Protein AF-A0A916M6E7-F1 (afdb_monomer_lite)

Secondary structure (DSSP, 8-state):
----------PPPPPPPPPHHHHHHHHHHHHHHHHHHHHHHHHHHHHHHH-TTHHHHHHHIIIIIIHHHHHHHHHGGGGS-HHHHHHHHHHHHHHHHHHHHHHHHHHHHHHHHHHHHHHHHHHHHEES--TTS-TT----EESSPPBPPPTTT-HHHHHHHHHHHHHSTHHHHHS-S-HHHHHHHHHHS-TTT-TTS-GGGSHHHHHHTTSEEEES---TTS--TT-EEEEPP---TT-------EEEHHHHHHHHHHHHHTT-B---HHHHHHHHHHHHHHHHHHHHHHHHHHHHHHHHHHHHHHHHHHHHHHHT-TTS-HHHHHHHHHHHHHHHHHHHHHHHHHHHHTTS-HHHHHHHHHHHHHH-HHHHHHHHHHHHHHHHHHHHHHHHHHHHHHHH--

Radius of gyration: 32.83 Å; chains: 1; bounding box: 89×36×99 Å

Structure (mmCIF, N/CA/C/O backbone):
data_AF-A0A916M6E7-F1
#
_entry.id   AF-A0A916M6E7-F1
#
loop_
_atom_site.group_PDB
_atom_site.id
_atom_site.type_symbol
_atom_site.label_atom_id
_atom_site.label_alt_id
_atom_site.label_comp_id
_atom_site.label_asym_id
_atom_site.label_entity_id
_atom_site.label_seq_id
_atom_site.pdbx_PDB_ins_code
_atom_site.Cartn_x
_atom_site.Cartn_y
_atom_site.Cartn_z
_atom_site.occupancy
_atom_site.B_iso_or_equiv
_atom_site.auth_seq_id
_atom_site.auth_comp_id
_atom_site.auth_asym_id
_atom_site.auth_atom_id
_atom_site.pdbx_PDB_model_num
ATOM 1 N N . MET A 1 1 ? 49.178 -5.259 47.048 1.00 45.25 1 MET A N 1
ATOM 2 C CA . MET A 1 1 ? 47.824 -5.542 47.563 1.00 45.25 1 MET A CA 1
ATOM 3 C C . MET A 1 1 ? 47.167 -4.207 47.860 1.00 45.25 1 MET A C 1
ATOM 5 O O . MET A 1 1 ? 47.317 -3.679 48.950 1.00 45.25 1 MET A O 1
ATOM 9 N N . THR A 1 2 ? 46.558 -3.608 46.844 1.00 41.81 2 THR A N 1
ATOM 10 C CA . THR A 1 2 ? 45.799 -2.359 46.936 1.00 41.81 2 THR A CA 1
ATOM 11 C C . THR A 1 2 ? 44.327 -2.738 46.894 1.00 41.81 2 THR A C 1
ATOM 13 O O . THR A 1 2 ? 43.872 -3.362 45.937 1.00 41.81 2 THR A O 1
ATOM 16 N N . HIS A 1 3 ? 43.618 -2.453 47.984 1.00 48.50 3 HIS A N 1
ATOM 17 C CA . HIS A 1 3 ? 42.174 -2.622 48.079 1.00 48.50 3 HIS A CA 1
ATOM 18 C C . HIS A 1 3 ? 41.515 -1.707 47.035 1.00 48.50 3 HIS A C 1
ATOM 20 O O . HIS A 1 3 ? 41.802 -0.511 47.047 1.00 48.50 3 HIS A O 1
ATOM 26 N N . PRO A 1 4 ? 40.684 -2.223 46.114 1.00 55.88 4 PRO A N 1
ATOM 27 C CA . PRO A 1 4 ? 39.883 -1.366 45.261 1.00 55.88 4 PRO A CA 1
ATOM 28 C C . PRO A 1 4 ? 38.766 -0.779 46.122 1.00 55.88 4 PRO A C 1
ATOM 30 O O . PRO A 1 4 ? 37.907 -1.507 46.628 1.00 55.88 4 PRO A O 1
ATOM 33 N N . ASP A 1 5 ? 38.836 0.534 46.310 1.00 51.75 5 ASP A N 1
ATOM 34 C CA . ASP A 1 5 ? 37.799 1.353 46.914 1.00 51.75 5 ASP A CA 1
ATOM 35 C C . ASP A 1 5 ? 36.444 1.046 46.273 1.00 51.75 5 ASP A C 1
ATOM 37 O O . ASP A 1 5 ? 36.233 1.183 45.064 1.00 51.75 5 ASP A O 1
ATOM 41 N N . GLN A 1 6 ? 35.519 0.603 47.118 1.00 54.44 6 GLN A N 1
ATOM 42 C CA . GLN A 1 6 ? 34.107 0.513 46.804 1.00 54.44 6 GLN A CA 1
ATOM 43 C C . GLN A 1 6 ? 33.594 1.943 46.617 1.00 54.44 6 GLN A C 1
ATOM 45 O O . GLN A 1 6 ? 33.374 2.665 47.587 1.00 54.44 6 GLN A O 1
ATOM 50 N N . LEU A 1 7 ? 33.410 2.359 45.363 1.00 60.34 7 LEU A N 1
ATOM 51 C CA . LEU A 1 7 ? 32.540 3.487 45.041 1.00 60.34 7 LEU A CA 1
ATOM 52 C C . LEU A 1 7 ? 31.183 3.230 45.717 1.00 60.34 7 LEU A C 1
ATOM 54 O O . LEU A 1 7 ? 30.589 2.177 45.457 1.00 60.34 7 LEU A O 1
ATOM 58 N N . PRO A 1 8 ? 30.681 4.138 46.573 1.00 58.94 8 PRO A N 1
ATOM 59 C CA . PRO A 1 8 ? 29.340 4.011 47.111 1.00 58.94 8 PRO A CA 1
ATOM 60 C C . PRO A 1 8 ? 28.378 3.993 45.925 1.00 58.94 8 PRO A C 1
ATOM 62 O O . PRO A 1 8 ? 28.299 4.960 45.165 1.00 58.94 8 PRO A O 1
ATOM 65 N N . LEU A 1 9 ? 27.679 2.872 45.732 1.00 63.66 9 LEU A N 1
ATOM 66 C CA . LEU A 1 9 ? 26.492 2.837 44.889 1.00 63.66 9 LEU A CA 1
ATOM 67 C C . LEU A 1 9 ? 25.447 3.688 45.616 1.00 63.66 9 LEU A C 1
ATOM 69 O O . LEU A 1 9 ? 24.663 3.186 46.417 1.00 63.66 9 LEU A O 1
ATOM 73 N N . ASP A 1 10 ? 25.496 4.994 45.378 1.00 65.62 10 ASP A N 1
ATOM 74 C CA . ASP A 1 10 ? 24.504 5.956 45.834 1.00 65.62 10 ASP A CA 1
ATOM 75 C C . ASP A 1 10 ? 23.246 5.715 44.987 1.00 65.62 10 ASP A C 1
ATOM 77 O O . ASP A 1 10 ? 22.966 6.392 43.996 1.00 65.62 10 ASP A O 1
ATOM 81 N N . THR A 1 11 ? 22.548 4.612 45.275 1.00 68.88 11 THR A N 1
ATOM 82 C CA . THR A 1 11 ? 21.282 4.304 44.623 1.00 68.88 11 THR A CA 1
ATOM 83 C C . THR A 1 11 ? 20.319 5.413 45.016 1.00 68.88 11 THR A C 1
ATOM 85 O O . THR A 1 11 ? 20.064 5.566 46.215 1.00 68.88 11 THR A O 1
ATOM 88 N N . PRO A 1 12 ? 19.789 6.192 44.057 1.00 70.81 12 PRO A N 1
ATOM 89 C CA . PRO A 1 12 ? 18.838 7.237 44.385 1.00 70.81 12 PRO A CA 1
ATOM 90 C C . PRO A 1 12 ? 17.681 6.619 45.180 1.00 70.81 12 PRO A C 1
ATOM 92 O O . PRO A 1 12 ? 17.283 5.482 44.886 1.00 70.81 12 PRO A O 1
ATOM 95 N N . PRO A 1 13 ? 17.154 7.327 46.195 1.00 69.69 13 PRO A N 1
ATOM 96 C CA . PRO A 1 13 ? 16.057 6.815 46.998 1.00 69.69 13 PRO A CA 1
ATOM 97 C C . PRO A 1 13 ? 14.915 6.373 46.074 1.00 69.69 13 PRO A C 1
ATOM 99 O O . PRO A 1 13 ? 14.652 7.043 45.066 1.00 69.69 13 PRO A O 1
ATOM 102 N N . PRO A 1 14 ? 14.254 5.240 46.372 1.00 69.50 14 PRO A N 1
ATOM 103 C CA . PRO A 1 14 ? 13.189 4.723 45.529 1.00 69.50 14 PRO A CA 1
ATOM 104 C C . PRO A 1 14 ? 12.144 5.818 45.338 1.00 69.50 14 PRO A C 1
ATOM 106 O O . PRO A 1 14 ? 11.671 6.412 46.309 1.00 69.50 14 PRO A O 1
ATOM 109 N N . ALA A 1 15 ? 11.825 6.110 44.075 1.00 75.88 15 ALA A N 1
ATOM 110 C CA . ALA A 1 15 ? 10.845 7.131 43.744 1.00 75.88 15 ALA A CA 1
ATOM 111 C C . ALA A 1 15 ? 9.547 6.878 44.537 1.00 75.88 15 ALA A C 1
ATOM 113 O O . ALA A 1 15 ? 9.141 5.717 44.678 1.00 75.88 15 ALA A O 1
ATOM 114 N N . PRO A 1 16 ? 8.896 7.930 45.067 1.00 75.81 16 PRO A N 1
ATOM 115 C CA . PRO A 1 16 ? 7.660 7.769 45.821 1.00 75.81 16 PRO A CA 1
ATOM 116 C C . PRO A 1 16 ? 6.641 6.993 44.979 1.00 75.81 16 PRO A C 1
ATOM 118 O O . PRO A 1 16 ? 6.465 7.278 43.790 1.00 75.81 16 PRO A O 1
ATOM 121 N N . ARG A 1 17 ? 5.996 5.986 45.586 1.00 77.81 17 ARG A N 1
ATOM 122 C CA . ARG A 1 17 ? 4.964 5.187 44.912 1.00 77.81 17 ARG A CA 1
ATOM 123 C C . ARG A 1 17 ? 3.861 6.127 44.437 1.00 77.81 17 ARG A C 1
ATOM 125 O O . ARG A 1 17 ? 3.298 6.872 45.237 1.00 77.81 17 ARG A O 1
ATOM 132 N N . ARG A 1 18 ? 3.591 6.108 43.134 1.00 82.31 18 ARG A N 1
ATOM 133 C CA . ARG A 1 18 ? 2.502 6.886 42.544 1.00 82.31 18 ARG A CA 1
ATOM 134 C C . ARG A 1 18 ? 1.170 6.360 43.063 1.00 82.31 18 ARG A C 1
ATOM 136 O O . ARG A 1 18 ? 1.044 5.177 43.373 1.00 82.31 18 ARG A O 1
ATOM 143 N N . THR A 1 19 ? 0.184 7.243 43.170 1.00 87.94 19 THR A N 1
ATOM 144 C CA . THR A 1 19 ? -1.188 6.807 43.444 1.00 87.94 19 THR A CA 1
ATOM 145 C C . THR A 1 19 ? -1.765 6.118 42.207 1.00 87.94 19 THR A C 1
ATOM 147 O O . THR A 1 19 ? -1.367 6.409 41.079 1.00 87.94 19 THR A O 1
ATOM 150 N N . GLU A 1 20 ? -2.740 5.233 42.398 1.00 87.00 20 GLU A N 1
ATOM 151 C CA . GLU A 1 20 ? -3.403 4.534 41.289 1.00 87.00 20 GLU A CA 1
ATOM 152 C C . GLU A 1 20 ? -4.023 5.516 40.276 1.00 87.00 20 GLU A C 1
ATOM 154 O O . GLU A 1 20 ? -3.936 5.329 39.063 1.00 87.00 20 GLU A O 1
ATOM 159 N N . GLU A 1 21 ? -4.575 6.632 40.756 1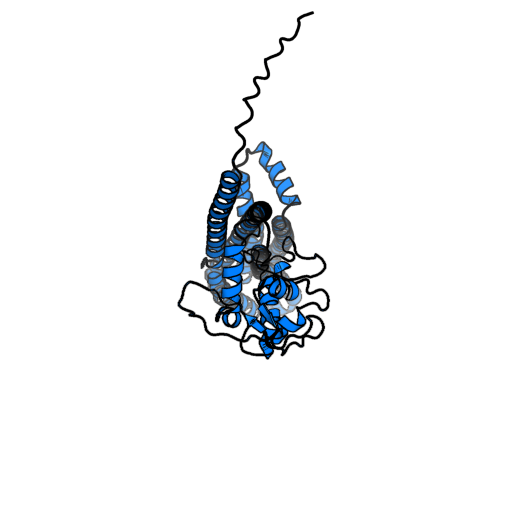.00 89.56 21 GLU A N 1
ATOM 160 C CA . GLU A 1 21 ? -5.103 7.697 39.902 1.00 89.56 21 GLU A CA 1
ATOM 161 C C . GLU A 1 21 ? -4.009 8.358 39.048 1.00 89.56 21 GLU A C 1
ATOM 163 O O . GLU A 1 21 ? -4.210 8.608 37.857 1.00 89.56 21 GLU A O 1
ATOM 168 N N . GLN A 1 22 ? -2.826 8.601 39.622 1.00 92.44 22 GLN A N 1
ATOM 169 C CA . GLN A 1 22 ? -1.682 9.133 38.879 1.00 92.44 22 GLN A CA 1
ATOM 170 C C . GLN A 1 22 ? -1.213 8.156 37.794 1.00 92.44 22 GLN A C 1
ATOM 172 O O . GLN A 1 22 ? -0.872 8.589 36.691 1.00 92.44 22 GLN A O 1
ATOM 177 N N . GLU A 1 23 ? -1.221 6.851 38.072 1.00 92.25 23 GLU A N 1
ATOM 178 C CA . GLU A 1 23 ? -0.880 5.817 37.089 1.00 92.25 23 GLU A CA 1
ATOM 179 C C . GLU A 1 23 ? -1.907 5.754 35.949 1.00 92.25 23 GLU A C 1
ATOM 181 O O . GLU A 1 23 ? -1.522 5.790 34.775 1.00 92.25 23 GLU A O 1
ATOM 186 N N . ARG A 1 24 ? -3.211 5.772 36.264 1.00 92.12 24 ARG A N 1
ATOM 187 C CA . ARG A 1 24 ? -4.287 5.828 35.256 1.00 92.12 24 ARG A CA 1
ATOM 188 C C . ARG A 1 24 ? -4.190 7.084 34.388 1.00 92.12 24 ARG A C 1
ATOM 190 O O . ARG A 1 24 ? -4.272 6.998 33.161 1.00 92.12 24 ARG A O 1
ATOM 197 N N . ASN A 1 25 ? -3.941 8.246 34.991 1.00 94.19 25 ASN A N 1
ATOM 198 C CA . ASN A 1 25 ? -3.771 9.503 34.258 1.00 94.19 25 ASN A CA 1
ATOM 199 C C . ASN A 1 25 ? -2.524 9.494 33.361 1.00 94.19 25 ASN A C 1
ATOM 201 O O . ASN A 1 25 ? -2.577 9.992 32.234 1.00 94.19 25 ASN A O 1
ATOM 205 N N . ALA A 1 26 ? -1.425 8.876 33.803 1.00 94.56 26 ALA A N 1
ATOM 206 C CA . ALA A 1 26 ? -0.235 8.704 32.972 1.00 94.56 26 ALA A CA 1
ATOM 207 C C . ALA A 1 26 ? -0.517 7.835 31.731 1.00 94.56 26 ALA A C 1
ATOM 209 O O . ALA A 1 26 ? -0.080 8.185 30.629 1.00 94.56 26 ALA A O 1
ATOM 210 N N . MET A 1 27 ? -1.285 6.750 31.890 1.00 95.62 27 MET A N 1
ATOM 211 C CA . MET A 1 27 ? -1.702 5.882 30.782 1.00 95.62 27 MET A CA 1
ATOM 212 C C . MET A 1 27 ? -2.601 6.621 29.782 1.00 95.62 27 MET A C 1
ATOM 214 O O . MET A 1 27 ? -2.321 6.604 28.583 1.00 95.62 27 MET A O 1
ATOM 218 N N . ARG A 1 28 ? -3.616 7.355 30.256 1.00 94.62 28 ARG A N 1
ATOM 219 C CA . ARG A 1 28 ? -4.484 8.191 29.401 1.00 94.62 28 ARG A CA 1
ATOM 220 C C . ARG A 1 28 ? -3.685 9.221 28.607 1.00 94.62 28 ARG A C 1
ATOM 222 O O . ARG A 1 28 ? -3.845 9.329 27.392 1.00 94.62 28 ARG A O 1
ATOM 229 N N . ALA A 1 29 ? -2.774 9.930 29.272 1.00 96.56 29 ALA A N 1
ATOM 230 C CA . ALA A 1 29 ? -1.921 10.920 28.622 1.00 96.56 29 ALA A CA 1
ATOM 231 C C . ALA A 1 29 ? -1.011 10.287 27.553 1.00 96.56 29 ALA A C 1
ATOM 233 O O . ALA A 1 29 ? -0.744 10.896 26.515 1.00 96.56 29 ALA A O 1
ATOM 234 N N . PHE A 1 30 ? -0.527 9.061 27.778 1.00 96.12 30 PHE A N 1
ATOM 235 C CA . PHE A 1 30 ? 0.222 8.319 26.764 1.00 96.12 30 PHE A CA 1
ATOM 236 C C . PHE A 1 30 ? -0.647 7.948 25.555 1.00 96.12 30 PHE A C 1
ATOM 238 O O . PHE A 1 30 ? -0.212 8.159 24.419 1.00 96.12 30 PHE A O 1
ATOM 245 N N . LEU A 1 31 ? -1.861 7.437 25.780 1.00 95.12 31 LEU A N 1
ATOM 246 C CA . LEU A 1 31 ? -2.797 7.078 24.710 1.00 95.12 31 LEU A CA 1
ATOM 247 C C . LEU A 1 31 ? -3.149 8.295 23.843 1.00 95.12 31 LEU A C 1
ATOM 249 O O . LEU A 1 31 ? -3.027 8.221 22.623 1.00 95.12 31 LEU A O 1
ATOM 253 N N . GLN A 1 32 ? -3.440 9.445 24.456 1.00 95.75 32 GLN A N 1
ATOM 254 C CA . GLN A 1 32 ? -3.712 10.699 23.738 1.00 95.75 32 GLN A CA 1
ATOM 255 C C . GLN A 1 32 ? -2.532 11.142 22.858 1.00 95.75 32 GLN A C 1
ATOM 257 O O . GLN A 1 32 ? -2.699 11.462 21.681 1.00 95.75 32 GLN A O 1
ATOM 262 N N . ARG A 1 33 ? -1.299 11.124 23.388 1.00 96.62 33 ARG A N 1
ATOM 263 C CA . ARG A 1 33 ? -0.102 11.449 22.584 1.00 96.62 33 ARG A CA 1
ATOM 264 C C . ARG A 1 33 ? 0.100 10.465 21.435 1.00 96.62 33 ARG A C 1
ATOM 266 O O . ARG A 1 33 ? 0.561 10.853 20.359 1.00 96.62 33 ARG A O 1
ATOM 273 N N . SER A 1 34 ? -0.211 9.197 21.673 1.00 95.19 34 SER A N 1
ATOM 274 C CA . SER A 1 34 ? -0.094 8.142 20.672 1.00 95.19 34 SER A CA 1
ATOM 275 C C . SER A 1 34 ? -1.097 8.329 19.538 1.00 95.19 34 SER A C 1
ATOM 277 O O . SER A 1 34 ? -0.712 8.217 18.376 1.00 95.19 34 SER A O 1
ATOM 279 N N . GLU A 1 35 ? -2.335 8.710 19.849 1.00 93.62 35 GLU A N 1
ATOM 280 C CA . GLU A 1 35 ? -3.369 9.030 18.863 1.00 93.62 35 GLU A CA 1
ATOM 281 C C . GLU A 1 35 ? -2.950 10.189 17.947 1.00 93.62 35 GLU A C 1
ATOM 283 O O . GLU A 1 35 ? -3.030 10.074 16.724 1.00 93.62 35 GLU A O 1
ATOM 288 N N . VAL A 1 36 ? -2.396 11.271 18.508 1.00 95.69 36 VAL A N 1
ATOM 289 C CA . VAL A 1 36 ? -1.893 12.411 17.715 1.00 95.69 36 VAL A CA 1
ATOM 290 C C . VAL A 1 36 ? -0.775 11.978 16.759 1.00 95.69 36 VAL A C 1
ATOM 292 O O . VAL A 1 36 ? -0.765 12.358 15.581 1.00 95.69 36 VAL A O 1
ATOM 295 N N . ARG A 1 37 ? 0.164 11.148 17.232 1.00 94.88 37 ARG A N 1
ATOM 296 C CA . ARG A 1 37 ? 1.250 10.611 16.393 1.00 94.88 37 ARG A CA 1
ATOM 297 C C . ARG A 1 37 ? 0.712 9.719 15.281 1.00 94.88 37 ARG A C 1
ATOM 299 O O . ARG A 1 37 ? 1.150 9.841 14.140 1.00 94.88 37 ARG A O 1
ATOM 306 N N . LEU A 1 38 ? -0.250 8.864 15.598 1.00 93.19 38 LEU A N 1
ATOM 307 C CA . LEU A 1 38 ? -0.871 7.945 14.653 1.00 93.19 38 LEU A CA 1
ATOM 308 C C . LEU A 1 38 ? -1.690 8.691 13.592 1.00 93.19 38 LEU A C 1
ATOM 310 O O . LEU A 1 38 ? -1.559 8.403 12.404 1.00 93.19 38 LEU A O 1
ATOM 314 N N . SER A 1 39 ? -2.433 9.725 13.997 1.00 91.81 39 SER A N 1
ATOM 315 C CA . SER A 1 39 ? -3.115 10.656 13.092 1.00 91.81 39 SER A CA 1
ATOM 316 C C . SER A 1 39 ? -2.120 11.340 12.153 1.00 91.81 39 SER A C 1
ATOM 318 O O . SER A 1 39 ? -2.342 11.407 10.945 1.00 91.81 39 SER A O 1
ATOM 320 N N . THR A 1 40 ? -0.972 11.777 12.676 1.00 94.38 40 THR A N 1
ATOM 321 C CA . THR A 1 40 ? 0.094 12.373 11.857 1.00 94.38 40 THR A CA 1
ATOM 322 C C . THR A 1 40 ? 0.652 11.369 10.846 1.00 94.38 40 THR A C 1
ATOM 324 O O . THR A 1 40 ? 0.748 11.689 9.664 1.00 94.38 40 THR A O 1
ATOM 327 N N . MET A 1 41 ? 0.957 10.135 11.265 1.00 94.12 41 MET A N 1
ATOM 328 C CA . MET A 1 41 ? 1.415 9.068 10.361 1.00 94.12 41 MET A CA 1
ATOM 329 C C . MET A 1 41 ? 0.388 8.765 9.267 1.00 94.12 41 MET A C 1
ATOM 331 O O . MET A 1 41 ? 0.758 8.592 8.106 1.00 94.12 41 MET A O 1
ATOM 335 N N . HIS A 1 42 ? -0.898 8.741 9.621 1.00 91.50 42 HIS A N 1
ATOM 336 C CA . HIS A 1 42 ? -1.982 8.553 8.668 1.00 91.50 42 HIS A CA 1
ATOM 337 C C . HIS A 1 42 ? -2.048 9.697 7.653 1.00 91.50 42 HIS A C 1
ATOM 339 O O . HIS A 1 42 ? -2.095 9.433 6.458 1.00 91.50 42 HIS A O 1
ATOM 345 N N . ARG A 1 43 ? -1.976 10.958 8.096 1.00 92.12 43 ARG A N 1
ATOM 346 C CA . ARG A 1 43 ? -1.947 12.121 7.190 1.00 92.12 43 ARG A CA 1
ATOM 347 C C . ARG A 1 43 ? -0.753 12.083 6.243 1.00 92.12 43 ARG A C 1
ATOM 349 O O . ARG A 1 43 ? -0.909 12.413 5.076 1.00 92.12 43 ARG A O 1
ATOM 356 N N . VAL A 1 44 ? 0.416 11.652 6.719 1.00 91.38 44 VAL A N 1
ATOM 357 C CA . VAL A 1 44 ? 1.598 11.461 5.865 1.00 91.38 44 VAL A CA 1
ATOM 358 C C . VAL A 1 44 ? 1.328 10.381 4.815 1.00 91.38 44 VAL A C 1
ATOM 360 O O . VAL A 1 44 ? 1.555 10.622 3.633 1.00 91.38 44 VAL A O 1
ATOM 363 N N . ALA A 1 45 ? 0.797 9.221 5.217 1.00 90.00 45 ALA A N 1
ATOM 364 C CA . ALA A 1 45 ? 0.437 8.152 4.284 1.00 90.00 45 ALA A CA 1
ATOM 365 C C . ALA A 1 45 ? -0.593 8.622 3.243 1.00 90.00 45 ALA A C 1
ATOM 367 O O . ALA A 1 45 ? -0.394 8.405 2.048 1.00 90.00 45 ALA A O 1
ATOM 368 N N . VAL A 1 46 ? -1.642 9.325 3.682 1.00 89.00 46 VAL A N 1
ATOM 369 C CA . VAL A 1 46 ? -2.647 9.931 2.802 1.00 89.00 46 VAL A CA 1
ATOM 370 C C . VAL A 1 46 ? -1.998 10.938 1.863 1.00 89.00 46 VAL A C 1
ATOM 372 O O . VAL A 1 46 ? -2.250 10.848 0.677 1.00 89.00 46 VAL A O 1
ATOM 375 N N . GLY A 1 47 ? -1.109 11.816 2.330 1.00 88.50 47 GLY A N 1
ATOM 376 C CA . GLY A 1 47 ? -0.419 12.786 1.474 1.00 88.50 47 GLY A CA 1
ATOM 377 C C . GLY A 1 47 ? 0.382 12.143 0.336 1.00 88.50 47 GLY A C 1
ATOM 378 O O . GLY A 1 47 ? 0.418 12.681 -0.767 1.00 88.50 47 GLY A O 1
ATOM 379 N N . PHE A 1 48 ? 0.971 10.965 0.564 1.00 85.19 48 PHE A N 1
ATOM 380 C CA . PHE A 1 48 ? 1.635 10.193 -0.495 1.00 85.19 48 PHE A CA 1
ATOM 381 C C . PHE A 1 48 ? 0.650 9.486 -1.436 1.00 85.19 48 PHE A C 1
ATOM 383 O O . PHE A 1 48 ? 0.936 9.339 -2.619 1.00 85.19 48 PHE A O 1
ATOM 390 N N . LEU A 1 49 ? -0.508 9.063 -0.930 1.00 79.50 49 LEU A N 1
ATOM 391 C CA . LEU A 1 49 ? -1.564 8.408 -1.711 1.00 79.50 49 LEU A CA 1
ATOM 392 C C . LEU A 1 49 ? -2.355 9.383 -2.581 1.00 79.50 49 LEU A C 1
ATOM 394 O O . LEU A 1 49 ? -2.591 9.126 -3.758 1.00 79.50 49 LEU A O 1
ATOM 398 N N . SER A 1 50 ? -2.771 10.494 -1.979 1.00 77.06 50 SER A N 1
ATOM 399 C CA . SER A 1 50 ? -3.472 11.600 -2.619 1.00 77.06 50 SER A CA 1
ATOM 400 C C . SER A 1 50 ? -2.530 12.449 -3.460 1.00 77.06 50 SER A C 1
ATOM 402 O O . SER A 1 50 ? -2.993 13.246 -4.271 1.00 77.06 50 SER A O 1
ATOM 404 N N . GLY A 1 51 ? -1.218 12.315 -3.232 1.00 64.62 51 GLY A N 1
ATOM 405 C CA . GLY A 1 51 ? -0.165 13.013 -3.943 1.00 64.62 51 GLY A CA 1
ATOM 406 C C . GLY A 1 51 ? -0.340 12.823 -5.440 1.00 64.62 51 GLY A C 1
ATOM 407 O O . GLY A 1 51 ? -0.032 11.767 -5.990 1.00 64.62 51 GLY A O 1
ATOM 408 N N . ALA A 1 52 ? -0.816 13.885 -6.084 1.00 60.19 52 ALA A N 1
ATOM 409 C CA . ALA A 1 52 ? -1.172 14.006 -7.490 1.00 60.19 52 ALA A CA 1
ATOM 410 C C . ALA A 1 52 ? -0.029 13.712 -8.481 1.00 60.19 52 ALA A C 1
ATOM 412 O O . ALA A 1 52 ? -0.151 14.033 -9.649 1.00 60.19 52 ALA A O 1
ATOM 413 N N . GLY A 1 53 ? 1.089 13.125 -8.054 1.00 70.56 53 GLY A N 1
ATOM 414 C CA . GLY A 1 53 ? 2.145 12.665 -8.943 1.00 70.56 53 GLY A CA 1
ATOM 415 C C . GLY A 1 53 ? 1.738 11.368 -9.627 1.00 70.56 53 GLY A C 1
ATOM 416 O O . GLY A 1 53 ? 1.400 11.354 -10.802 1.00 70.56 53 GLY A O 1
ATOM 417 N N . LEU A 1 54 ? 1.744 10.248 -8.906 1.00 82.38 54 LEU A N 1
ATOM 418 C CA . LEU A 1 54 ? 1.744 8.942 -9.568 1.00 82.38 54 LEU A CA 1
ATOM 419 C C . LEU A 1 54 ? 0.422 8.595 -10.278 1.00 82.38 54 LEU A C 1
ATOM 421 O O . LEU A 1 54 ? 0.452 8.076 -11.392 1.00 82.38 54 LEU A O 1
ATOM 425 N N . LEU A 1 55 ? -0.730 8.926 -9.681 1.00 81.50 55 LEU A N 1
ATOM 426 C CA . LEU A 1 55 ? -2.038 8.697 -10.313 1.00 81.50 55 LEU A CA 1
ATOM 427 C C . LEU A 1 55 ? -2.302 9.633 -11.501 1.00 81.50 55 LEU A C 1
ATOM 429 O O . LEU A 1 55 ? -2.995 9.236 -12.430 1.00 81.50 55 LEU A O 1
ATOM 433 N N . PHE A 1 56 ? -1.732 10.840 -11.502 1.00 83.75 56 PHE A N 1
ATOM 434 C CA . PHE A 1 56 ? -1.840 11.782 -12.622 1.00 83.75 56 PHE A CA 1
ATOM 435 C C . PHE A 1 56 ? -0.895 11.426 -13.772 1.00 83.75 56 PHE A C 1
ATOM 437 O O . PHE A 1 56 ? -1.250 11.541 -14.942 1.00 83.75 56 PHE A O 1
ATOM 444 N N . LEU A 1 57 ? 0.313 10.965 -13.440 1.00 84.81 57 LEU A N 1
ATOM 445 C CA . LEU A 1 57 ? 1.304 10.546 -14.426 1.00 84.81 57 LEU A CA 1
ATOM 446 C C . LEU A 1 57 ? 0.846 9.310 -15.201 1.00 84.81 57 LEU A C 1
ATOM 448 O O . LEU A 1 57 ? 1.265 9.128 -16.339 1.00 84.81 57 LEU A O 1
ATOM 452 N N . LEU A 1 58 ? -0.014 8.474 -14.613 1.00 85.12 58 LEU A N 1
ATOM 453 C CA . LEU A 1 58 ? -0.472 7.239 -15.237 1.00 85.12 58 LEU A CA 1
ATOM 454 C C . LEU A 1 58 ? -1.257 7.513 -16.540 1.00 85.12 58 LEU A C 1
ATOM 456 O O . LEU A 1 58 ? -0.807 7.033 -17.579 1.00 85.12 58 LEU A O 1
ATOM 460 N N . PRO A 1 59 ? -2.339 8.318 -16.569 1.00 84.19 59 PRO A N 1
ATOM 461 C CA . PRO A 1 59 ? -3.005 8.677 -17.821 1.00 84.19 59 PRO A CA 1
ATOM 462 C C . PRO A 1 59 ? -2.073 9.294 -18.864 1.00 84.19 59 PRO A C 1
ATOM 464 O O . PRO A 1 59 ? -2.091 8.850 -20.006 1.00 84.19 59 PRO A O 1
ATOM 467 N N . VAL A 1 60 ? -1.236 10.264 -18.478 1.00 85.69 60 VAL A N 1
ATOM 468 C CA . VAL A 1 60 ? -0.310 10.945 -19.405 1.00 85.69 60 VAL A CA 1
ATOM 469 C C . VAL A 1 60 ? 0.671 9.947 -20.025 1.00 85.69 60 VAL A C 1
ATOM 471 O O . VAL A 1 60 ? 0.896 9.935 -21.232 1.00 85.69 60 VAL A O 1
ATOM 474 N N . PHE A 1 61 ? 1.227 9.054 -19.208 1.00 84.38 61 PHE A N 1
ATOM 475 C CA . PHE A 1 61 ? 2.171 8.045 -19.670 1.00 84.38 61 PHE A CA 1
ATOM 476 C C . PHE A 1 61 ? 1.518 7.014 -20.598 1.00 84.38 61 PHE A C 1
ATOM 478 O O . PHE A 1 61 ? 2.024 6.758 -21.690 1.00 84.38 61 PHE A O 1
ATOM 485 N N . PHE A 1 62 ? 0.394 6.428 -20.181 1.00 82.81 62 PHE A N 1
ATOM 486 C CA . PHE A 1 62 ? -0.252 5.358 -20.942 1.00 82.81 62 PHE A CA 1
ATOM 487 C C . PHE A 1 62 ? -0.945 5.858 -22.208 1.00 82.81 62 PHE A C 1
ATOM 489 O O . PHE A 1 62 ? -0.898 5.174 -23.229 1.00 82.81 62 PHE A O 1
ATOM 496 N N . LYS A 1 63 ? -1.586 7.028 -22.153 1.00 86.88 63 LYS A N 1
ATOM 497 C CA . LYS A 1 63 ? -2.351 7.562 -23.280 1.00 86.88 63 LYS A CA 1
ATOM 498 C C . LYS A 1 63 ? -1.451 8.185 -24.338 1.00 86.88 63 LYS A C 1
ATOM 500 O O . LYS A 1 63 ? -1.641 7.895 -25.513 1.00 86.88 63 LYS A O 1
ATOM 505 N N . ASP A 1 64 ? -0.500 9.023 -23.935 1.00 86.06 64 ASP A N 1
ATOM 506 C CA . ASP A 1 64 ? 0.221 9.859 -24.894 1.00 86.06 64 ASP A CA 1
ATOM 507 C C . ASP A 1 64 ? 1.538 9.199 -25.310 1.00 86.06 64 ASP A C 1
ATOM 509 O O . ASP A 1 64 ? 1.777 8.978 -26.493 1.00 86.06 64 ASP A O 1
ATOM 513 N N . ALA A 1 65 ? 2.379 8.797 -24.354 1.00 87.62 65 ALA A N 1
ATOM 514 C CA . ALA A 1 65 ? 3.704 8.271 -24.679 1.00 87.62 65 ALA A CA 1
ATOM 515 C C . ALA A 1 65 ? 3.658 6.854 -25.278 1.00 87.62 65 ALA A C 1
ATOM 517 O O . ALA A 1 65 ? 4.235 6.610 -26.338 1.00 87.62 65 ALA A O 1
ATOM 518 N N . ILE A 1 66 ? 2.964 5.914 -24.622 1.00 89.44 66 ILE A N 1
ATOM 519 C CA . ILE A 1 66 ? 2.936 4.513 -25.074 1.00 89.44 66 ILE A CA 1
ATOM 520 C C . ILE A 1 66 ? 2.204 4.375 -26.409 1.00 89.44 66 ILE A C 1
ATOM 522 O O . ILE A 1 66 ? 2.683 3.651 -27.276 1.00 89.44 66 ILE A O 1
ATOM 526 N N . LEU A 1 67 ? 1.072 5.060 -26.601 1.00 90.75 67 LEU A N 1
ATOM 527 C CA . LEU A 1 67 ? 0.292 4.944 -27.836 1.00 90.75 67 LEU A CA 1
ATOM 528 C C . LEU A 1 67 ? 1.094 5.426 -29.046 1.00 90.75 67 LEU A C 1
ATOM 530 O O . LEU A 1 67 ? 1.109 4.740 -30.066 1.00 90.75 67 LEU A O 1
ATOM 534 N N . ILE A 1 68 ? 1.802 6.554 -28.919 1.00 89.06 68 ILE A N 1
ATOM 535 C CA . ILE A 1 68 ? 2.658 7.062 -29.996 1.00 89.06 68 ILE A CA 1
ATOM 536 C C . ILE A 1 68 ? 3.797 6.075 -30.277 1.00 89.06 68 ILE A C 1
ATOM 538 O O . ILE A 1 68 ? 3.992 5.695 -31.424 1.00 89.06 68 ILE A O 1
ATOM 542 N N . ILE A 1 69 ? 4.488 5.580 -29.245 1.00 90.06 69 ILE A N 1
ATOM 543 C CA . ILE A 1 69 ? 5.567 4.589 -29.408 1.00 90.06 69 ILE A CA 1
ATOM 544 C C . ILE A 1 69 ? 5.070 3.315 -30.104 1.00 90.06 69 ILE A C 1
ATOM 546 O O . ILE A 1 69 ? 5.725 2.815 -31.015 1.00 90.06 69 ILE A O 1
ATOM 550 N N . VAL A 1 70 ? 3.916 2.785 -29.689 1.00 91.44 70 VAL A N 1
ATOM 551 C CA . VAL A 1 70 ? 3.322 1.577 -30.281 1.00 91.44 70 VAL A CA 1
ATOM 552 C C . VAL A 1 70 ? 2.954 1.816 -31.738 1.00 91.44 70 VAL A C 1
ATOM 554 O O . VAL A 1 70 ? 3.238 0.965 -32.576 1.00 91.44 70 VAL A O 1
ATOM 557 N N . ARG A 1 71 ? 2.356 2.970 -32.049 1.00 90.94 71 ARG A N 1
ATOM 558 C CA . ARG A 1 71 ? 2.018 3.348 -33.421 1.00 90.94 71 ARG A CA 1
ATOM 559 C C . ARG A 1 71 ? 3.265 3.405 -34.302 1.00 90.94 71 ARG A C 1
ATOM 561 O O . ARG A 1 71 ? 3.301 2.730 -35.321 1.00 90.94 71 ARG A O 1
ATOM 568 N N . GLU A 1 72 ? 4.301 4.115 -33.866 1.00 89.25 72 GLU A N 1
ATOM 569 C CA . GLU A 1 72 ? 5.564 4.228 -34.606 1.00 89.25 72 GLU A CA 1
ATOM 570 C C . GLU A 1 72 ? 6.259 2.869 -34.800 1.00 89.25 72 GLU A C 1
ATOM 572 O O . GLU A 1 72 ? 6.864 2.611 -35.840 1.00 89.25 72 GLU A O 1
ATOM 577 N N . LEU A 1 73 ? 6.149 1.959 -33.824 1.00 86.88 73 LEU A N 1
ATOM 578 C CA . LEU A 1 73 ? 6.693 0.604 -33.935 1.00 86.88 73 LEU A CA 1
ATOM 579 C C . LEU A 1 73 ? 5.928 -0.251 -34.965 1.00 86.88 73 LEU A C 1
ATOM 581 O O . LEU A 1 73 ? 6.547 -1.050 -35.676 1.00 86.88 73 LEU A O 1
ATOM 585 N N . ILE A 1 74 ? 4.601 -0.087 -35.042 1.00 87.81 74 ILE A N 1
ATOM 586 C CA . ILE A 1 74 ? 3.713 -0.796 -35.978 1.00 87.81 74 ILE A CA 1
ATOM 587 C C . ILE A 1 74 ? 3.821 -0.239 -37.399 1.00 87.81 74 ILE A C 1
ATOM 589 O O . ILE A 1 74 ? 3.760 -1.024 -38.341 1.00 87.81 74 ILE A O 1
ATOM 593 N N . ASP A 1 75 ? 3.992 1.074 -37.563 1.00 85.62 75 ASP A N 1
ATOM 594 C CA . ASP A 1 75 ? 4.047 1.730 -38.876 1.00 85.62 75 ASP A CA 1
ATOM 595 C C . ASP A 1 75 ? 5.411 1.513 -39.572 1.00 85.62 75 ASP A C 1
ATOM 597 O O . ASP A 1 75 ? 5.510 1.551 -40.800 1.00 85.62 75 ASP A O 1
ATOM 601 N N . TYR A 1 76 ? 6.466 1.186 -38.816 1.00 79.50 76 TYR A N 1
ATOM 602 C CA . TYR A 1 76 ? 7.822 1.012 -39.350 1.00 79.50 76 TYR A CA 1
ATOM 603 C C . TYR A 1 76 ? 8.005 -0.063 -40.453 1.00 79.50 76 TYR A C 1
ATOM 605 O O . TYR A 1 76 ? 8.682 0.249 -41.439 1.00 79.50 76 TYR A O 1
ATOM 613 N N . PRO A 1 77 ? 7.419 -1.283 -40.404 1.00 77.56 77 PRO A N 1
ATOM 614 C CA . PRO A 1 77 ? 7.577 -2.281 -41.467 1.00 77.56 77 PRO A CA 1
ATOM 615 C C . PRO A 1 77 ? 7.100 -1.772 -42.831 1.00 77.56 77 PRO A C 1
ATOM 617 O O . PRO A 1 77 ? 7.666 -2.154 -43.851 1.00 77.56 77 PRO A O 1
ATOM 620 N N . ALA A 1 78 ? 6.090 -0.892 -42.859 1.00 73.44 78 ALA A N 1
ATOM 621 C CA . ALA A 1 78 ? 5.559 -0.313 -44.094 1.00 73.44 78 ALA A CA 1
ATOM 622 C C . ALA A 1 78 ? 6.537 0.668 -44.767 1.00 73.44 78 ALA A C 1
ATOM 624 O O . ALA A 1 78 ? 6.384 0.978 -45.946 1.00 73.44 78 ALA A O 1
ATOM 625 N N . THR A 1 79 ? 7.547 1.140 -44.032 1.00 70.62 79 THR A N 1
ATOM 626 C CA . THR A 1 79 ? 8.564 2.083 -44.524 1.00 70.62 79 THR A CA 1
ATOM 627 C C . THR A 1 79 ? 9.862 1.404 -44.972 1.00 70.62 79 THR A C 1
ATOM 629 O O . THR A 1 79 ? 10.742 2.067 -45.523 1.00 70.62 79 THR A O 1
ATOM 632 N N . MET A 1 80 ? 10.002 0.088 -44.767 1.00 71.00 80 MET A N 1
ATOM 633 C CA . MET A 1 80 ? 11.194 -0.650 -45.188 1.00 71.00 80 MET A CA 1
ATOM 634 C C . MET A 1 80 ? 11.237 -0.864 -46.712 1.00 71.00 80 MET A C 1
ATOM 636 O O . MET A 1 80 ? 10.221 -1.230 -47.307 1.00 71.00 80 MET A O 1
ATOM 640 N N . PRO A 1 81 ? 12.416 -0.742 -47.355 1.00 73.50 81 PRO A N 1
ATOM 641 C CA . PRO A 1 81 ? 12.585 -1.124 -48.752 1.00 73.50 81 PRO A CA 1
ATOM 642 C C . PRO A 1 81 ? 12.285 -2.621 -48.967 1.00 73.50 81 PRO A C 1
ATOM 644 O O . PRO A 1 81 ? 12.795 -3.454 -48.209 1.00 73.50 81 PRO A O 1
ATOM 647 N N . PRO A 1 82 ? 11.542 -2.999 -50.024 1.00 70.94 82 PRO A N 1
ATOM 648 C CA . PRO A 1 82 ? 11.127 -4.387 -50.271 1.00 70.94 82 PRO A CA 1
ATOM 649 C C . PRO A 1 82 ? 12.300 -5.367 -50.475 1.00 70.94 82 PRO A C 1
ATOM 651 O O . PRO A 1 82 ? 12.165 -6.571 -50.247 1.00 70.94 82 PRO A O 1
ATOM 654 N N . GLU A 1 83 ? 13.479 -4.867 -50.852 1.00 70.06 83 GLU A N 1
ATOM 655 C CA . GLU A 1 83 ? 14.697 -5.669 -51.031 1.00 70.06 83 GLU A CA 1
ATOM 656 C C . GLU A 1 83 ? 15.239 -6.229 -49.703 1.00 70.06 83 GLU A C 1
ATOM 658 O O . GLU A 1 83 ? 15.679 -7.381 -49.649 1.00 70.06 83 GLU A O 1
ATOM 663 N N . VAL A 1 84 ? 15.118 -5.468 -48.608 1.00 68.75 84 VAL A N 1
ATOM 664 C CA . VAL A 1 84 ? 15.559 -5.870 -47.259 1.00 68.75 84 VAL A CA 1
ATOM 665 C C . VAL A 1 84 ? 14.624 -6.934 -46.679 1.00 68.75 84 VAL A C 1
ATOM 667 O O . VAL A 1 84 ? 15.065 -7.858 -45.994 1.00 68.75 84 VAL A O 1
ATOM 670 N N . THR A 1 85 ? 13.334 -6.865 -47.013 1.00 67.62 85 THR A N 1
ATOM 671 C CA . THR A 1 85 ? 12.307 -7.786 -46.511 1.00 67.62 85 THR A CA 1
ATOM 672 C C . THR A 1 85 ? 12.520 -9.221 -46.999 1.00 67.62 85 THR A C 1
ATOM 674 O O . THR A 1 85 ? 12.267 -10.160 -46.250 1.00 67.62 85 THR A O 1
ATOM 677 N N . SER A 1 86 ? 13.027 -9.426 -48.220 1.00 69.25 86 SER A N 1
ATOM 678 C CA . SER A 1 86 ? 13.128 -10.774 -48.811 1.00 69.25 86 SER A CA 1
ATOM 679 C C . SER A 1 86 ? 14.362 -11.573 -48.367 1.00 69.25 86 SER A C 1
ATOM 681 O O . SER A 1 86 ? 14.263 -12.780 -48.157 1.00 69.25 86 SER A O 1
ATOM 683 N N . ARG A 1 87 ? 15.518 -10.918 -48.181 1.00 65.94 87 ARG A N 1
ATOM 684 C CA . ARG A 1 87 ? 16.767 -11.564 -47.720 1.00 65.94 87 ARG A CA 1
ATOM 685 C C . ARG A 1 87 ? 17.010 -11.425 -46.215 1.00 65.94 87 ARG A C 1
ATOM 687 O O . ARG A 1 87 ? 17.770 -12.205 -45.651 1.00 65.94 87 ARG A O 1
ATOM 694 N N . GLY A 1 88 ? 16.352 -10.465 -45.564 1.00 74.75 88 GLY A N 1
ATOM 695 C CA . GLY A 1 88 ? 16.561 -10.104 -44.162 1.00 74.75 88 GLY A CA 1
ATOM 696 C C . GLY A 1 88 ? 15.377 -10.366 -43.230 1.00 74.75 88 GLY A C 1
ATOM 697 O O . GLY A 1 88 ? 15.463 -9.983 -42.069 1.00 74.75 88 GLY A O 1
ATOM 698 N N . ALA A 1 89 ? 14.295 -11.022 -43.672 1.00 80.00 89 ALA A N 1
ATOM 699 C CA . ALA A 1 89 ? 13.093 -11.251 -42.852 1.00 80.00 89 ALA A CA 1
ATOM 700 C C . ALA A 1 89 ? 13.394 -11.808 -41.448 1.00 80.00 89 ALA A C 1
ATOM 702 O O . ALA A 1 89 ? 12.867 -11.302 -40.460 1.00 80.00 89 ALA A O 1
ATOM 703 N N . PHE A 1 90 ? 14.284 -12.800 -41.336 1.00 83.06 90 PHE A N 1
ATOM 704 C CA . PHE A 1 90 ? 14.682 -13.350 -40.035 1.00 83.06 90 PHE A CA 1
ATOM 705 C C . PHE A 1 90 ? 15.383 -12.309 -39.146 1.00 83.06 90 PHE A C 1
ATOM 707 O O . PHE A 1 90 ? 15.070 -12.206 -37.962 1.00 83.06 90 PHE A O 1
ATOM 714 N N . MET A 1 91 ? 16.288 -11.504 -39.716 1.00 82.44 91 MET A N 1
ATOM 715 C CA . MET A 1 91 ? 16.983 -10.431 -38.993 1.00 82.44 91 MET A CA 1
ATOM 716 C C . MET A 1 91 ? 16.012 -9.343 -38.534 1.00 82.44 91 MET A C 1
ATOM 718 O O . MET A 1 91 ? 16.109 -8.883 -37.401 1.00 82.44 91 MET A O 1
ATOM 722 N N . VAL A 1 92 ? 15.045 -8.974 -39.378 1.00 81.81 92 VAL A N 1
ATOM 723 C CA . VAL A 1 92 ? 13.997 -8.005 -39.036 1.00 81.81 92 VAL A CA 1
ATOM 724 C C . VAL A 1 92 ? 13.143 -8.530 -37.881 1.00 81.81 92 VAL A C 1
ATOM 726 O O . VAL A 1 92 ? 12.982 -7.839 -36.879 1.00 81.81 92 VAL A O 1
ATOM 729 N N . VAL A 1 93 ? 12.659 -9.775 -37.954 1.00 85.69 93 VAL A N 1
ATOM 730 C CA . VAL A 1 93 ? 11.887 -10.402 -36.863 1.00 85.69 93 VAL A CA 1
ATOM 731 C C . VAL A 1 93 ? 12.697 -10.459 -35.565 1.00 85.69 93 VAL A C 1
ATOM 733 O O . VAL A 1 93 ? 12.168 -10.171 -34.485 1.00 85.69 93 VAL A O 1
ATOM 736 N N . PHE A 1 94 ? 13.984 -10.796 -35.656 1.00 88.56 94 PHE A N 1
ATOM 737 C CA . PHE A 1 94 ? 14.876 -10.815 -34.503 1.00 88.56 94 PHE A CA 1
ATOM 738 C C . PHE A 1 94 ? 15.053 -9.417 -33.895 1.00 88.56 94 PHE A C 1
ATOM 740 O O . PHE A 1 94 ? 14.928 -9.267 -32.681 1.00 88.56 94 PHE A O 1
ATOM 747 N N . LEU A 1 95 ? 15.272 -8.390 -34.719 1.00 87.69 95 LEU A N 1
ATOM 748 C CA . LEU A 1 95 ? 15.417 -6.997 -34.293 1.00 87.69 95 LEU A CA 1
ATOM 749 C C . LEU A 1 95 ? 14.158 -6.485 -33.582 1.00 87.69 95 LEU A C 1
ATOM 751 O O . LEU A 1 95 ? 14.242 -5.916 -32.493 1.00 87.69 95 LEU A O 1
ATOM 755 N N . TYR A 1 96 ? 12.982 -6.778 -34.140 1.00 88.19 96 TYR A N 1
ATOM 756 C CA . TYR A 1 96 ? 11.699 -6.489 -33.499 1.00 88.19 96 TYR A CA 1
ATOM 757 C C . TYR A 1 96 ? 11.550 -7.191 -32.154 1.00 88.19 96 TYR A C 1
ATOM 759 O O . TYR A 1 96 ? 11.149 -6.569 -31.173 1.00 88.19 96 TYR A O 1
ATOM 767 N N . SER A 1 97 ? 11.913 -8.470 -32.077 1.00 88.75 97 SER A N 1
ATOM 768 C CA . SER A 1 97 ? 11.867 -9.231 -30.824 1.00 88.75 97 SER A CA 1
ATOM 769 C C . SER A 1 97 ? 12.835 -8.660 -29.780 1.00 88.75 97 SER A C 1
ATOM 771 O O . SER A 1 97 ? 12.492 -8.554 -28.599 1.00 88.75 97 SER A O 1
ATOM 773 N N . ALA A 1 98 ? 14.024 -8.236 -30.218 1.00 91.62 98 ALA A N 1
ATOM 774 C CA . ALA A 1 98 ? 15.041 -7.620 -29.375 1.00 91.62 98 ALA A CA 1
ATOM 775 C C . ALA A 1 98 ? 14.613 -6.246 -28.836 1.00 91.62 98 ALA A C 1
ATOM 777 O O . ALA A 1 98 ? 15.020 -5.897 -27.731 1.00 91.62 98 ALA A O 1
ATOM 778 N N . LEU A 1 99 ? 13.775 -5.497 -29.564 1.00 91.44 99 LEU A N 1
ATOM 779 C CA . LEU A 1 99 ? 13.192 -4.222 -29.120 1.00 91.44 99 LEU A CA 1
ATOM 780 C C . LEU A 1 99 ? 11.909 -4.391 -28.299 1.00 91.44 99 LEU A C 1
ATOM 782 O O . LEU A 1 99 ? 11.658 -3.624 -27.366 1.00 91.44 99 LEU A O 1
ATOM 786 N N . LEU A 1 100 ? 11.120 -5.424 -28.596 1.00 93.25 100 LEU A N 1
ATOM 787 C CA . LEU A 1 100 ? 9.900 -5.739 -27.861 1.00 93.25 100 LEU A CA 1
ATOM 788 C C . LEU A 1 100 ? 10.199 -6.011 -26.384 1.00 93.25 100 LEU A C 1
ATOM 790 O O . LEU A 1 100 ? 9.458 -5.561 -25.513 1.00 93.25 100 LEU A O 1
ATOM 794 N N . TYR A 1 101 ? 11.298 -6.704 -26.085 1.00 94.81 101 TYR A N 1
ATOM 795 C CA . TYR A 1 101 ? 11.705 -6.989 -24.709 1.00 94.81 101 TYR A CA 1
ATOM 796 C C . TYR A 1 101 ? 11.932 -5.720 -23.850 1.00 94.81 101 TYR A C 1
ATOM 798 O O . TYR A 1 101 ? 11.234 -5.571 -22.841 1.00 94.81 101 TYR A O 1
ATOM 806 N N . PRO A 1 102 ? 12.834 -4.778 -24.211 1.00 95.50 102 PRO A N 1
ATOM 807 C CA . PRO A 1 102 ? 12.989 -3.513 -23.497 1.00 95.50 102 PRO A CA 1
ATOM 808 C C . PRO A 1 102 ? 11.699 -2.704 -23.432 1.00 95.50 102 PRO A C 1
ATOM 810 O O . PRO A 1 102 ? 11.416 -2.115 -22.392 1.00 95.50 102 PRO A O 1
ATOM 813 N N . PHE A 1 103 ? 10.910 -2.679 -24.511 1.00 95.19 103 PHE A N 1
ATOM 814 C CA . PHE A 1 103 ? 9.632 -1.973 -24.519 1.00 95.19 103 PHE A CA 1
ATOM 815 C C . PHE A 1 103 ? 8.685 -2.533 -23.450 1.00 95.19 103 PHE A C 1
ATOM 817 O O . PHE A 1 103 ? 8.210 -1.783 -22.593 1.00 95.19 103 PHE A O 1
ATOM 824 N N . VAL A 1 104 ? 8.481 -3.853 -23.422 1.00 96.19 104 VAL A N 1
ATOM 825 C CA . VAL A 1 104 ? 7.650 -4.523 -22.411 1.00 96.19 104 VAL A CA 1
ATOM 826 C C . VAL A 1 104 ? 8.183 -4.273 -21.002 1.00 96.19 104 VAL A C 1
ATOM 828 O O . VAL A 1 104 ? 7.392 -4.025 -20.092 1.00 96.19 104 VAL A O 1
ATOM 831 N N . LEU A 1 105 ? 9.503 -4.275 -20.796 1.00 96.75 105 LEU A N 1
ATOM 832 C CA . LEU A 1 105 ? 10.094 -3.922 -19.501 1.00 96.75 105 LEU A CA 1
ATOM 833 C C . LEU A 1 105 ? 9.862 -2.455 -19.127 1.00 96.75 105 LEU A C 1
ATOM 835 O O . LEU A 1 105 ? 9.567 -2.176 -17.964 1.00 96.75 105 LEU A O 1
ATOM 839 N N . SER A 1 106 ? 9.955 -1.538 -20.092 1.00 95.56 106 SER A N 1
ATOM 840 C CA . SER A 1 106 ? 9.750 -0.105 -19.874 1.00 95.56 106 SER A CA 1
ATOM 841 C C . SER A 1 106 ? 8.352 0.211 -19.362 1.00 95.56 106 SER A C 1
ATOM 843 O O . SER A 1 106 ? 8.199 1.073 -18.507 1.00 95.56 106 SER A O 1
ATOM 845 N N . VAL A 1 107 ? 7.349 -0.560 -19.781 1.00 95.12 107 VAL A N 1
ATOM 846 C CA . VAL A 1 107 ? 5.977 -0.459 -19.266 1.00 95.12 107 VAL A CA 1
ATOM 847 C C . VAL A 1 107 ? 5.791 -1.302 -17.999 1.00 95.12 107 VAL A C 1
ATOM 849 O O . VAL A 1 107 ? 5.225 -0.847 -17.002 1.00 95.12 107 VAL A O 1
ATOM 852 N N . GLY A 1 108 ? 6.293 -2.537 -18.007 1.00 96.00 108 GLY A N 1
ATOM 853 C CA . GLY A 1 108 ? 6.078 -3.516 -16.947 1.00 96.00 108 GLY A CA 1
ATOM 854 C C . GLY A 1 108 ? 6.733 -3.140 -15.620 1.00 96.00 108 GLY A C 1
ATOM 855 O O . GLY A 1 108 ? 6.125 -3.329 -14.567 1.00 96.00 108 GLY A O 1
ATOM 856 N N . VAL A 1 109 ? 7.947 -2.579 -15.631 1.00 96.44 109 VAL A N 1
ATOM 857 C CA . VAL A 1 109 ? 8.671 -2.205 -14.403 1.00 96.44 109 VAL A CA 1
ATOM 858 C C . VAL A 1 109 ? 7.930 -1.115 -13.605 1.00 96.44 109 VAL A C 1
ATOM 860 O O . VAL A 1 109 ? 7.696 -1.351 -12.413 1.00 96.44 109 VAL A O 1
ATOM 863 N N . PRO A 1 110 ? 7.493 0.021 -14.196 1.00 94.88 110 PRO A N 1
ATOM 864 C CA . PRO A 1 110 ? 6.626 0.986 -13.516 1.00 94.88 110 PRO A CA 1
ATOM 865 C C . PRO A 1 110 ? 5.331 0.368 -12.963 1.00 94.88 110 PRO A C 1
ATOM 867 O O . PRO A 1 110 ? 4.994 0.591 -11.798 1.00 94.88 110 PRO A O 1
ATOM 870 N N . VAL A 1 111 ? 4.629 -0.463 -13.746 1.00 94.50 111 VAL A N 1
ATOM 871 C CA . VAL A 1 111 ? 3.377 -1.110 -13.300 1.00 94.50 111 VAL A CA 1
ATOM 872 C C . VAL A 1 111 ? 3.618 -2.038 -12.114 1.00 94.50 111 VAL A C 1
ATOM 874 O O . VAL A 1 111 ? 2.899 -1.979 -11.117 1.00 94.50 111 VAL A O 1
ATOM 877 N N . ILE A 1 112 ? 4.657 -2.872 -12.169 1.00 95.81 112 ILE A N 1
ATOM 878 C CA . ILE A 1 112 ? 5.013 -3.771 -11.067 1.00 95.81 112 ILE A CA 1
ATOM 879 C C . ILE A 1 112 ? 5.397 -2.967 -9.817 1.00 95.81 112 ILE A C 1
ATOM 881 O O . ILE A 1 112 ? 5.049 -3.375 -8.703 1.00 95.81 112 ILE A O 1
ATOM 885 N N . ALA A 1 113 ? 6.090 -1.834 -9.971 1.00 94.12 113 ALA A N 1
ATOM 886 C CA . ALA A 1 113 ? 6.401 -0.938 -8.859 1.00 94.12 113 ALA A CA 1
ATOM 887 C C . ALA A 1 113 ? 5.120 -0.370 -8.221 1.00 94.12 113 ALA A C 1
ATOM 889 O O . ALA A 1 113 ? 4.990 -0.382 -6.995 1.00 94.12 113 ALA A O 1
ATOM 890 N N . LEU A 1 114 ? 4.142 0.034 -9.037 1.00 93.12 114 LEU A N 1
ATOM 891 C CA . LEU A 1 114 ? 2.834 0.502 -8.574 1.00 93.12 114 LEU A CA 1
ATOM 892 C C . LEU A 1 114 ? 2.042 -0.591 -7.846 1.00 93.12 114 LEU A C 1
ATOM 894 O O . LEU A 1 114 ? 1.556 -0.369 -6.739 1.00 93.12 114 LEU A O 1
ATOM 898 N N . VAL A 1 115 ? 1.960 -1.800 -8.401 1.00 93.94 115 VAL A N 1
ATOM 899 C CA . VAL A 1 115 ? 1.283 -2.934 -7.744 1.00 93.94 115 VAL A CA 1
ATOM 900 C C . VAL A 1 115 ? 1.930 -3.250 -6.392 1.00 93.94 115 VAL A C 1
ATOM 902 O O . VAL A 1 115 ? 1.249 -3.542 -5.408 1.00 93.94 115 VAL A O 1
ATOM 905 N N . GLN A 1 116 ? 3.257 -3.163 -6.306 1.00 93.88 116 GLN A N 1
ATOM 906 C CA . GLN A 1 116 ? 3.977 -3.348 -5.048 1.00 93.88 116 GLN A CA 1
ATOM 907 C C . GLN A 1 116 ? 3.719 -2.243 -4.022 1.00 93.88 116 GLN A C 1
ATOM 909 O O . GLN A 1 116 ? 3.694 -2.544 -2.825 1.00 93.88 116 GLN A O 1
ATOM 914 N N . LEU A 1 117 ? 3.538 -1.002 -4.473 1.00 93.38 117 LEU A N 1
ATOM 915 C CA . LEU A 1 117 ? 3.109 0.111 -3.634 1.00 93.38 117 LEU A CA 1
ATOM 916 C C . LEU A 1 117 ? 1.692 -0.143 -3.099 1.00 93.38 117 LEU A C 1
ATOM 918 O O . LEU A 1 117 ? 1.505 -0.130 -1.884 1.00 93.38 117 LEU A O 1
ATOM 922 N N . LEU A 1 118 ? 0.731 -0.489 -3.966 1.00 92.81 118 LEU A N 1
ATOM 923 C CA . LEU A 1 118 ? -0.649 -0.836 -3.583 1.00 92.81 118 LEU A CA 1
ATOM 924 C C . LEU A 1 118 ? -0.693 -1.967 -2.553 1.00 92.81 118 LEU A C 1
ATOM 926 O O . LEU A 1 118 ? -1.374 -1.864 -1.534 1.00 92.81 118 LEU A O 1
ATOM 930 N N . ARG A 1 119 ? 0.105 -3.020 -2.753 1.00 93.50 119 ARG A N 1
ATOM 931 C CA . ARG A 1 119 ? 0.214 -4.126 -1.793 1.00 93.50 119 ARG A CA 1
ATOM 932 C C . ARG A 1 119 ? 0.671 -3.664 -0.409 1.00 93.50 119 ARG A C 1
ATOM 934 O O . ARG A 1 119 ? 0.224 -4.210 0.599 1.00 93.50 119 ARG A O 1
ATOM 941 N N . ASP A 1 120 ? 1.585 -2.704 -0.346 1.00 92.50 120 ASP A N 1
ATOM 942 C CA . ASP A 1 120 ? 2.096 -2.210 0.929 1.00 92.50 120 ASP A CA 1
ATOM 943 C C . ASP A 1 120 ? 1.172 -1.177 1.576 1.00 92.50 120 ASP A C 1
ATOM 945 O O . ASP A 1 120 ? 1.099 -1.140 2.800 1.00 92.50 120 ASP A O 1
ATOM 949 N N . ILE A 1 121 ? 0.382 -0.443 0.790 1.00 92.81 121 ILE A N 1
ATOM 950 C CA . ILE A 1 121 ? -0.735 0.374 1.287 1.00 92.81 121 ILE A CA 1
ATOM 951 C C . ILE A 1 121 ? -1.770 -0.519 1.974 1.00 92.81 121 ILE A C 1
ATOM 953 O O . ILE A 1 121 ? -2.148 -0.257 3.115 1.00 92.81 121 ILE A O 1
ATOM 957 N N . VAL A 1 122 ? -2.162 -1.628 1.338 1.00 92.12 122 VAL A N 1
ATOM 958 C CA . VAL A 1 122 ? -3.080 -2.599 1.954 1.00 92.12 122 VAL A CA 1
ATOM 959 C C . VAL A 1 122 ? -2.501 -3.131 3.267 1.00 92.12 122 VAL A C 1
ATOM 961 O O . VAL A 1 122 ? -3.204 -3.181 4.263 1.00 92.12 122 VAL A O 1
ATOM 964 N N . ARG A 1 123 ? -1.205 -3.459 3.334 1.00 90.44 123 ARG A N 1
ATOM 965 C CA . ARG A 1 123 ? -0.558 -3.924 4.583 1.00 90.44 123 ARG A CA 1
ATOM 966 C C . ARG A 1 123 ? -0.382 -2.845 5.651 1.00 90.44 123 ARG A C 1
ATOM 968 O O . ARG A 1 123 ? -0.221 -3.176 6.830 1.00 90.44 123 ARG A O 1
ATOM 975 N N . PHE A 1 124 ? -0.326 -1.584 5.236 1.00 91.69 124 PHE A N 1
ATOM 976 C CA . PHE A 1 124 ? -0.268 -0.445 6.139 1.00 91.69 124 PHE A CA 1
ATOM 977 C C . PHE A 1 124 ? -1.617 -0.262 6.835 1.00 91.69 124 PHE A C 1
ATOM 979 O O . PHE A 1 124 ? -1.650 -0.157 8.057 1.00 91.69 124 PHE A O 1
ATOM 986 N N . TYR A 1 125 ? -2.713 -0.310 6.072 1.00 90.94 125 TYR A N 1
ATOM 987 C CA . TYR A 1 125 ? -4.062 -0.117 6.601 1.00 90.94 125 TYR A CA 1
ATOM 988 C C . TYR A 1 125 ? -4.679 -1.361 7.213 1.00 90.94 125 TYR A C 1
ATOM 990 O O . TYR A 1 125 ? -5.430 -1.226 8.170 1.00 90.94 125 TYR A O 1
ATOM 998 N N . PHE A 1 126 ? -4.371 -2.547 6.696 1.00 90.94 126 PHE A N 1
ATOM 999 C CA . PHE A 1 126 ? -5.027 -3.784 7.088 1.00 90.94 126 PHE A CA 1
ATOM 1000 C C . PHE A 1 126 ? -4.095 -4.737 7.825 1.00 90.94 126 PHE A C 1
ATOM 1002 O O . PHE A 1 126 ? -2.879 -4.812 7.612 1.00 90.94 126 PHE A O 1
ATOM 1009 N N . THR A 1 127 ? -4.695 -5.509 8.719 1.00 85.12 127 THR A N 1
ATOM 1010 C CA . THR A 1 127 ? -4.029 -6.536 9.512 1.00 85.12 127 THR A CA 1
ATOM 1011 C C . THR A 1 127 ? -4.821 -7.828 9.405 1.00 85.12 127 THR A C 1
ATOM 1013 O O . THR A 1 127 ? -6.047 -7.783 9.408 1.00 85.12 127 THR A O 1
ATOM 1016 N N . GLY A 1 128 ? -4.124 -8.962 9.285 1.00 76.31 128 GLY A N 1
ATOM 1017 C CA . GLY A 1 128 ? -4.783 -10.271 9.261 1.00 76.31 128 GLY A CA 1
ATOM 1018 C C . GLY A 1 128 ? -5.269 -10.723 10.639 1.00 76.31 128 GLY A C 1
ATOM 1019 O O . GLY A 1 128 ? -6.268 -11.420 10.719 1.00 76.31 128 GLY A O 1
ATOM 1020 N N . HIS A 1 129 ? -4.585 -10.295 11.709 1.00 75.12 129 HIS A N 1
ATOM 1021 C CA . HIS A 1 129 ? -4.918 -10.634 13.092 1.00 75.12 129 HIS A CA 1
ATOM 1022 C C . HIS A 1 129 ? -4.703 -9.417 13.995 1.00 75.12 129 HIS A C 1
ATOM 1024 O O . HIS A 1 129 ? -3.626 -8.808 13.990 1.00 75.12 129 HIS A O 1
ATOM 1030 N N . ALA A 1 130 ? -5.730 -9.068 14.770 1.00 72.44 130 ALA A N 1
ATOM 1031 C CA . ALA A 1 130 ? -5.653 -8.035 15.794 1.00 72.44 130 ALA A CA 1
ATOM 1032 C C . ALA A 1 130 ? -5.311 -8.668 17.158 1.00 72.44 130 ALA A C 1
ATOM 1034 O O . ALA A 1 130 ? -5.832 -9.739 17.471 1.00 72.44 130 ALA A O 1
ATOM 1035 N N . PRO A 1 131 ? -4.490 -8.016 18.005 1.00 72.19 131 PRO A N 1
ATOM 1036 C CA . PRO A 1 131 ? -4.172 -8.534 19.335 1.00 72.19 131 PRO A CA 1
ATOM 1037 C C . PRO A 1 131 ? -5.438 -8.778 20.167 1.00 72.19 131 PRO A C 1
ATOM 1039 O O . PRO A 1 131 ? -6.259 -7.871 20.318 1.00 72.19 131 PRO A O 1
ATOM 1042 N N . GLY A 1 132 ? -5.589 -9.977 20.732 1.00 68.00 132 GLY A N 1
ATOM 1043 C CA . GLY A 1 132 ? -6.740 -10.348 21.566 1.00 68.00 132 GLY A CA 1
ATOM 1044 C C . GLY A 1 132 ? -7.904 -11.023 20.830 1.00 68.00 132 GLY A C 1
ATOM 1045 O O . GLY A 1 132 ? -8.920 -11.277 21.469 1.00 68.00 132 GLY A O 1
ATOM 1046 N N . PHE A 1 133 ? -7.765 -11.333 19.535 1.00 70.81 133 PHE A N 1
ATOM 1047 C CA . PHE A 1 133 ? -8.675 -12.237 18.817 1.00 70.81 133 PHE A CA 1
ATOM 1048 C C . PHE A 1 133 ? -8.063 -13.636 18.656 1.00 70.81 133 PHE A C 1
ATOM 1050 O O . PHE A 1 133 ? -6.835 -13.747 18.630 1.00 70.81 133 PHE A O 1
ATOM 1057 N N . PRO A 1 134 ? -8.888 -14.695 18.539 1.00 71.12 134 PRO A N 1
ATOM 1058 C CA . PRO A 1 134 ? -8.391 -16.040 18.269 1.00 71.12 134 PRO A CA 1
ATOM 1059 C C . PRO A 1 134 ? -7.658 -16.099 16.923 1.00 71.12 134 PRO A C 1
ATOM 1061 O O . PRO A 1 134 ? -8.155 -15.588 15.922 1.00 71.12 134 PRO A O 1
ATOM 1064 N N . GLU A 1 135 ? -6.501 -16.763 16.885 1.00 73.12 135 GLU A N 1
ATOM 1065 C CA . GLU A 1 135 ? -5.698 -16.936 15.660 1.00 73.12 135 GLU A CA 1
ATOM 1066 C C . GLU A 1 135 ? -6.368 -17.847 14.618 1.00 73.12 135 GLU A C 1
ATOM 1068 O O . GLU A 1 135 ? -5.944 -17.901 13.469 1.00 73.12 135 GLU A O 1
ATOM 1073 N N . THR A 1 136 ? -7.427 -18.557 15.009 1.00 71.75 136 THR A N 1
ATOM 1074 C CA . THR A 1 136 ? -8.181 -19.472 14.145 1.00 71.75 136 THR A CA 1
ATOM 1075 C C . THR A 1 136 ? -9.097 -18.752 13.154 1.00 71.75 136 THR A C 1
ATOM 1077 O O . THR A 1 136 ? -9.524 -19.371 12.184 1.00 71.75 136 THR A O 1
ATOM 1080 N N . TYR A 1 137 ? -9.388 -17.462 13.366 1.00 70.38 137 TYR A N 1
ATOM 1081 C CA . TYR A 1 137 ? -10.295 -16.685 12.520 1.00 70.38 137 TYR A CA 1
ATOM 1082 C C . TYR A 1 137 ? -9.542 -15.596 11.755 1.00 70.38 137 TYR A C 1
ATOM 1084 O O . TYR A 1 137 ? -9.125 -14.580 12.318 1.00 70.38 137 TYR A O 1
ATOM 1092 N N . PHE A 1 138 ? -9.406 -15.787 10.440 1.00 73.19 138 PHE A N 1
ATOM 1093 C CA . PHE A 1 138 ? -8.883 -14.752 9.555 1.00 73.19 138 PHE A CA 1
ATOM 1094 C C . PHE A 1 138 ? -9.944 -13.674 9.339 1.00 73.19 138 PHE A C 1
ATOM 1096 O O . PHE A 1 138 ? -10.976 -13.917 8.718 1.00 73.19 138 PHE A O 1
ATOM 1103 N N . ASN A 1 139 ? -9.675 -12.467 9.827 1.00 76.38 139 ASN A N 1
ATOM 1104 C CA . ASN A 1 139 ? -10.584 -11.341 9.680 1.00 76.38 139 ASN A CA 1
ATOM 1105 C C . ASN A 1 139 ? -9.781 -10.083 9.322 1.00 76.38 139 ASN A C 1
ATOM 1107 O O . ASN A 1 139 ? -9.163 -9.483 10.210 1.00 76.38 139 ASN A O 1
ATOM 1111 N N . PRO A 1 140 ? -9.717 -9.707 8.029 1.00 80.56 140 PRO A N 1
ATOM 1112 C CA . PRO A 1 140 ? -8.942 -8.558 7.596 1.00 80.56 140 PRO A CA 1
ATOM 1113 C C . PRO A 1 140 ? -9.589 -7.280 8.127 1.00 80.56 140 PRO A C 1
ATOM 1115 O O . PRO A 1 140 ? -10.699 -6.916 7.749 1.00 80.56 140 PRO A O 1
ATOM 1118 N N . ARG A 1 141 ? -8.874 -6.575 9.002 1.00 83.69 141 ARG A N 1
ATOM 1119 C CA . ARG A 1 141 ? -9.388 -5.372 9.669 1.00 83.69 141 ARG A CA 1
ATOM 1120 C C . ARG A 1 141 ? -8.449 -4.208 9.522 1.00 83.69 141 ARG A C 1
ATOM 1122 O O . ARG A 1 141 ? -7.236 -4.398 9.389 1.00 83.69 141 ARG A O 1
ATOM 1129 N N . PHE A 1 142 ? -9.008 -3.009 9.630 1.00 86.06 142 PHE A N 1
ATOM 1130 C CA . PHE A 1 142 ? -8.201 -1.814 9.781 1.00 86.06 142 PHE A CA 1
ATOM 1131 C C . PHE A 1 142 ? -7.280 -1.937 11.002 1.00 86.06 142 PHE A C 1
ATOM 1133 O O . PHE A 1 142 ? -7.667 -2.429 12.061 1.00 86.06 142 PHE A O 1
ATOM 1140 N N . ALA A 1 143 ? -6.036 -1.492 10.842 1.00 83.69 143 ALA A N 1
ATOM 1141 C CA . ALA A 1 143 ? -5.023 -1.490 11.892 1.00 83.69 143 ALA A CA 1
ATOM 1142 C C . ALA A 1 143 ? -5.411 -0.583 13.065 1.00 83.69 143 ALA A C 1
ATOM 1144 O O . ALA A 1 143 ? -4.991 -0.814 14.200 1.00 83.69 143 ALA A O 1
ATOM 1145 N N . LEU A 1 144 ? -6.246 0.418 12.781 1.00 83.69 144 LEU A N 1
ATOM 1146 C CA . LEU A 1 144 ? -6.949 1.225 13.763 1.00 83.69 144 LEU A CA 1
ATOM 1147 C C . LEU A 1 144 ? -8.276 0.538 14.076 1.00 83.69 144 LEU A C 1
ATOM 1149 O O . LEU A 1 144 ? -9.245 0.679 13.336 1.00 83.69 144 LEU A O 1
ATOM 1153 N N . THR A 1 145 ? -8.289 -0.257 15.141 1.00 86.62 145 THR A N 1
ATOM 1154 C CA . THR A 1 145 ? -9.508 -0.919 15.615 1.00 86.62 145 THR A CA 1
ATOM 1155 C C . THR A 1 145 ? -10.363 0.044 16.430 1.00 86.62 145 THR A C 1
ATOM 1157 O O . THR A 1 145 ? -9.848 1.024 16.973 1.00 86.62 145 THR A O 1
ATOM 1160 N N . GLY A 1 146 ? -11.639 -0.295 16.619 1.00 86.31 146 GLY A N 1
ATOM 1161 C CA . GLY A 1 146 ? -12.481 0.375 17.610 1.00 86.31 146 GLY A CA 1
ATOM 1162 C C . GLY A 1 146 ? -11.836 0.375 19.003 1.00 86.31 146 GLY A C 1
ATOM 1163 O O . GLY A 1 146 ? -11.164 -0.590 19.389 1.00 86.31 146 GLY A O 1
ATOM 1164 N N . ILE A 1 147 ? -12.033 1.469 19.738 1.00 88.69 147 ILE A N 1
ATOM 1165 C CA . ILE A 1 147 ? -11.600 1.627 21.130 1.00 88.69 147 ILE A CA 1
ATOM 1166 C C . ILE A 1 147 ? -12.824 1.438 22.016 1.00 88.69 147 ILE A C 1
ATOM 1168 O O . ILE A 1 147 ? -13.850 2.089 21.815 1.00 88.69 147 ILE A O 1
ATOM 1172 N N . ALA A 1 148 ? -12.711 0.538 22.985 1.00 89.62 148 ALA A N 1
ATOM 1173 C CA . ALA A 1 148 ? -13.750 0.314 23.970 1.00 89.62 148 ALA A CA 1
ATOM 1174 C C . ALA A 1 148 ? -13.481 1.106 25.249 1.00 89.62 148 ALA A C 1
ATOM 1176 O O . ALA A 1 148 ? -12.330 1.374 25.592 1.00 89.62 148 ALA A O 1
ATOM 1177 N N . PHE A 1 149 ? -14.549 1.440 25.974 1.00 90.56 149 PHE A N 1
ATOM 1178 C CA . PHE A 1 149 ? -14.420 2.012 27.309 1.00 90.56 149 PHE A CA 1
ATOM 1179 C C . PHE A 1 149 ? -13.764 0.985 28.236 1.00 90.56 149 PHE A C 1
ATOM 1181 O O . PHE A 1 149 ? -14.228 -0.158 28.346 1.00 90.56 149 PHE A O 1
ATOM 1188 N N . SER A 1 150 ? -12.660 1.381 28.862 1.00 89.50 150 SER A N 1
ATOM 1189 C CA . SER A 1 150 ? -11.791 0.454 29.574 1.00 89.50 150 SER A CA 1
ATOM 1190 C C . SER A 1 150 ? -12.462 -0.054 30.863 1.00 89.50 150 SER A C 1
ATOM 1192 O O . SER A 1 150 ? -13.107 0.727 31.569 1.00 89.50 150 SER A O 1
ATOM 1194 N N . PRO A 1 151 ? -12.357 -1.356 31.199 1.00 85.38 151 PRO A N 1
ATOM 1195 C CA . PRO A 1 151 ? -13.015 -1.928 32.376 1.00 85.38 151 PRO A CA 1
ATOM 1196 C C . PRO A 1 151 ? -12.486 -1.376 33.708 1.00 85.38 151 PRO A C 1
ATOM 1198 O O . PRO A 1 151 ? -13.201 -1.407 34.699 1.00 85.38 151 PRO A O 1
ATOM 1201 N N . ASP A 1 152 ? -11.261 -0.856 33.733 1.00 86.94 152 ASP A N 1
ATOM 1202 C CA . ASP A 1 152 ? -10.606 -0.273 34.906 1.00 86.94 152 ASP A CA 1
ATOM 1203 C C . ASP A 1 152 ? -10.883 1.232 35.083 1.00 86.94 152 ASP A C 1
ATOM 1205 O O . ASP A 1 152 ? -10.312 1.847 35.977 1.00 86.94 152 ASP A O 1
ATOM 1209 N N . GLU A 1 153 ? -11.748 1.860 34.277 1.00 86.88 153 GLU A N 1
ATOM 1210 C CA . GLU A 1 153 ? -12.098 3.276 34.456 1.00 86.88 153 GLU A CA 1
ATOM 1211 C C . GLU A 1 153 ? -13.254 3.495 35.437 1.00 86.88 153 GLU A C 1
ATOM 1213 O O . GLU A 1 153 ? -13.02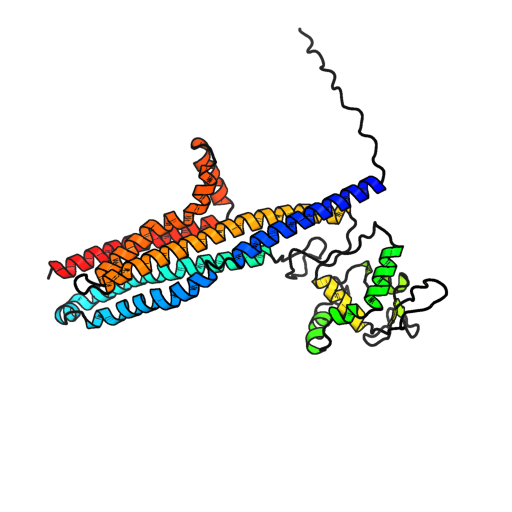7 3.839 36.596 1.00 86.88 153 GLU A O 1
ATOM 1218 N N . SER A 1 154 ? -14.495 3.346 34.975 1.00 89.44 154 SER A N 1
ATOM 1219 C CA . SER A 1 154 ? -15.701 3.497 35.790 1.00 89.44 154 SER A CA 1
ATOM 1220 C C . SER A 1 154 ? -16.791 2.571 35.273 1.00 89.44 154 SER A C 1
ATOM 1222 O O . SER A 1 154 ? -17.327 2.779 34.183 1.00 89.44 154 SER A O 1
ATOM 1224 N N . GLU A 1 155 ? -17.145 1.562 36.067 1.00 87.19 155 GLU A N 1
ATOM 1225 C CA . GLU A 1 155 ? -18.210 0.620 35.712 1.00 87.19 155 GLU A CA 1
ATOM 1226 C C . GLU A 1 155 ? -19.563 1.321 35.555 1.00 87.19 155 GLU A C 1
ATOM 1228 O O . GLU A 1 155 ? -20.300 1.027 34.622 1.00 87.19 155 GLU A O 1
ATOM 1233 N N . ASN A 1 156 ? -19.857 2.320 36.394 1.00 88.44 156 ASN A N 1
ATOM 1234 C CA . ASN A 1 156 ? -21.105 3.082 36.315 1.00 88.44 156 ASN A CA 1
ATOM 1235 C C . ASN A 1 156 ? -21.231 3.828 34.974 1.00 88.44 156 ASN A C 1
ATOM 1237 O O . ASN A 1 156 ? -22.235 3.703 34.275 1.00 88.44 156 ASN A O 1
ATOM 1241 N N . ILE A 1 157 ? -20.186 4.558 34.568 1.00 90.25 157 ILE A N 1
ATOM 1242 C CA . ILE A 1 157 ? -20.190 5.257 33.275 1.00 90.25 157 ILE A CA 1
ATOM 1243 C C . ILE A 1 157 ? -20.243 4.257 32.120 1.00 90.25 157 ILE A C 1
ATOM 1245 O O . ILE A 1 157 ? -20.989 4.473 31.169 1.00 90.25 157 ILE A O 1
ATOM 1249 N N . LYS A 1 158 ? -19.521 3.137 32.216 1.00 90.38 158 LYS A N 1
ATOM 1250 C CA . LYS A 1 158 ? -19.564 2.075 31.208 1.00 90.38 158 LYS A CA 1
ATOM 1251 C C . LYS A 1 158 ? -20.980 1.530 31.014 1.00 90.38 158 LYS A C 1
ATOM 1253 O O . LYS A 1 158 ? -21.428 1.437 29.872 1.00 90.38 158 LYS A O 1
ATOM 1258 N N . SER A 1 159 ? -21.693 1.224 32.097 1.00 89.56 159 SER A N 1
ATOM 1259 C CA . SER A 1 159 ? -23.079 0.751 32.036 1.00 89.56 159 SER A CA 1
ATOM 1260 C C . SER A 1 159 ? -24.003 1.792 31.410 1.00 89.56 159 SER A C 1
ATOM 1262 O O . SER A 1 159 ? -24.779 1.449 30.525 1.00 89.56 159 SER A O 1
ATOM 1264 N N . LYS A 1 160 ? -23.864 3.075 31.773 1.00 90.56 160 LYS A N 1
ATOM 1265 C CA . LYS A 1 160 ? -24.631 4.172 31.152 1.00 90.56 160 LYS A CA 1
ATOM 1266 C C . LYS A 1 160 ? -24.359 4.310 29.655 1.00 90.56 160 LYS A C 1
ATOM 1268 O O . LYS A 1 160 ? -25.292 4.450 28.870 1.00 90.56 160 LYS A O 1
ATOM 1273 N N . VAL A 1 161 ? -23.093 4.220 29.243 1.00 90.88 161 VAL A N 1
ATOM 1274 C CA . VAL A 1 161 ? -22.706 4.232 27.824 1.00 90.88 161 VAL A CA 1
ATOM 1275 C C . VAL A 1 161 ? -23.327 3.046 27.090 1.00 90.88 161 VAL A C 1
ATOM 1277 O O . VAL A 1 161 ? -23.846 3.224 25.993 1.00 90.88 161 VAL A O 1
ATOM 1280 N N . MET A 1 162 ? -23.307 1.849 27.679 1.00 91.69 162 MET A N 1
ATOM 1281 C CA . MET A 1 162 ? -23.923 0.667 27.073 1.00 91.69 162 MET A CA 1
ATOM 1282 C C . MET A 1 162 ? -25.442 0.812 26.962 1.00 91.69 162 MET A C 1
ATOM 1284 O O . MET A 1 162 ? -25.973 0.619 25.873 1.00 91.69 162 MET A O 1
ATOM 1288 N N . ILE A 1 163 ? -26.126 1.220 28.034 1.00 91.62 163 ILE A N 1
ATOM 1289 C CA . ILE A 1 163 ? -27.567 1.512 28.024 1.00 91.62 163 ILE A CA 1
ATOM 1290 C C . ILE A 1 163 ? -27.896 2.494 26.895 1.00 91.62 163 ILE A C 1
ATOM 1292 O O . ILE A 1 163 ? -28.773 2.223 26.081 1.00 91.62 163 ILE A O 1
ATOM 1296 N N . HIS A 1 164 ? -27.135 3.583 26.766 1.00 91.12 164 HIS A N 1
ATOM 1297 C CA . HIS A 1 164 ? -27.349 4.547 25.691 1.00 91.12 164 HIS A CA 1
ATOM 1298 C C . HIS A 1 164 ? -27.080 3.959 24.296 1.00 91.12 164 HIS A C 1
ATOM 1300 O O . HIS A 1 164 ? -27.828 4.231 23.360 1.00 91.12 164 HIS A O 1
ATOM 1306 N N . GLN A 1 165 ? -26.046 3.130 24.132 1.00 92.12 165 GLN A N 1
ATOM 1307 C CA . GLN A 1 165 ? -25.739 2.477 22.854 1.00 92.12 165 GLN A CA 1
ATOM 1308 C C . GLN A 1 165 ? -26.859 1.547 22.383 1.00 92.12 165 GLN A C 1
ATOM 1310 O O . GLN A 1 165 ? -27.209 1.596 21.206 1.00 92.12 165 GLN A O 1
ATOM 1315 N N . TYR A 1 166 ? -27.432 0.738 23.279 1.00 92.19 166 TYR A N 1
ATOM 1316 C CA . TYR A 1 166 ? -28.521 -0.176 22.917 1.00 92.19 166 TYR A CA 1
ATOM 1317 C C . TYR A 1 166 ? -29.889 0.527 22.849 1.00 92.19 166 TYR A C 1
ATOM 1319 O O . TYR A 1 166 ? -30.738 0.158 22.035 1.00 92.19 166 TYR A O 1
ATOM 1327 N N . GLY A 1 167 ? -30.100 1.555 23.677 1.00 87.94 167 GLY A N 1
ATOM 1328 C CA . GLY A 1 167 ? -31.364 2.289 23.804 1.00 87.94 167 GLY A CA 1
ATOM 1329 C C . GLY A 1 167 ? -31.574 3.412 22.786 1.00 87.94 167 GLY A C 1
ATOM 1330 O O . GLY A 1 167 ? -32.672 3.950 22.699 1.00 87.94 167 GLY A O 1
ATOM 1331 N N . SER A 1 168 ? -30.559 3.773 21.998 1.00 86.94 168 SER A N 1
ATOM 1332 C CA . SER A 1 168 ? -30.630 4.842 20.986 1.00 86.94 168 SER A CA 1
ATOM 1333 C C . SER A 1 168 ? -30.615 4.299 19.552 1.00 86.94 168 SER A C 1
ATOM 1335 O O . SER A 1 168 ? -30.585 3.089 19.325 1.00 86.94 168 SER A O 1
ATOM 1337 N N . ASP A 1 169 ? -30.630 5.191 18.556 1.00 86.94 169 ASP A N 1
ATOM 1338 C CA . ASP A 1 169 ? -30.510 4.853 17.128 1.00 86.94 169 ASP A CA 1
ATOM 1339 C C . ASP A 1 169 ? -29.103 4.400 16.709 1.00 86.94 169 ASP A C 1
ATOM 1341 O O . ASP A 1 169 ? -28.883 4.078 15.544 1.00 86.94 169 ASP A O 1
ATOM 1345 N N . LEU A 1 170 ? -28.144 4.324 17.639 1.00 88.94 170 LEU A N 1
ATOM 1346 C CA . LEU A 1 170 ? -26.762 3.944 17.336 1.00 88.94 170 LEU A CA 1
ATOM 1347 C C . LEU A 1 170 ? -26.628 2.517 16.782 1.00 88.94 170 LEU A C 1
ATOM 1349 O O . LEU A 1 170 ? -25.734 2.271 15.976 1.00 88.94 170 LEU A O 1
ATOM 1353 N N . ILE A 1 171 ? -27.523 1.591 17.150 1.00 87.88 171 ILE A N 1
ATOM 1354 C CA . ILE A 1 171 ? -27.571 0.254 16.529 1.00 87.88 171 ILE A CA 1
ATOM 1355 C C . ILE A 1 171 ? -27.856 0.375 15.030 1.00 87.88 171 ILE A C 1
ATOM 1357 O O . ILE A 1 171 ? -27.125 -0.185 14.217 1.00 87.88 171 ILE A O 1
ATOM 1361 N N . ASN A 1 172 ? -28.867 1.168 14.678 1.00 85.44 172 ASN A N 1
ATOM 1362 C CA . ASN A 1 172 ? -29.319 1.372 13.302 1.00 85.44 172 ASN A CA 1
ATOM 1363 C C . ASN A 1 172 ? -28.290 2.157 12.463 1.00 85.44 172 ASN A C 1
ATOM 1365 O O . ASN A 1 172 ? -28.360 2.171 11.239 1.00 85.44 172 ASN A O 1
ATOM 1369 N N . PHE A 1 173 ? -27.337 2.833 13.114 1.00 88.06 173 PHE A N 1
ATOM 1370 C CA . PHE A 1 173 ? -26.216 3.490 12.442 1.00 88.06 173 PHE A CA 1
ATOM 1371 C C . PHE A 1 173 ? -25.140 2.495 11.979 1.00 88.06 173 PHE A C 1
ATOM 1373 O O . PHE A 1 173 ? -24.449 2.759 10.997 1.00 88.06 173 PHE A O 1
ATOM 1380 N N . ILE A 1 174 ? -24.973 1.373 12.689 1.00 86.00 174 ILE A N 1
ATOM 1381 C CA . ILE A 1 174 ? -23.946 0.365 12.385 1.00 86.00 174 ILE A CA 1
ATOM 1382 C C . ILE A 1 174 ? -24.527 -0.803 11.585 1.00 86.00 174 ILE A C 1
ATOM 1384 O O . ILE A 1 174 ? -23.888 -1.274 10.647 1.00 86.00 174 ILE A O 1
ATOM 1388 N N . VAL A 1 175 ? -25.709 -1.286 11.969 1.00 85.75 175 VAL A N 1
ATOM 1389 C CA . VAL A 1 175 ? -26.369 -2.415 11.312 1.00 85.75 175 VAL A CA 1
ATOM 1390 C C . VAL A 1 175 ? -27.220 -1.876 10.158 1.00 85.75 175 VAL A C 1
ATOM 1392 O O . VAL A 1 175 ? -28.072 -1.017 10.396 1.00 85.75 175 VAL A O 1
ATOM 1395 N N . PRO A 1 176 ? -27.004 -2.336 8.913 1.00 80.31 176 PRO A N 1
ATOM 1396 C CA . PRO A 1 176 ? -27.796 -1.895 7.773 1.00 80.31 176 PRO A CA 1
ATOM 1397 C C . PRO A 1 176 ? -29.263 -2.309 7.940 1.00 80.31 176 PRO A C 1
ATOM 1399 O O . PRO A 1 176 ? -29.559 -3.402 8.415 1.00 80.31 176 PRO A O 1
ATOM 1402 N N . PHE A 1 177 ? -30.182 -1.443 7.503 1.00 76.88 177 PHE A N 1
ATOM 1403 C CA . PHE A 1 177 ? -31.623 -1.729 7.509 1.00 76.88 177 PHE A CA 1
ATOM 1404 C C . PHE A 1 177 ? -32.020 -2.835 6.520 1.00 76.88 177 PHE A C 1
ATOM 1406 O O . PHE A 1 177 ? -33.068 -3.452 6.673 1.00 76.88 177 PHE A O 1
ATOM 1413 N N . ASP A 1 178 ? -31.203 -3.051 5.487 1.00 82.88 178 ASP A N 1
ATOM 1414 C CA . ASP A 1 178 ? -31.419 -4.079 4.474 1.00 82.88 178 ASP A CA 1
ATOM 1415 C C . ASP A 1 178 ? -31.009 -5.454 5.016 1.00 82.88 178 ASP A C 1
ATOM 1417 O O . ASP A 1 178 ? -29.840 -5.695 5.332 1.00 82.88 178 ASP A O 1
ATOM 1421 N N . GLU A 1 179 ? -31.975 -6.366 5.099 1.00 79.12 179 GLU A N 1
ATOM 1422 C CA . GLU A 1 179 ? -31.783 -7.704 5.653 1.00 79.12 179 GLU A CA 1
ATOM 1423 C C . GLU A 1 179 ? -30.755 -8.524 4.862 1.00 79.12 179 GLU A C 1
ATOM 1425 O O . GLU A 1 179 ? -29.999 -9.298 5.452 1.00 79.12 179 GLU A O 1
ATOM 1430 N N . VAL A 1 180 ? -30.640 -8.283 3.550 1.00 77.12 180 VAL A N 1
ATOM 1431 C CA . VAL A 1 180 ? -29.646 -8.949 2.694 1.00 77.12 180 VAL A CA 1
ATOM 1432 C C . VAL A 1 180 ? -28.225 -8.559 3.102 1.00 77.12 180 VAL A C 1
ATOM 1434 O O . VAL A 1 180 ? -27.331 -9.402 3.146 1.00 77.12 180 VAL A O 1
ATOM 1437 N N . GLN A 1 181 ? -28.007 -7.288 3.443 1.00 75.94 181 GLN A N 1
ATOM 1438 C CA . GLN A 1 181 ? -26.704 -6.805 3.906 1.00 75.94 181 GLN A CA 1
ATOM 1439 C C . GLN A 1 181 ? -26.431 -7.214 5.356 1.00 75.94 181 GLN A C 1
ATOM 1441 O O . GLN A 1 181 ? -25.278 -7.433 5.729 1.00 75.94 181 GLN A O 1
ATOM 1446 N N . ALA A 1 182 ? -27.482 -7.349 6.169 1.00 80.38 182 ALA A N 1
ATOM 1447 C CA . ALA A 1 182 ? -27.367 -7.769 7.559 1.00 80.38 182 ALA A CA 1
ATOM 1448 C C . ALA A 1 182 ? -27.031 -9.266 7.716 1.00 80.38 182 ALA A C 1
ATOM 1450 O O . ALA A 1 182 ? -26.400 -9.634 8.706 1.00 80.38 182 ALA A O 1
ATOM 1451 N N . HIS A 1 183 ? -27.368 -10.106 6.726 1.00 83.69 183 HIS A N 1
ATOM 1452 C CA . HIS A 1 183 ? -27.086 -11.550 6.723 1.00 83.69 183 HIS A CA 1
ATOM 1453 C C . HIS A 1 183 ? -25.604 -11.885 6.944 1.00 83.69 183 HIS A C 1
ATOM 1455 O O . HIS A 1 183 ? -25.268 -12.868 7.598 1.00 83.69 183 HIS A O 1
ATOM 1461 N N . TYR A 1 184 ? -24.696 -11.030 6.462 1.00 83.62 184 TYR A N 1
ATOM 1462 C CA . TYR A 1 184 ? -23.260 -11.196 6.688 1.00 83.62 184 TYR A CA 1
ATOM 1463 C C . TYR A 1 184 ? -22.899 -11.267 8.182 1.00 83.62 184 TYR A C 1
ATOM 1465 O O . TYR A 1 184 ? -22.016 -12.028 8.570 1.00 83.62 184 TYR A O 1
ATOM 1473 N N . TYR A 1 185 ? -23.573 -10.496 9.041 1.00 87.19 185 TYR A N 1
ATOM 1474 C CA . TYR A 1 185 ? -23.314 -10.544 10.481 1.00 87.19 185 TYR A CA 1
ATOM 1475 C C . TYR A 1 185 ? -23.801 -11.852 11.100 1.00 87.19 185 TYR A C 1
ATOM 1477 O O . TYR A 1 185 ? -23.137 -12.367 11.995 1.00 87.19 185 TYR A O 1
ATOM 1485 N N . ASP A 1 186 ? -24.903 -12.401 10.593 1.00 86.62 186 ASP A N 1
ATOM 1486 C CA . ASP A 1 186 ? -25.476 -13.659 11.070 1.00 86.62 186 ASP A CA 1
ATOM 1487 C C . ASP A 1 186 ? -24.543 -14.841 10.749 1.00 86.62 186 ASP A C 1
ATOM 1489 O O . ASP A 1 186 ? -24.307 -15.685 11.610 1.00 86.62 186 ASP A O 1
ATOM 1493 N N . GLU A 1 187 ? -23.935 -14.858 9.555 1.00 83.50 187 GLU A N 1
ATOM 1494 C CA . GLU A 1 187 ? -22.950 -15.879 9.151 1.00 83.50 187 GLU A CA 1
ATOM 1495 C C . GLU A 1 187 ? -21.653 -15.822 9.966 1.00 83.50 187 GLU A C 1
ATOM 1497 O O . GLU A 1 187 ? -21.014 -16.844 10.213 1.00 83.50 187 GLU A O 1
ATOM 1502 N N . VAL A 1 188 ? -21.235 -14.615 10.349 1.00 79.69 188 VAL A N 1
ATOM 1503 C CA . VAL A 1 188 ? -19.958 -14.378 11.033 1.00 79.69 188 VAL A CA 1
ATOM 1504 C C . VAL A 1 188 ? -20.062 -14.618 12.540 1.00 79.69 188 VAL A C 1
ATOM 1506 O O . VAL A 1 188 ? -19.050 -14.836 13.208 1.00 79.69 188 VAL A O 1
ATOM 1509 N N . ILE A 1 189 ? -21.261 -14.582 13.121 1.00 82.62 189 ILE A N 1
ATOM 1510 C CA . ILE A 1 189 ? -21.456 -14.987 14.512 1.00 82.62 189 ILE A CA 1
ATOM 1511 C C . ILE A 1 189 ? -21.250 -16.503 14.584 1.00 82.62 189 ILE A C 1
ATOM 1513 O O . ILE A 1 189 ? -22.171 -17.280 14.362 1.00 82.62 189 ILE A O 1
ATOM 1517 N N . ASP A 1 190 ? -20.026 -16.927 14.912 1.00 64.56 190 ASP A N 1
ATOM 1518 C CA . ASP A 1 190 ? -19.718 -18.345 15.092 1.00 64.56 190 ASP A CA 1
ATOM 1519 C C . ASP A 1 190 ? -20.566 -18.922 16.224 1.00 64.56 190 ASP A C 1
ATOM 1521 O O . ASP A 1 190 ? -20.274 -18.738 17.412 1.00 64.56 190 ASP A O 1
ATOM 1525 N N . TYR A 1 191 ? -21.619 -19.641 15.869 1.00 57.69 191 TYR A N 1
ATOM 1526 C CA . TYR A 1 191 ? -22.326 -20.482 16.813 1.00 57.69 191 TYR A CA 1
ATOM 1527 C C . TYR A 1 191 ? -21.510 -21.759 17.058 1.00 57.69 191 TYR A C 1
ATOM 1529 O O . TYR A 1 191 ? -21.028 -22.368 16.103 1.00 57.69 191 TYR A O 1
ATOM 1537 N N . PRO A 1 192 ? -21.339 -22.200 18.320 1.00 59.97 192 PRO A N 1
ATOM 1538 C CA . PRO A 1 192 ? -22.014 -21.714 19.531 1.00 59.97 192 PRO A CA 1
ATOM 1539 C C . PRO A 1 192 ? -21.218 -20.702 20.386 1.00 59.97 192 PRO A C 1
ATOM 1541 O O . PRO A 1 192 ? -21.790 -20.080 21.278 1.00 59.97 192 PRO A O 1
ATOM 1544 N N . GLU A 1 193 ? -19.909 -20.530 20.179 1.00 68.31 193 GLU A N 1
ATOM 1545 C CA . GLU A 1 193 ? -19.050 -19.812 21.145 1.00 68.31 193 GLU A CA 1
ATOM 1546 C C . GLU A 1 193 ? -19.098 -18.275 21.033 1.00 68.31 193 GLU A C 1
ATOM 1548 O O . GLU A 1 193 ? -18.748 -17.559 21.987 1.00 68.31 193 GLU A O 1
ATOM 1553 N N . ARG A 1 194 ? -19.565 -17.757 19.890 1.00 76.62 194 ARG A N 1
ATOM 1554 C CA . ARG A 1 194 ? -19.671 -16.331 19.544 1.00 76.62 194 ARG A CA 1
ATOM 1555 C C . ARG A 1 194 ? -18.358 -15.589 19.785 1.00 76.62 194 ARG A C 1
ATOM 1557 O O . ARG A 1 194 ? -18.306 -14.577 20.486 1.00 76.62 194 ARG A O 1
ATOM 1564 N N . ASN A 1 195 ? -17.267 -16.126 19.243 1.00 79.19 195 ASN A N 1
ATOM 1565 C CA . ASN A 1 195 ? -15.908 -15.662 19.540 1.00 79.19 195 ASN A CA 1
ATOM 1566 C C . ASN A 1 195 ? -15.589 -14.265 18.989 1.00 79.19 195 ASN A C 1
ATOM 1568 O O . ASN A 1 195 ? -14.678 -13.603 19.486 1.00 79.19 195 ASN A O 1
ATOM 1572 N N . ILE A 1 196 ? -16.355 -13.792 18.003 1.00 83.62 196 ILE A N 1
ATOM 1573 C CA . ILE A 1 196 ? -16.229 -12.435 17.462 1.00 83.62 196 ILE A CA 1
ATOM 1574 C C . ILE A 1 196 ? -16.867 -11.389 18.387 1.00 83.62 196 ILE A C 1
ATOM 1576 O O . ILE A 1 196 ? -16.395 -10.252 18.422 1.00 83.62 196 ILE A O 1
ATOM 1580 N N . VAL A 1 197 ? -17.870 -11.765 19.186 1.00 87.69 197 VAL A N 1
ATOM 1581 C CA . VAL A 1 197 ? -18.573 -10.849 20.094 1.00 87.69 197 VAL A CA 1
ATOM 1582 C C . VAL A 1 197 ? -17.686 -10.488 21.298 1.00 87.69 197 VAL A C 1
ATOM 1584 O O . VAL A 1 197 ? -17.173 -11.386 21.978 1.00 87.69 197 VAL A O 1
ATOM 1587 N N . PRO A 1 198 ? -17.529 -9.190 21.631 1.00 87.19 198 PRO A N 1
ATOM 1588 C CA . PRO A 1 198 ? -16.772 -8.768 22.807 1.00 87.19 198 PRO A CA 1
ATOM 1589 C C . PRO A 1 198 ? -17.324 -9.405 24.085 1.00 87.19 198 PRO A C 1
ATOM 1591 O O . PRO A 1 198 ? -18.535 -9.452 24.290 1.00 87.19 198 PRO A O 1
ATOM 1594 N N . ARG A 1 199 ? -16.438 -9.878 24.973 1.00 87.31 199 ARG A N 1
ATOM 1595 C CA . ARG A 1 199 ? -16.818 -10.725 26.120 1.00 87.31 199 ARG A CA 1
ATOM 1596 C C . ARG A 1 199 ? -17.955 -10.142 26.960 1.00 87.31 199 ARG A C 1
ATOM 1598 O O . ARG A 1 199 ? -18.942 -10.825 27.172 1.00 87.31 199 ARG A O 1
ATOM 1605 N N . THR A 1 200 ? -17.852 -8.893 27.391 1.00 87.50 200 THR A N 1
ATOM 1606 C CA . THR A 1 200 ? -18.862 -8.188 28.212 1.00 87.50 200 THR A CA 1
ATOM 1607 C C . THR A 1 200 ? -20.156 -7.853 27.481 1.00 87.50 200 THR A C 1
ATOM 1609 O O . THR A 1 200 ? -21.149 -7.529 28.123 1.00 87.50 200 THR A O 1
ATOM 1612 N N . ARG A 1 201 ? -20.145 -7.918 26.148 1.00 91.19 201 ARG A N 1
ATOM 1613 C CA . ARG A 1 201 ? -21.306 -7.667 25.297 1.00 91.19 201 ARG A CA 1
ATOM 1614 C C . ARG A 1 201 ? -22.020 -8.941 24.885 1.00 91.19 201 ARG A C 1
ATOM 1616 O O . ARG A 1 201 ? -23.003 -8.878 24.161 1.00 91.19 201 ARG A O 1
ATOM 1623 N N . LYS A 1 202 ? -21.565 -10.105 25.353 1.00 90.75 202 LYS A N 1
ATOM 1624 C CA . LYS A 1 202 ? -22.342 -11.333 25.200 1.00 90.75 202 LYS A CA 1
ATOM 1625 C C . LYS A 1 202 ? -23.677 -11.163 25.922 1.00 90.75 202 LYS A C 1
ATOM 1627 O O . LYS A 1 202 ? -23.707 -10.699 27.063 1.00 90.75 202 LYS A O 1
ATOM 1632 N N . LEU A 1 203 ? -24.759 -11.581 25.272 1.00 90.88 203 LEU A N 1
ATOM 1633 C CA . LEU A 1 203 ? -26.127 -11.403 25.758 1.00 90.88 203 LEU A CA 1
ATOM 1634 C C . LEU A 1 203 ? -26.330 -11.796 27.240 1.00 90.88 203 LEU A C 1
ATOM 1636 O O . LEU A 1 203 ? -26.873 -10.977 27.982 1.00 90.88 203 LEU A O 1
ATOM 1640 N N . PRO A 1 204 ? -25.808 -12.939 27.746 1.00 91.19 204 PRO A N 1
ATOM 1641 C CA . PRO A 1 204 ? -25.958 -13.292 29.161 1.00 91.19 204 PRO A CA 1
ATOM 1642 C C . PRO A 1 204 ? -25.358 -12.263 30.127 1.00 91.19 204 PRO A C 1
ATOM 1644 O O . PRO A 1 204 ? -25.868 -12.069 31.228 1.00 91.19 204 PRO A O 1
ATOM 1647 N N . LEU A 1 205 ? -24.272 -11.597 29.728 1.00 91.06 205 LEU A N 1
ATOM 1648 C CA . LEU A 1 205 ? -23.602 -10.587 30.545 1.00 91.06 205 LEU A CA 1
ATOM 1649 C C . LEU A 1 205 ? -24.298 -9.228 30.465 1.00 91.06 205 LEU A C 1
ATOM 1651 O O . LEU A 1 205 ? -24.333 -8.528 31.473 1.00 91.06 205 LEU A O 1
ATOM 1655 N N . LEU A 1 206 ? -24.910 -8.887 29.328 1.00 92.44 206 LEU A N 1
ATOM 1656 C CA . LEU A 1 206 ? -25.744 -7.686 29.203 1.00 92.44 206 LEU A CA 1
ATOM 1657 C C . LEU A 1 206 ? -27.008 -7.783 30.067 1.00 92.44 206 LEU A C 1
ATOM 1659 O O . LEU A 1 206 ? -27.367 -6.815 30.739 1.00 92.44 206 LEU A O 1
ATOM 1663 N N . VAL A 1 207 ? -27.640 -8.961 30.099 1.00 91.81 207 VAL A N 1
ATOM 1664 C CA . VAL A 1 207 ? -28.816 -9.216 30.945 1.00 91.81 207 VAL A CA 1
ATOM 1665 C C . VAL A 1 207 ? -28.432 -9.217 32.423 1.00 91.81 207 VAL A C 1
ATOM 1667 O O . VAL A 1 207 ? -29.022 -8.496 33.225 1.00 91.81 207 VAL A O 1
ATOM 1670 N N . ARG A 1 208 ? -27.373 -9.950 32.794 1.00 90.69 208 ARG A N 1
ATOM 1671 C CA . ARG A 1 208 ? -26.871 -9.970 34.178 1.00 90.69 208 ARG A CA 1
ATOM 1672 C C . ARG A 1 208 ? -26.404 -8.594 34.661 1.00 90.69 208 ARG A C 1
ATOM 1674 O O . ARG A 1 208 ? -26.524 -8.296 35.844 1.00 90.69 208 ARG A O 1
ATOM 1681 N N . GLY A 1 209 ? -25.858 -7.781 33.760 1.00 88.38 209 GLY A N 1
ATOM 1682 C CA . GLY A 1 209 ? -25.411 -6.419 34.040 1.00 88.38 209 GLY A CA 1
ATOM 1683 C C . GLY A 1 209 ? -26.544 -5.404 34.190 1.00 88.38 209 GLY A C 1
ATOM 1684 O O . GLY A 1 209 ? -26.252 -4.246 34.475 1.00 88.38 209 GLY A O 1
ATOM 1685 N N . GLY A 1 210 ? -27.805 -5.808 33.988 1.00 89.81 210 GLY A N 1
ATOM 1686 C CA . GLY A 1 210 ? -28.946 -4.895 34.029 1.00 89.81 210 GLY A CA 1
ATOM 1687 C C . GLY A 1 210 ? -28.856 -3.815 32.953 1.00 89.81 210 GLY A C 1
ATOM 1688 O O . GLY A 1 210 ? -29.132 -2.654 33.233 1.00 89.81 210 GLY A O 1
ATOM 1689 N N . ILE A 1 211 ? -28.377 -4.184 31.760 1.00 91.56 211 ILE A N 1
ATOM 1690 C CA . ILE A 1 211 ? -28.365 -3.321 30.569 1.00 91.56 211 ILE A CA 1
ATOM 1691 C C . ILE A 1 211 ? -29.555 -3.672 29.671 1.00 91.56 211 ILE A C 1
ATOM 1693 O O . ILE A 1 211 ? -30.160 -2.788 29.064 1.00 91.56 211 ILE A O 1
ATOM 1697 N N . LEU A 1 212 ? -29.866 -4.969 29.576 1.00 92.19 212 LEU A N 1
ATOM 1698 C CA . LEU A 1 212 ? -30.983 -5.517 28.815 1.00 92.19 212 LEU A CA 1
ATOM 1699 C C . LEU A 1 212 ? -31.868 -6.371 29.730 1.00 92.19 212 LEU A C 1
ATOM 1701 O O . LEU A 1 212 ? -31.377 -7.071 30.612 1.00 92.19 212 LEU A O 1
ATOM 1705 N N . HIS A 1 213 ? -33.167 -6.352 29.477 1.00 91.12 213 HIS A N 1
ATOM 1706 C CA . HIS A 1 213 ? -34.181 -7.175 30.120 1.00 91.12 213 HIS A CA 1
ATOM 1707 C C . HIS A 1 213 ? -34.906 -7.979 29.046 1.00 91.12 213 HIS A C 1
ATOM 1709 O O . HIS A 1 213 ? -35.231 -7.449 27.986 1.00 91.12 213 HIS A O 1
ATOM 1715 N N . VAL A 1 214 ? -35.142 -9.258 29.301 1.00 88.06 214 VAL A N 1
ATOM 1716 C CA . VAL A 1 214 ? -35.821 -10.146 28.355 1.00 88.06 214 VAL A CA 1
ATOM 1717 C C . VAL A 1 214 ? -37.331 -10.000 28.531 1.00 88.06 214 VAL A C 1
ATOM 1719 O O . VAL A 1 214 ? -37.808 -10.015 29.662 1.00 88.06 214 VAL A O 1
ATOM 1722 N N . VAL A 1 215 ? -38.083 -9.853 27.436 1.00 84.19 215 VAL A N 1
ATOM 1723 C CA . VAL A 1 215 ? -39.547 -9.750 27.481 1.00 84.19 215 VAL A CA 1
ATOM 1724 C C . VAL A 1 215 ? -40.172 -10.724 26.482 1.00 84.19 215 VAL A C 1
ATOM 1726 O O . VAL A 1 215 ? -39.990 -10.539 25.278 1.00 84.19 215 VAL A O 1
ATOM 1729 N N . PRO A 1 216 ? -40.965 -11.724 26.922 1.00 81.31 216 PRO A N 1
ATOM 1730 C CA . PRO A 1 216 ? -41.293 -12.134 28.304 1.00 81.31 216 PRO A CA 1
ATOM 1731 C C . PRO A 1 216 ? -40.114 -12.807 29.037 1.00 81.31 216 PRO A C 1
ATOM 1733 O O . PRO A 1 216 ? -39.148 -13.170 28.380 1.00 81.31 216 PRO A O 1
ATOM 1736 N N . ASP A 1 217 ? -40.204 -13.011 30.363 1.00 78.69 217 ASP A N 1
ATOM 1737 C CA . ASP A 1 217 ? -39.191 -13.700 31.199 1.00 78.69 217 ASP A CA 1
ATOM 1738 C C . ASP A 1 217 ? -38.970 -15.162 30.750 1.00 78.69 217 ASP A C 1
ATOM 1740 O O . ASP A 1 217 ? -39.471 -16.120 31.341 1.00 78.69 217 ASP A O 1
ATOM 1744 N N . LYS A 1 218 ? -38.234 -15.335 29.655 1.00 85.81 218 LYS A N 1
ATOM 1745 C CA . LYS A 1 218 ? -37.730 -16.613 29.161 1.00 85.81 218 LYS A CA 1
ATOM 1746 C C . LYS A 1 218 ? -36.339 -16.852 29.725 1.00 85.81 218 LYS A C 1
ATOM 1748 O O . LYS A 1 218 ? -35.571 -15.912 29.951 1.00 85.81 218 LYS A O 1
ATOM 1753 N N . GLU A 1 219 ? -35.977 -18.118 29.909 1.00 85.81 219 GLU A N 1
ATOM 1754 C CA . GLU A 1 219 ? -34.589 -18.446 30.211 1.00 85.81 219 GLU A CA 1
ATOM 1755 C C . GLU A 1 219 ? -33.688 -18.074 29.026 1.00 85.81 219 GLU A C 1
ATOM 1757 O O . GLU A 1 219 ? -34.051 -18.249 27.867 1.00 85.81 219 GLU A O 1
ATOM 1762 N N . LEU A 1 220 ? -32.465 -17.615 29.313 1.00 84.06 220 LEU A N 1
ATOM 1763 C CA . LEU A 1 220 ? -31.467 -17.234 28.300 1.00 84.06 220 LEU A CA 1
ATOM 1764 C C . LEU A 1 220 ? -31.167 -18.332 27.263 1.00 84.06 220 LEU A C 1
ATOM 1766 O O . LEU A 1 220 ? -30.637 -18.028 26.200 1.00 84.06 220 LEU A O 1
ATOM 1770 N N . LYS A 1 221 ? -31.446 -19.599 27.590 1.00 85.56 221 LYS A N 1
ATOM 1771 C CA . LYS A 1 221 ? -31.243 -20.754 26.704 1.00 85.56 221 LYS A CA 1
ATOM 1772 C C . LYS A 1 221 ? -32.381 -20.951 25.703 1.00 85.56 221 LYS A C 1
ATOM 1774 O O . LYS A 1 221 ? -32.147 -21.564 24.669 1.00 85.56 221 LYS A O 1
ATOM 1779 N N . ASP A 1 222 ? -33.560 -20.423 26.014 1.00 87.69 222 ASP A N 1
ATOM 1780 C CA . ASP A 1 222 ? -34.790 -20.594 25.238 1.00 87.69 222 ASP A CA 1
ATOM 1781 C C . ASP A 1 222 ? -35.108 -19.353 24.388 1.00 87.69 222 ASP A C 1
ATOM 1783 O O . ASP A 1 222 ? -36.219 -19.208 23.873 1.00 87.69 222 ASP A O 1
ATOM 1787 N N . LEU A 1 223 ? -34.146 -18.430 24.278 1.00 86.69 223 LEU A N 1
ATOM 1788 C CA . LEU A 1 223 ? -34.286 -17.224 23.475 1.00 86.69 223 LEU A CA 1
ATOM 1789 C C . LEU A 1 223 ? -34.134 -17.534 21.994 1.00 86.69 223 LEU A C 1
ATOM 1791 O O . LEU A 1 223 ? -33.123 -18.085 21.561 1.00 86.69 223 LEU A O 1
ATOM 1795 N N . ASN A 1 224 ? -35.132 -17.105 21.231 1.00 89.06 224 ASN A N 1
ATOM 1796 C CA . ASN A 1 224 ? -35.097 -17.075 19.779 1.00 89.06 224 ASN A CA 1
ATOM 1797 C C . ASN A 1 224 ? -34.580 -15.715 19.291 1.00 89.06 224 ASN A C 1
ATOM 1799 O O . ASN A 1 224 ? -34.703 -14.706 19.985 1.00 89.06 224 ASN A O 1
ATOM 1803 N N . ASP A 1 225 ? -34.080 -15.671 18.057 1.00 87.12 225 ASP A N 1
ATOM 1804 C CA . ASP A 1 225 ? -33.541 -14.450 17.440 1.00 87.12 225 ASP A CA 1
ATOM 1805 C C . ASP A 1 225 ? -34.563 -13.292 17.391 1.00 87.12 225 ASP A C 1
ATOM 1807 O O . ASP A 1 225 ? -34.196 -12.126 17.536 1.00 87.12 225 ASP A O 1
ATOM 1811 N N . GLU A 1 226 ? -35.852 -13.610 17.261 1.00 89.19 226 GLU A N 1
ATOM 1812 C CA . GLU A 1 226 ? -36.954 -12.638 17.176 1.00 89.19 226 GLU A CA 1
ATOM 1813 C C . GLU A 1 226 ? -37.503 -12.197 18.546 1.00 89.19 226 GLU A C 1
ATOM 1815 O O . GLU A 1 226 ? -38.412 -11.368 18.614 1.00 89.19 226 GLU A O 1
ATOM 1820 N N . ASP A 1 227 ? -36.989 -12.745 19.653 1.00 90.69 227 ASP A N 1
ATOM 1821 C CA . ASP A 1 227 ? -37.468 -12.371 20.983 1.00 90.69 227 ASP A CA 1
ATOM 1822 C C . ASP A 1 227 ? -37.102 -10.918 21.321 1.00 90.69 227 ASP A C 1
ATOM 1824 O O . ASP A 1 227 ? -36.020 -10.420 20.993 1.00 90.69 227 ASP A O 1
ATOM 1828 N N . ALA A 1 228 ? -38.025 -10.226 21.993 1.00 90.31 228 ALA A N 1
ATOM 1829 C CA . ALA A 1 228 ? -37.868 -8.822 22.336 1.00 90.31 228 ALA A CA 1
ATOM 1830 C C . ALA A 1 228 ? -37.030 -8.641 23.611 1.00 90.31 228 ALA A C 1
ATOM 1832 O O . ALA A 1 228 ? -37.233 -9.274 24.649 1.00 90.31 228 ALA A O 1
ATOM 1833 N N . LEU A 1 229 ? -36.100 -7.700 23.536 1.00 90.81 229 LEU A N 1
ATOM 1834 C CA . LEU A 1 229 ? -35.251 -7.232 24.614 1.00 90.81 229 LEU A CA 1
ATOM 1835 C C . LEU A 1 229 ? -35.585 -5.768 24.890 1.00 90.81 229 LEU A C 1
ATOM 1837 O O . LEU A 1 229 ? -35.623 -4.934 23.983 1.00 90.81 229 LEU A O 1
ATOM 1841 N N . MET A 1 230 ? -35.804 -5.442 26.156 1.00 90.06 230 MET A N 1
ATOM 1842 C CA . MET A 1 230 ? -35.969 -4.075 26.628 1.00 90.06 230 MET A CA 1
ATOM 1843 C C . MET A 1 230 ? -34.657 -3.551 27.193 1.00 90.06 230 MET A C 1
ATOM 1845 O O . MET A 1 230 ? -33.989 -4.224 27.971 1.00 90.06 230 MET A O 1
ATOM 1849 N N . VAL A 1 231 ? -34.291 -2.328 26.834 1.00 88.56 231 VAL A N 1
ATOM 1850 C CA . VAL A 1 231 ? -33.100 -1.673 27.383 1.00 88.56 231 VAL A CA 1
ATOM 1851 C C . VAL A 1 231 ? -33.440 -1.040 28.732 1.00 88.56 231 VAL A C 1
ATOM 1853 O O . VAL A 1 231 ? -34.489 -0.413 28.886 1.00 88.56 231 VAL A O 1
ATOM 1856 N N . SER A 1 232 ? -32.565 -1.209 29.722 1.00 83.31 232 SER A N 1
ATOM 1857 C CA . SER A 1 232 ? -32.761 -0.666 31.069 1.00 83.31 232 SER A CA 1
ATOM 1858 C C . SER A 1 232 ? -32.838 0.864 31.062 1.00 83.31 232 SER A C 1
ATOM 1860 O O . SER A 1 232 ? -32.081 1.532 30.360 1.00 83.31 232 SER A O 1
ATOM 1862 N N . ARG A 1 233 ? -33.739 1.441 31.867 1.00 73.06 233 ARG A N 1
ATOM 1863 C CA . ARG A 1 233 ? -33.915 2.900 31.961 1.00 73.06 233 ARG A CA 1
ATOM 1864 C C . ARG A 1 233 ? -32.801 3.552 32.772 1.00 73.06 233 ARG A C 1
ATOM 1866 O O . ARG A 1 233 ? -32.544 3.164 33.913 1.00 73.06 233 ARG A O 1
ATOM 1873 N N . GLU A 1 234 ? -32.223 4.630 32.248 1.00 64.94 234 GLU A N 1
ATOM 1874 C CA . GLU A 1 234 ? -31.435 5.537 33.077 1.00 64.94 234 GLU A CA 1
ATOM 1875 C C . GLU A 1 234 ? -32.385 6.389 33.936 1.00 64.94 234 GLU A C 1
ATOM 1877 O O . GLU A 1 234 ? -33.136 7.220 33.432 1.00 64.94 234 GLU A O 1
ATOM 1882 N N . THR A 1 235 ? -32.377 6.182 35.256 1.00 58.97 235 THR A N 1
ATOM 1883 C CA . THR A 1 235 ? -33.184 6.994 36.181 1.00 58.97 235 THR A CA 1
ATOM 1884 C C . THR A 1 235 ? -32.392 8.248 36.565 1.00 58.97 235 THR A C 1
ATOM 1886 O O . THR A 1 235 ? -31.669 8.255 37.560 1.00 58.97 235 THR A O 1
ATOM 1889 N N . GLN A 1 236 ? -32.465 9.310 35.756 1.00 50.28 236 GLN A N 1
ATOM 1890 C CA . GLN A 1 236 ? -31.933 10.632 36.120 1.00 50.28 236 GLN A CA 1
ATOM 1891 C C . GLN A 1 236 ? -33.043 11.498 36.731 1.00 50.28 236 GLN A C 1
ATOM 1893 O O . GLN A 1 236 ? -33.735 12.234 36.035 1.00 50.28 236 GLN A O 1
ATOM 1898 N N . GLY A 1 237 ? -33.209 11.430 38.054 1.00 56.09 237 GLY A N 1
ATOM 1899 C CA . GLY A 1 237 ? -34.202 12.245 38.763 1.00 56.09 237 GLY A CA 1
ATOM 1900 C C . GLY A 1 237 ? -35.657 11.931 38.380 1.00 56.09 237 GLY A C 1
ATOM 1901 O O . GLY A 1 237 ? -35.958 10.892 37.800 1.00 56.09 237 GLY A O 1
ATOM 1902 N N . THR A 1 238 ? -36.578 12.823 38.753 1.00 47.47 238 THR A N 1
ATOM 1903 C CA . THR A 1 238 ? -38.042 12.664 38.626 1.00 47.47 238 THR A CA 1
ATOM 1904 C C . THR A 1 238 ? -38.580 12.700 37.192 1.00 47.47 238 THR A C 1
ATOM 1906 O O . THR A 1 238 ? -39.781 12.518 36.999 1.00 47.47 238 THR A O 1
ATOM 1909 N N . THR A 1 239 ? -37.732 12.902 36.183 1.00 48.59 239 THR A N 1
ATOM 1910 C CA . THR A 1 239 ? -38.159 13.028 34.785 1.00 48.59 239 THR A CA 1
ATOM 1911 C C . THR A 1 239 ? -37.665 11.827 33.985 1.00 48.59 239 THR A C 1
ATOM 1913 O O . THR A 1 239 ? -36.510 11.760 33.576 1.00 48.59 239 THR A O 1
ATOM 1916 N N . ILE A 1 240 ? -38.554 10.859 33.757 1.00 51.19 240 ILE A N 1
ATOM 1917 C CA . ILE A 1 240 ? -38.299 9.720 32.869 1.00 51.19 240 ILE A CA 1
ATOM 1918 C C . ILE A 1 240 ? -38.340 10.252 31.432 1.00 51.19 240 ILE A C 1
ATOM 1920 O O . ILE A 1 240 ? -39.418 10.468 30.885 1.00 51.19 240 ILE A O 1
ATOM 1924 N N . ILE A 1 241 ? -37.180 10.498 30.826 1.00 52.38 241 ILE A N 1
ATOM 1925 C CA . ILE A 1 241 ? -37.076 10.839 29.402 1.00 52.38 241 ILE A CA 1
ATOM 1926 C C . ILE A 1 241 ? -36.187 9.792 28.738 1.00 52.38 241 ILE A C 1
ATOM 1928 O O . ILE A 1 241 ? -34.977 9.971 28.655 1.00 52.38 241 ILE A O 1
ATOM 1932 N N . GLN A 1 242 ? -36.786 8.688 28.294 1.00 53.59 242 GLN A N 1
ATOM 1933 C CA . GLN A 1 242 ? -36.269 7.852 27.207 1.00 53.59 242 GLN A CA 1
ATOM 1934 C C . GLN A 1 242 ? -37.359 6.868 26.763 1.00 53.59 242 GLN A C 1
ATOM 1936 O O . GLN A 1 242 ? -37.946 6.176 27.597 1.00 53.59 242 GLN A O 1
ATOM 1941 N N . ASP A 1 243 ? -37.626 6.842 25.454 1.00 56.66 243 ASP A N 1
ATOM 1942 C CA . ASP A 1 243 ? -38.495 5.864 24.796 1.00 56.66 243 ASP A CA 1
ATOM 1943 C C . ASP A 1 243 ? -38.036 4.444 25.145 1.00 56.66 243 ASP A C 1
ATOM 1945 O O . ASP A 1 243 ? -36.872 4.090 24.943 1.00 56.66 243 ASP A O 1
ATOM 1949 N N . GLU A 1 244 ? -38.953 3.614 25.644 1.00 64.00 244 GLU A N 1
ATOM 1950 C CA . GLU A 1 244 ? -38.732 2.174 25.773 1.00 64.00 244 GLU A CA 1
ATOM 1951 C C . GLU A 1 244 ? -38.613 1.566 24.377 1.00 64.00 244 GLU A C 1
ATOM 1953 O O . GLU A 1 244 ? -39.595 1.165 23.754 1.00 64.00 244 GLU A O 1
ATOM 1958 N N . ARG A 1 245 ? -37.389 1.514 23.857 1.00 79.06 245 ARG A N 1
ATOM 1959 C CA . ARG A 1 245 ? -37.124 0.844 22.592 1.00 79.06 245 ARG A CA 1
ATOM 1960 C C . ARG A 1 245 ? -36.934 -0.639 22.836 1.00 79.06 245 ARG A C 1
ATOM 1962 O O . ARG A 1 245 ? -35.973 -1.059 23.479 1.00 79.06 245 ARG A O 1
ATOM 1969 N N . GLN A 1 246 ? -37.860 -1.415 22.294 1.00 86.75 246 GLN A N 1
ATOM 1970 C CA . GLN A 1 246 ? -37.709 -2.855 22.161 1.00 86.75 246 GLN A CA 1
ATOM 1971 C C . GLN A 1 246 ? -36.720 -3.146 21.028 1.00 86.75 246 GLN A C 1
ATOM 1973 O O . GLN A 1 246 ? -36.760 -2.510 19.972 1.00 86.75 246 GLN A O 1
ATOM 1978 N N . ARG A 1 247 ? -35.804 -4.081 21.268 1.00 89.88 247 ARG A N 1
ATOM 1979 C CA . ARG A 1 247 ? -34.802 -4.559 20.310 1.00 89.88 247 ARG A CA 1
ATOM 1980 C C . ARG A 1 247 ? -34.927 -6.068 20.181 1.00 89.88 247 ARG A C 1
ATOM 1982 O O . ARG A 1 247 ? -35.172 -6.721 21.185 1.00 89.88 247 ARG A O 1
ATOM 1989 N N . SER A 1 248 ? -34.748 -6.628 18.991 1.00 91.69 248 SER A N 1
ATOM 1990 C CA . SER A 1 248 ? -34.686 -8.088 18.859 1.00 91.69 248 SER A CA 1
ATOM 1991 C C . SER A 1 248 ? -33.338 -8.619 19.369 1.00 91.69 248 SER A C 1
ATOM 1993 O O . SER A 1 248 ? -32.331 -7.896 19.372 1.00 91.69 248 SER A O 1
ATOM 1995 N N . VAL A 1 249 ? -33.293 -9.887 19.787 1.00 91.00 249 VAL A N 1
ATOM 1996 C CA . VAL A 1 249 ? -32.029 -10.592 20.082 1.00 91.00 249 VAL A CA 1
ATOM 1997 C C . VAL A 1 249 ? -31.094 -10.529 18.871 1.00 91.00 249 VAL A C 1
ATOM 1999 O O . VAL A 1 249 ? -29.913 -10.201 19.020 1.00 91.00 249 VAL A O 1
ATOM 2002 N N . LYS A 1 250 ? -31.647 -10.743 17.673 1.00 90.75 250 LYS A N 1
ATOM 2003 C CA . LYS A 1 250 ? -30.944 -10.668 16.389 1.00 90.75 250 LYS A CA 1
ATOM 2004 C C . LYS A 1 250 ? -30.243 -9.326 16.187 1.00 90.75 250 LYS A C 1
ATOM 2006 O O . LYS A 1 250 ? -29.062 -9.296 15.853 1.00 90.75 250 LYS A O 1
ATOM 2011 N N . ASP A 1 251 ? -30.926 -8.208 16.434 1.00 90.88 251 ASP A N 1
ATOM 2012 C CA . ASP A 1 251 ? -30.348 -6.867 16.262 1.00 90.88 251 ASP A CA 1
ATOM 2013 C C . ASP A 1 251 ? -29.182 -6.619 17.219 1.00 90.88 251 ASP A C 1
ATOM 2015 O O . ASP A 1 251 ? -28.150 -6.061 16.833 1.00 90.88 251 ASP A O 1
ATOM 2019 N N . VAL A 1 252 ? -29.334 -7.048 18.475 1.00 92.12 252 VAL A N 1
ATOM 2020 C CA . VAL A 1 252 ? -28.285 -6.932 19.495 1.00 92.12 252 VAL A CA 1
ATOM 2021 C C . VAL A 1 252 ? -27.069 -7.768 19.105 1.00 92.12 252 VAL A C 1
ATOM 2023 O O . VAL A 1 252 ? -25.934 -7.291 19.201 1.00 92.12 252 VAL A O 1
ATOM 2026 N N . ASP A 1 253 ? -27.286 -8.991 18.629 1.00 91.1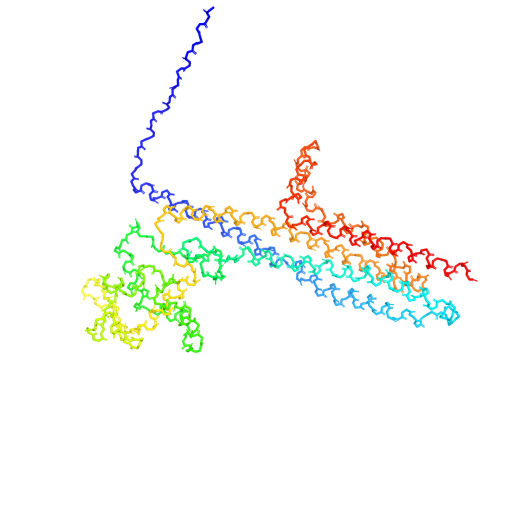2 253 ASP A N 1
ATOM 2027 C CA . ASP A 1 253 ? -26.213 -9.882 18.203 1.00 91.12 253 ASP A CA 1
ATOM 2028 C C . ASP A 1 253 ? -25.499 -9.363 16.949 1.00 91.12 253 ASP A C 1
ATOM 2030 O O . ASP A 1 253 ? -24.266 -9.290 16.947 1.00 91.12 253 ASP A O 1
ATOM 2034 N N . ARG A 1 254 ? -26.236 -8.883 15.940 1.00 91.38 254 ARG A N 1
ATOM 2035 C CA . ARG A 1 254 ? -25.675 -8.235 14.740 1.00 91.38 254 ARG A CA 1
ATOM 2036 C C . ARG A 1 254 ? -24.837 -7.011 15.091 1.00 91.38 254 ARG A C 1
ATOM 2038 O O . ARG A 1 254 ? -23.709 -6.868 14.614 1.00 91.38 254 ARG A O 1
ATOM 2045 N N . PHE A 1 255 ? -25.341 -6.150 15.972 1.00 93.38 255 PHE A N 1
ATOM 2046 C CA . PHE A 1 255 ? -24.600 -4.983 16.453 1.00 93.38 255 PHE A CA 1
ATOM 2047 C C . PHE A 1 255 ? -23.298 -5.382 17.156 1.00 93.38 255 PHE A C 1
ATOM 2049 O O . PHE A 1 255 ? -22.226 -4.835 16.883 1.00 93.38 255 PHE A O 1
ATOM 2056 N N . ASN A 1 256 ? -23.364 -6.381 18.032 1.00 92.69 256 ASN A N 1
ATOM 2057 C CA . ASN A 1 256 ? -22.203 -6.888 18.751 1.00 92.69 256 ASN A CA 1
ATOM 2058 C C . ASN A 1 256 ? -21.181 -7.566 17.833 1.00 92.69 256 ASN A C 1
ATOM 2060 O O . ASN A 1 256 ? -19.972 -7.409 18.038 1.00 92.69 256 ASN A O 1
ATOM 2064 N N . ALA A 1 257 ? -21.647 -8.271 16.805 1.00 90.19 257 ALA A N 1
ATOM 2065 C CA . ALA A 1 257 ? -20.805 -8.828 15.759 1.00 90.19 257 ALA A CA 1
ATOM 2066 C C . ALA A 1 257 ? -20.107 -7.722 14.967 1.00 90.19 257 ALA A C 1
ATOM 2068 O O . ALA A 1 257 ? -18.898 -7.801 14.755 1.00 90.19 257 ALA A O 1
ATOM 2069 N N . ALA A 1 258 ? -20.818 -6.651 14.607 1.00 91.00 258 ALA A N 1
ATOM 2070 C CA . ALA A 1 258 ? -20.241 -5.500 13.921 1.00 91.00 258 ALA A CA 1
ATOM 2071 C C . ALA A 1 258 ? -19.135 -4.820 14.748 1.00 91.00 258 ALA A C 1
ATOM 2073 O O . ALA A 1 258 ? -18.058 -4.524 14.224 1.00 91.00 258 ALA A O 1
ATOM 2074 N N . LEU A 1 259 ? -19.343 -4.648 16.058 1.00 91.62 259 LEU A N 1
ATOM 2075 C CA . LEU A 1 259 ? -18.298 -4.174 16.973 1.00 91.62 259 LEU A CA 1
ATOM 2076 C C . LEU A 1 259 ? -17.094 -5.127 16.989 1.00 91.62 259 LEU A C 1
ATOM 2078 O O . LEU A 1 259 ? -15.945 -4.696 16.845 1.00 91.62 259 LEU A O 1
ATOM 2082 N N . GLY A 1 260 ? -17.354 -6.429 17.109 1.00 87.94 260 GLY A N 1
ATOM 2083 C CA . GLY A 1 260 ? -16.342 -7.477 17.044 1.00 87.94 260 GLY A CA 1
ATOM 2084 C C . GLY A 1 260 ? -15.502 -7.420 15.769 1.00 87.94 260 GLY A C 1
ATOM 2085 O O . GLY A 1 260 ? -14.272 -7.400 15.835 1.00 87.94 260 GLY A O 1
ATOM 2086 N N . LEU A 1 261 ? -16.161 -7.316 14.615 1.00 86.81 261 LEU A N 1
ATOM 2087 C CA . LEU A 1 261 ? -15.574 -7.150 13.283 1.00 86.81 261 LEU A CA 1
ATOM 2088 C C . LEU A 1 261 ? -14.743 -5.868 13.165 1.00 86.81 261 LEU A C 1
ATOM 2090 O O . LEU A 1 261 ? -13.683 -5.884 12.547 1.00 86.81 261 LEU A O 1
ATOM 2094 N N . ALA A 1 262 ? -15.152 -4.780 13.818 1.00 88.50 262 ALA A N 1
ATOM 2095 C CA . ALA A 1 262 ? -14.370 -3.544 13.904 1.00 88.50 262 ALA A CA 1
ATOM 2096 C C . ALA A 1 262 ? -13.154 -3.651 14.854 1.00 88.50 262 ALA A C 1
ATOM 2098 O O . ALA A 1 262 ? -12.406 -2.687 15.046 1.00 88.50 262 ALA A O 1
ATOM 2099 N N . GLY A 1 263 ? -12.937 -4.815 15.477 1.00 87.00 263 GLY A N 1
ATOM 2100 C CA . GLY A 1 263 ? -11.876 -5.033 16.455 1.00 87.00 263 GLY A CA 1
ATOM 2101 C C . GLY A 1 263 ? -12.103 -4.308 17.779 1.00 87.00 263 GLY A C 1
ATOM 2102 O O . GLY A 1 263 ? -11.134 -4.072 18.507 1.00 87.00 263 GLY A O 1
ATOM 2103 N N . PHE A 1 264 ? -13.355 -3.963 18.085 1.00 90.25 264 PHE A N 1
ATOM 2104 C CA . PHE A 1 264 ? -13.760 -3.416 19.372 1.00 90.25 264 PHE A CA 1
ATOM 2105 C C . PHE A 1 264 ? -13.549 -4.486 20.446 1.00 90.25 264 PHE A C 1
ATOM 2107 O O . PHE A 1 264 ? -14.328 -5.423 20.577 1.00 90.25 264 PHE A O 1
ATOM 2114 N N . VAL A 1 265 ? -12.460 -4.379 21.199 1.00 87.81 265 VAL A N 1
ATOM 2115 C CA . VAL A 1 265 ? -12.139 -5.310 22.287 1.00 87.81 265 VAL A CA 1
ATOM 2116 C C . VAL A 1 265 ? -11.932 -4.493 23.529 1.00 87.81 265 VAL A C 1
ATOM 2118 O O . VAL A 1 265 ? -11.201 -3.507 23.513 1.00 87.81 265 VAL A O 1
ATOM 2121 N N . GLU A 1 266 ? -12.554 -4.938 24.605 1.00 88.56 266 GLU A N 1
ATOM 2122 C CA . GLU A 1 266 ? -12.340 -4.354 25.912 1.00 88.56 266 GLU A CA 1
ATOM 2123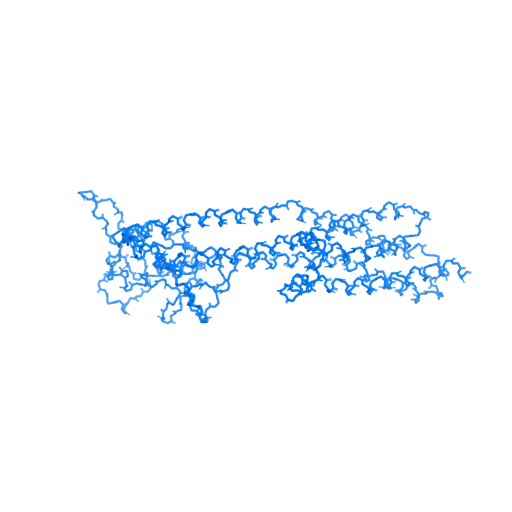 C C . GLU A 1 266 ? -11.017 -4.835 26.476 1.00 88.56 266 GLU A C 1
ATOM 2125 O O . GLU A 1 266 ? -10.808 -6.034 26.672 1.00 88.56 266 GLU A O 1
ATOM 2130 N N . ARG A 1 267 ? -10.123 -3.886 26.731 1.00 90.38 267 ARG A N 1
ATOM 2131 C CA . ARG A 1 267 ? -8.852 -4.144 27.387 1.00 90.38 267 ARG A CA 1
ATOM 2132 C C . ARG A 1 267 ? -8.688 -3.134 28.519 1.00 90.38 267 ARG A C 1
ATOM 2134 O O . ARG A 1 267 ? -9.076 -1.986 28.325 1.00 90.38 267 ARG A O 1
ATOM 2141 N N . PRO A 1 268 ? -8.136 -3.535 29.675 1.00 92.31 268 PRO A N 1
ATOM 2142 C CA . PRO A 1 268 ? -7.704 -2.593 30.705 1.00 92.31 268 PRO A CA 1
ATOM 2143 C C . PRO A 1 268 ? -6.658 -1.613 30.147 1.00 92.31 268 PRO A C 1
ATOM 2145 O O . PRO A 1 268 ? -5.952 -1.935 29.181 1.00 92.31 268 PRO A O 1
ATOM 2148 N N . LEU A 1 269 ? -6.503 -0.443 30.775 1.00 93.81 269 LEU A N 1
ATOM 2149 C CA . LEU A 1 269 ? -5.708 0.669 30.239 1.00 93.81 269 LEU A CA 1
ATOM 2150 C C . LEU A 1 269 ? -4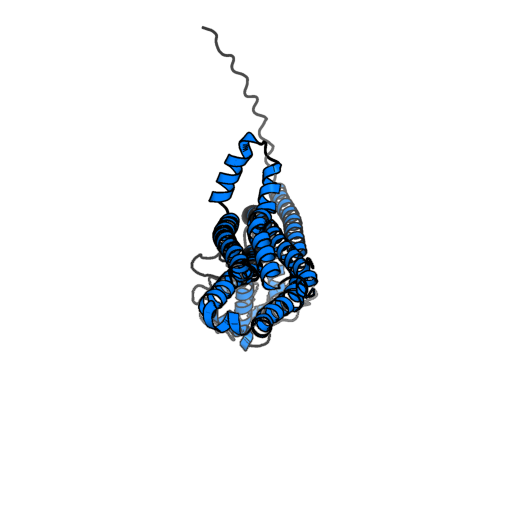.271 0.254 29.915 1.00 93.81 269 LEU A C 1
ATOM 2152 O O . LEU A 1 269 ? -3.756 0.587 28.850 1.00 93.81 269 LEU A O 1
ATOM 2156 N N . HIS A 1 270 ? -3.634 -0.532 30.783 1.00 93.62 270 HIS A N 1
ATOM 2157 C CA . HIS A 1 270 ? -2.266 -1.006 30.560 1.00 93.62 270 HIS A CA 1
ATOM 2158 C C . HIS A 1 270 ? -2.115 -1.880 29.297 1.00 93.62 270 HIS A C 1
ATOM 2160 O O . HIS A 1 270 ? -1.097 -1.805 28.607 1.00 93.62 270 HIS A O 1
ATOM 2166 N N . GLN A 1 271 ? -3.136 -2.667 28.942 1.00 93.50 271 GLN A N 1
ATOM 2167 C CA . GLN A 1 271 ? -3.140 -3.495 27.736 1.00 93.50 271 GLN A CA 1
ATOM 2168 C C . GLN A 1 271 ? -3.401 -2.650 26.488 1.00 93.50 271 GLN A C 1
ATOM 2170 O O . GLN A 1 271 ? -2.769 -2.894 25.459 1.00 93.50 271 GLN A O 1
ATOM 2175 N N . GLU A 1 272 ? -4.278 -1.640 26.562 1.00 92.81 272 GLU A N 1
ATOM 2176 C CA . GLU A 1 272 ? -4.433 -0.675 25.464 1.00 92.81 272 GLU A CA 1
ATOM 2177 C C . GLU A 1 272 ? -3.149 0.123 25.229 1.00 92.81 272 GLU A C 1
ATOM 2179 O O . GLU A 1 272 ? -2.760 0.329 24.078 1.00 92.81 272 GLU A O 1
ATOM 2184 N N . VAL A 1 273 ? -2.447 0.523 26.295 1.00 94.75 273 VAL A N 1
ATOM 2185 C CA . VAL A 1 273 ? -1.140 1.189 26.202 1.00 94.75 273 VAL A CA 1
ATOM 2186 C C . VAL A 1 273 ? -0.133 0.290 25.487 1.00 94.75 273 VAL A C 1
ATOM 2188 O O . VAL A 1 273 ? 0.430 0.711 24.477 1.00 94.75 273 VAL A O 1
ATOM 2191 N N . ALA A 1 274 ? 0.034 -0.957 25.936 1.00 94.12 274 ALA A N 1
ATOM 2192 C CA . ALA A 1 274 ? 0.972 -1.903 25.329 1.00 94.12 274 ALA A CA 1
ATOM 2193 C C . ALA A 1 274 ? 0.644 -2.183 23.851 1.00 94.12 274 ALA A C 1
ATOM 2195 O O . ALA A 1 274 ? 1.516 -2.140 22.979 1.00 94.12 274 ALA A O 1
ATOM 2196 N N . LYS A 1 275 ? -0.636 -2.413 23.535 1.00 92.19 275 LYS A N 1
ATOM 2197 C CA . LYS A 1 275 ? -1.108 -2.596 22.156 1.00 92.19 275 LYS A CA 1
ATOM 2198 C C . LYS A 1 275 ? -0.812 -1.362 21.302 1.00 92.19 275 LYS A C 1
ATOM 2200 O O . LYS A 1 275 ? -0.348 -1.499 20.170 1.00 92.19 275 LYS A O 1
ATOM 2205 N N . THR A 1 276 ? -1.081 -0.168 21.822 1.00 92.12 276 THR A N 1
ATOM 2206 C CA . THR A 1 276 ? -0.866 1.096 21.107 1.00 92.12 276 THR A CA 1
ATOM 2207 C C . THR A 1 276 ? 0.617 1.347 20.856 1.00 92.12 276 THR A C 1
ATOM 2209 O O . THR A 1 276 ? 0.985 1.737 19.750 1.00 92.12 276 THR A O 1
ATOM 2212 N N . GLU A 1 277 ? 1.481 1.055 21.825 1.00 94.19 277 GLU A N 1
ATOM 2213 C CA . GLU A 1 277 ? 2.933 1.154 21.678 1.00 94.19 277 GLU A CA 1
ATOM 2214 C C . GLU A 1 277 ? 3.453 0.249 20.550 1.00 94.19 277 GLU A C 1
ATOM 2216 O O . GLU A 1 277 ? 4.112 0.721 19.619 1.00 94.19 277 GLU A O 1
ATOM 2221 N N . VAL A 1 278 ? 3.074 -1.032 20.561 1.00 92.81 278 VAL A N 1
ATOM 2222 C CA . VAL A 1 278 ? 3.444 -1.981 19.496 1.00 92.81 278 VAL A CA 1
ATOM 2223 C C . VAL A 1 278 ? 2.851 -1.559 18.149 1.00 92.81 278 VAL A C 1
ATOM 2225 O O . VAL A 1 278 ? 3.514 -1.648 17.110 1.00 92.81 278 VAL A O 1
ATOM 2228 N N . SER A 1 279 ? 1.617 -1.051 18.147 1.00 90.38 279 SER A N 1
ATOM 2229 C CA . SER A 1 279 ? 0.963 -0.539 16.943 1.00 90.38 279 SER A CA 1
ATOM 2230 C C . SER A 1 279 ? 1.711 0.658 16.356 1.00 90.38 279 SER A C 1
ATOM 2232 O O . SER A 1 279 ? 1.911 0.703 15.142 1.00 90.38 279 SER A O 1
ATOM 2234 N N . LEU A 1 280 ? 2.192 1.594 17.179 1.00 93.38 280 LEU A N 1
ATOM 2235 C CA . LEU A 1 280 ? 3.002 2.726 16.722 1.00 93.38 280 LEU A CA 1
ATOM 2236 C C . LEU A 1 280 ? 4.302 2.263 16.066 1.00 93.38 280 LEU A C 1
ATOM 2238 O O . LEU A 1 280 ? 4.653 2.763 14.998 1.00 93.38 280 LEU A O 1
ATOM 2242 N N . VAL A 1 281 ? 4.993 1.286 16.661 1.00 93.88 281 VAL A N 1
ATOM 2243 C CA . VAL A 1 281 ? 6.210 0.706 16.072 1.00 93.88 281 VAL A CA 1
ATOM 2244 C C . VAL A 1 281 ? 5.893 0.077 14.717 1.00 93.88 281 VAL A C 1
ATOM 2246 O O . VAL A 1 281 ? 6.563 0.369 13.724 1.00 93.88 281 VAL A O 1
ATOM 2249 N N . ARG A 1 282 ? 4.829 -0.728 14.640 1.00 92.06 282 ARG A N 1
ATOM 2250 C CA . ARG A 1 282 ? 4.373 -1.332 13.384 1.00 92.06 282 ARG A CA 1
ATOM 2251 C C . ARG A 1 282 ? 4.061 -0.275 12.321 1.00 92.06 282 ARG A C 1
ATOM 2253 O O . ARG A 1 282 ? 4.524 -0.407 11.188 1.00 92.06 282 ARG A O 1
ATOM 2260 N N . HIS A 1 283 ? 3.286 0.754 12.661 1.00 92.94 283 HIS A N 1
ATOM 2261 C CA . HIS A 1 283 ? 2.920 1.816 11.724 1.00 92.94 283 HIS A CA 1
ATOM 2262 C C . HIS A 1 283 ? 4.146 2.603 11.270 1.00 92.94 283 HIS A C 1
ATOM 2264 O O . HIS A 1 283 ? 4.276 2.856 10.078 1.00 92.94 283 HIS A O 1
ATOM 2270 N N . ALA A 1 284 ? 5.088 2.912 12.163 1.00 93.69 284 ALA A N 1
ATOM 2271 C CA . ALA A 1 284 ? 6.331 3.588 11.802 1.00 93.69 284 ALA A CA 1
ATOM 2272 C C . ALA A 1 284 ? 7.182 2.754 10.825 1.00 93.69 284 ALA A C 1
ATOM 2274 O O . ALA A 1 284 ? 7.664 3.279 9.817 1.00 93.69 284 ALA A O 1
ATOM 2275 N N . LEU A 1 285 ? 7.331 1.448 11.078 1.00 91.88 285 LEU A N 1
ATOM 2276 C CA . LEU A 1 285 ? 8.073 0.537 10.199 1.00 91.88 285 LEU A CA 1
ATOM 2277 C C . LEU A 1 285 ? 7.400 0.387 8.828 1.00 91.88 285 LEU A C 1
ATOM 2279 O O . LEU A 1 285 ? 8.069 0.472 7.794 1.00 91.88 285 LEU A O 1
ATOM 2283 N N . ASN A 1 286 ? 6.077 0.211 8.806 1.00 92.12 286 ASN A N 1
ATOM 2284 C CA . ASN A 1 286 ? 5.323 0.097 7.561 1.00 92.12 286 ASN A CA 1
ATOM 2285 C C . ASN A 1 286 ? 5.305 1.419 6.783 1.00 92.12 286 ASN A C 1
ATOM 2287 O O . ASN A 1 286 ? 5.469 1.395 5.566 1.00 92.12 286 ASN A O 1
ATOM 2291 N N . LEU A 1 287 ? 5.172 2.561 7.466 1.00 93.50 287 LEU A N 1
ATOM 2292 C CA . LEU A 1 287 ? 5.213 3.886 6.847 1.00 93.50 287 LEU A CA 1
ATOM 2293 C C . LEU A 1 287 ? 6.569 4.129 6.189 1.00 93.50 287 LEU A C 1
ATOM 2295 O O . LEU A 1 287 ? 6.615 4.505 5.024 1.00 93.50 287 LEU A O 1
ATOM 2299 N N . ARG A 1 288 ? 7.677 3.842 6.888 1.00 92.50 288 ARG A N 1
ATOM 2300 C CA . ARG A 1 288 ? 9.031 3.942 6.321 1.00 92.50 288 ARG A CA 1
ATOM 2301 C C . ARG A 1 288 ? 9.138 3.182 4.998 1.00 92.50 288 ARG A C 1
ATOM 2303 O O . ARG A 1 288 ? 9.639 3.720 4.012 1.00 92.50 288 ARG A O 1
ATOM 2310 N N . ARG A 1 289 ? 8.670 1.934 4.977 1.00 92.00 289 ARG A N 1
ATOM 2311 C CA . ARG A 1 289 ? 8.701 1.088 3.780 1.00 92.00 289 ARG A CA 1
ATOM 2312 C C . ARG A 1 289 ? 7.788 1.616 2.670 1.00 92.00 289 ARG A C 1
ATOM 2314 O O . ARG A 1 289 ? 8.199 1.635 1.511 1.00 92.00 289 ARG A O 1
ATOM 2321 N N . LEU A 1 290 ? 6.577 2.049 3.018 1.00 92.88 290 LEU A N 1
ATOM 2322 C CA . LEU A 1 290 ? 5.605 2.622 2.086 1.00 92.88 290 LEU A CA 1
ATOM 2323 C C . LEU A 1 290 ? 6.180 3.860 1.394 1.00 92.88 290 LEU A C 1
ATOM 2325 O O . LEU A 1 290 ? 6.151 3.939 0.169 1.00 92.88 290 LEU A O 1
ATOM 2329 N N . VAL A 1 291 ? 6.773 4.777 2.162 1.00 92.81 291 VAL A N 1
ATOM 2330 C CA . VAL A 1 291 ? 7.381 6.011 1.646 1.00 92.81 291 VAL A CA 1
ATOM 2331 C C . VAL A 1 291 ? 8.528 5.700 0.687 1.00 92.81 291 VAL A C 1
ATOM 2333 O O . VAL A 1 291 ? 8.577 6.239 -0.418 1.00 92.81 291 VAL A O 1
ATOM 2336 N N . LEU A 1 292 ? 9.433 4.791 1.058 1.00 92.88 292 LEU A N 1
ATOM 2337 C CA . LEU A 1 292 ? 10.542 4.421 0.178 1.00 92.88 292 LEU A CA 1
ATOM 2338 C C . LEU A 1 292 ? 10.054 3.796 -1.135 1.00 92.88 292 LEU A C 1
ATOM 2340 O O . LEU A 1 292 ? 10.560 4.141 -2.202 1.00 92.88 292 LEU A O 1
ATOM 2344 N N . ARG A 1 293 ? 9.049 2.916 -1.078 1.00 93.19 293 ARG A N 1
ATOM 2345 C CA . ARG A 1 293 ? 8.455 2.311 -2.280 1.00 93.19 293 ARG A CA 1
ATOM 2346 C C . ARG A 1 293 ? 7.712 3.311 -3.145 1.00 93.19 293 ARG A C 1
ATOM 2348 O O . ARG A 1 293 ? 7.789 3.205 -4.365 1.00 93.19 293 ARG A O 1
ATOM 2355 N N . TYR A 1 294 ? 7.037 4.278 -2.533 1.00 94.00 294 TYR A N 1
ATOM 2356 C CA . TYR A 1 294 ? 6.411 5.376 -3.255 1.00 94.00 294 TYR A CA 1
ATOM 2357 C C . TYR A 1 294 ? 7.452 6.133 -4.084 1.00 94.00 294 TYR A C 1
ATOM 2359 O O . TYR A 1 294 ? 7.280 6.273 -5.292 1.00 94.00 294 TYR A O 1
ATOM 2367 N N . PHE A 1 295 ? 8.574 6.532 -3.475 1.00 93.81 295 PHE A N 1
ATOM 2368 C CA . PHE A 1 295 ? 9.647 7.216 -4.200 1.00 93.81 295 PHE A CA 1
ATOM 2369 C C . PHE A 1 295 ? 10.286 6.342 -5.281 1.00 93.81 295 PHE A C 1
ATOM 2371 O O . PHE A 1 295 ? 10.588 6.847 -6.357 1.00 93.81 295 PHE A O 1
ATOM 2378 N N . GLN A 1 296 ? 10.459 5.038 -5.040 1.00 93.81 296 GLN A N 1
ATOM 2379 C CA . GLN A 1 296 ? 10.938 4.119 -6.077 1.00 93.81 296 GLN A CA 1
ATOM 2380 C C . GLN A 1 296 ? 9.989 4.082 -7.276 1.00 93.81 296 GLN A C 1
ATOM 2382 O O . GLN A 1 296 ? 10.437 4.250 -8.406 1.00 93.81 296 GLN A O 1
ATOM 2387 N N . ALA A 1 297 ? 8.689 3.890 -7.040 1.00 94.44 297 ALA A N 1
ATOM 2388 C CA . ALA A 1 297 ? 7.698 3.873 -8.106 1.00 94.44 297 ALA A CA 1
ATOM 2389 C C . ALA A 1 297 ? 7.685 5.214 -8.852 1.00 94.44 297 ALA A C 1
ATOM 2391 O O . ALA A 1 297 ? 7.840 5.233 -10.070 1.00 94.44 297 ALA A O 1
ATOM 2392 N N . LEU A 1 298 ? 7.607 6.332 -8.126 1.00 94.00 298 LEU A N 1
ATOM 2393 C CA . LEU A 1 298 ? 7.597 7.677 -8.698 1.00 94.00 298 LEU A CA 1
ATOM 2394 C C . LEU A 1 298 ? 8.815 7.938 -9.591 1.00 94.00 298 LEU A C 1
ATOM 2396 O O . LEU A 1 298 ? 8.651 8.386 -10.720 1.00 94.00 298 LEU A O 1
ATOM 2400 N N . LEU A 1 299 ? 10.025 7.636 -9.116 1.00 95.31 299 LEU A N 1
ATOM 2401 C CA . LEU A 1 299 ? 11.251 7.868 -9.881 1.00 95.31 299 LEU A CA 1
ATOM 2402 C C . LEU A 1 299 ? 11.317 7.014 -11.149 1.00 95.31 299 LEU A C 1
ATOM 2404 O O . LEU A 1 299 ? 11.733 7.511 -12.191 1.00 95.31 299 LEU A O 1
ATOM 2408 N N . ILE A 1 300 ? 10.882 5.753 -11.085 1.00 95.56 300 ILE A N 1
ATOM 2409 C CA . ILE A 1 300 ? 10.826 4.871 -12.259 1.00 95.56 300 ILE A CA 1
ATOM 2410 C C . ILE A 1 300 ? 9.819 5.408 -13.282 1.00 95.56 300 ILE A C 1
ATOM 2412 O O . ILE A 1 300 ? 10.125 5.435 -14.476 1.00 95.56 300 ILE A O 1
ATOM 2416 N N . PHE A 1 301 ? 8.641 5.855 -12.832 1.00 94.38 301 PHE A N 1
ATOM 2417 C CA . PHE A 1 301 ? 7.646 6.485 -13.704 1.00 94.38 301 PHE A CA 1
ATOM 2418 C C . PHE A 1 301 ? 8.204 7.750 -14.353 1.00 94.38 301 PHE A C 1
ATOM 2420 O O . PHE A 1 301 ? 8.175 7.859 -15.574 1.00 94.38 301 PHE A O 1
ATOM 2427 N N . LEU A 1 302 ? 8.771 8.667 -13.564 1.00 94.44 302 LEU A N 1
ATOM 2428 C CA . LEU A 1 302 ? 9.362 9.907 -14.070 1.00 94.44 302 LEU A CA 1
ATOM 2429 C C . LEU A 1 302 ? 10.482 9.638 -15.077 1.00 94.44 302 LEU A C 1
ATOM 2431 O O . LEU A 1 302 ? 10.507 10.265 -16.130 1.00 94.44 302 LEU A O 1
ATOM 2435 N N . TRP A 1 303 ? 11.373 8.688 -14.788 1.00 96.94 303 TRP A N 1
ATOM 2436 C CA . TRP A 1 303 ? 12.455 8.310 -15.696 1.00 96.94 303 TRP A CA 1
ATOM 2437 C C . TRP A 1 303 ? 11.926 7.744 -17.018 1.00 96.94 303 TRP A C 1
ATOM 2439 O O . TRP A 1 303 ? 12.369 8.142 -18.094 1.00 96.94 303 TRP A O 1
ATOM 2449 N N 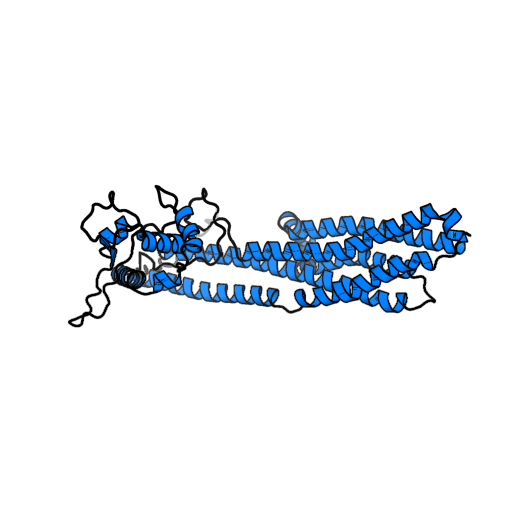. THR A 1 304 ? 10.942 6.849 -16.946 1.00 95.75 304 THR A N 1
ATOM 2450 C CA . THR A 1 304 ? 10.358 6.221 -18.137 1.00 95.75 304 THR A CA 1
ATOM 2451 C C . THR A 1 304 ? 9.588 7.236 -18.980 1.00 95.75 304 THR A C 1
ATOM 2453 O O . THR A 1 304 ? 9.727 7.241 -20.201 1.00 95.75 304 THR A O 1
ATOM 2456 N N . ILE A 1 305 ? 8.837 8.136 -18.342 1.00 94.75 305 ILE A N 1
ATOM 2457 C CA . ILE A 1 305 ? 8.138 9.255 -18.989 1.00 94.75 305 ILE A CA 1
ATOM 2458 C C . ILE A 1 305 ? 9.140 10.176 -19.674 1.00 94.75 305 ILE A C 1
ATOM 2460 O O . ILE A 1 305 ? 9.022 10.411 -20.873 1.00 94.75 305 ILE A O 1
ATOM 2464 N N . PHE A 1 306 ? 10.141 10.656 -18.934 1.00 95.62 306 PHE A N 1
ATOM 2465 C CA . PHE A 1 306 ? 11.164 11.563 -19.445 1.00 95.62 306 PHE A CA 1
ATOM 2466 C C . PHE A 1 306 ? 11.812 11.010 -20.712 1.00 95.62 306 PHE A C 1
ATOM 2468 O O . PHE A 1 306 ? 11.912 11.704 -21.719 1.00 95.62 306 PHE A O 1
ATOM 2475 N N . LEU A 1 307 ? 12.190 9.735 -20.682 1.00 96.25 307 LEU A N 1
ATOM 2476 C CA . LEU A 1 307 ? 12.830 9.102 -21.818 1.00 96.25 307 LEU A CA 1
ATOM 2477 C C . LEU A 1 307 ? 11.864 8.841 -22.979 1.00 96.25 307 LEU A C 1
ATOM 2479 O O . LEU A 1 307 ? 12.233 9.050 -24.129 1.00 96.25 307 LEU A O 1
ATOM 2483 N N . SER A 1 308 ? 10.626 8.431 -22.690 1.00 94.44 308 SER A N 1
ATOM 2484 C CA . SER A 1 308 ? 9.609 8.201 -23.723 1.00 94.44 308 SER A CA 1
ATOM 2485 C C . SER A 1 308 ? 9.291 9.487 -24.481 1.00 94.44 308 SER A C 1
ATOM 2487 O O . SER A 1 308 ? 9.350 9.502 -25.706 1.00 94.44 308 SER A O 1
ATOM 2489 N N . PHE A 1 309 ? 9.047 10.587 -23.763 1.00 94.44 309 PHE A N 1
ATOM 2490 C CA . PHE A 1 309 ? 8.855 11.906 -24.370 1.00 94.44 309 PHE A CA 1
ATOM 2491 C C . PHE A 1 309 ? 10.127 12.428 -25.045 1.00 94.44 309 PHE A C 1
ATOM 2493 O O . PHE A 1 309 ? 10.037 13.078 -26.081 1.00 94.44 309 PHE A O 1
ATOM 2500 N N . GLY A 1 310 ? 11.304 12.109 -24.501 1.00 95.81 310 GLY A N 1
ATOM 2501 C CA . GLY A 1 310 ? 12.589 12.437 -25.111 1.00 95.81 310 GLY A CA 1
ATOM 2502 C C . GLY A 1 310 ? 12.807 11.771 -26.473 1.00 95.81 310 GLY A C 1
ATOM 2503 O O . GLY A 1 310 ? 13.449 12.374 -27.323 1.00 95.81 310 GLY A O 1
ATOM 2504 N N . MET A 1 311 ? 12.250 10.576 -26.710 1.00 95.25 311 MET A N 1
ATOM 2505 C CA . MET A 1 311 ? 12.329 9.891 -28.010 1.00 95.25 311 MET A CA 1
ATOM 2506 C C . MET A 1 311 ? 11.413 10.511 -29.075 1.00 95.25 311 MET A C 1
ATOM 2508 O O . MET A 1 311 ? 11.790 10.544 -30.243 1.00 95.25 311 MET A O 1
ATOM 2512 N N . LEU A 1 312 ? 10.240 11.028 -28.694 1.00 93.56 312 LEU A N 1
ATOM 2513 C CA . LEU A 1 312 ? 9.223 11.537 -29.628 1.00 93.56 312 LEU A CA 1
ATOM 2514 C C . LEU A 1 312 ? 9.726 12.538 -30.686 1.00 93.56 312 LEU A C 1
ATOM 2516 O O . LEU A 1 312 ? 9.409 12.343 -31.857 1.00 93.56 312 LEU A O 1
ATOM 2520 N N . PRO A 1 313 ? 10.494 13.596 -30.352 1.00 94.69 313 PRO A N 1
ATOM 2521 C CA . PRO A 1 313 ? 10.961 14.535 -31.371 1.00 94.69 313 PRO A CA 1
ATOM 2522 C C . PRO A 1 313 ? 11.869 13.873 -32.413 1.00 94.69 313 PRO A C 1
ATOM 2524 O O . PRO A 1 313 ? 11.854 14.289 -33.565 1.00 94.69 313 PRO A O 1
ATOM 2527 N N . PHE A 1 314 ? 12.619 12.835 -32.031 1.00 94.94 314 PHE A N 1
ATOM 2528 C CA . PHE A 1 314 ? 13.484 12.096 -32.950 1.00 94.94 314 PHE A CA 1
ATOM 2529 C C . PHE A 1 314 ? 12.710 11.086 -33.797 1.00 94.94 314 PHE A C 1
ATOM 2531 O O . PHE A 1 314 ? 13.108 10.835 -34.925 1.00 94.94 314 PHE A O 1
ATOM 2538 N N . LEU A 1 315 ? 11.607 10.534 -33.280 1.00 91.50 315 LEU A N 1
ATOM 2539 C CA . LEU A 1 315 ? 10.705 9.675 -34.058 1.00 91.50 315 LEU A CA 1
ATOM 2540 C C . LEU A 1 315 ? 9.946 10.463 -35.136 1.00 91.50 315 LEU A C 1
ATOM 2542 O O . LEU A 1 315 ? 9.641 9.922 -36.188 1.00 91.50 315 LEU A O 1
ATOM 2546 N N . ASN A 1 316 ? 9.685 11.751 -34.897 1.00 89.75 316 ASN A N 1
ATOM 2547 C CA . ASN A 1 316 ? 9.059 12.634 -35.884 1.00 89.75 316 ASN A CA 1
ATOM 2548 C C . ASN A 1 316 ? 10.044 13.162 -36.949 1.00 89.75 316 ASN A C 1
ATOM 2550 O O . ASN A 1 316 ? 9.611 13.799 -37.912 1.00 89.75 316 ASN A O 1
ATOM 2554 N N . ASP A 1 317 ? 11.356 12.963 -36.777 1.00 91.00 317 ASP A N 1
ATOM 2555 C CA . ASP A 1 317 ? 12.369 13.406 -37.737 1.00 91.00 317 ASP A CA 1
ATOM 2556 C C . ASP A 1 317 ? 12.717 12.279 -38.717 1.00 91.00 317 ASP A C 1
ATOM 2558 O O . ASP A 1 317 ? 13.509 11.389 -38.414 1.00 91.00 317 ASP A O 1
ATOM 2562 N N . ASN A 1 318 ? 12.200 12.379 -39.945 1.00 85.62 318 ASN A N 1
ATOM 2563 C CA . ASN A 1 318 ? 12.452 11.423 -41.033 1.00 85.62 318 ASN A CA 1
ATOM 2564 C C . ASN A 1 318 ? 13.943 11.231 -41.381 1.00 85.62 318 ASN A C 1
ATOM 2566 O O . ASN A 1 318 ? 14.285 10.318 -42.134 1.00 85.62 318 ASN A O 1
ATOM 2570 N N . ARG A 1 319 ? 14.842 12.102 -40.900 1.00 89.88 319 ARG A N 1
ATOM 2571 C CA . ARG A 1 319 ? 16.291 11.963 -41.111 1.00 89.88 319 ARG A CA 1
ATOM 2572 C C . ARG A 1 319 ? 16.907 10.863 -40.255 1.00 89.88 319 ARG A C 1
ATOM 2574 O O . ARG A 1 319 ? 17.948 10.326 -40.634 1.00 89.88 319 ARG A O 1
ATOM 2581 N N . ILE A 1 320 ? 16.310 10.551 -39.105 1.00 88.56 320 ILE A N 1
ATOM 2582 C CA . ILE A 1 320 ? 16.844 9.577 -38.157 1.00 88.56 320 ILE A CA 1
ATOM 2583 C C . ILE A 1 320 ? 15.981 8.315 -38.225 1.00 88.56 320 ILE A C 1
ATOM 2585 O O . ILE A 1 320 ? 14.768 8.394 -38.080 1.00 88.56 320 ILE A O 1
ATOM 2589 N N . PRO A 1 321 ? 16.570 7.124 -38.411 1.00 88.25 321 PRO A N 1
ATOM 2590 C CA . PRO A 1 321 ? 15.792 5.895 -38.413 1.00 88.25 321 PRO A CA 1
ATOM 2591 C C . PRO A 1 321 ? 15.075 5.637 -37.085 1.00 88.25 321 PRO A C 1
ATOM 2593 O O . PRO A 1 321 ? 15.730 5.551 -36.043 1.00 88.25 321 PRO A O 1
ATOM 2596 N N . ASN A 1 322 ? 13.763 5.392 -37.129 1.00 90.25 322 ASN A N 1
ATOM 2597 C CA . ASN A 1 322 ? 12.957 5.124 -35.931 1.00 90.25 322 ASN A CA 1
ATOM 2598 C C . ASN A 1 322 ? 13.530 3.979 -35.078 1.00 90.25 322 ASN A C 1
ATOM 2600 O O . ASN A 1 322 ? 13.619 4.102 -33.858 1.00 90.25 322 ASN A O 1
ATOM 2604 N N . LEU A 1 323 ? 14.005 2.888 -35.694 1.00 88.12 323 LEU A N 1
ATOM 2605 C CA . LEU A 1 323 ? 14.634 1.789 -34.948 1.00 88.12 323 LEU A CA 1
ATOM 2606 C C . LEU A 1 323 ? 15.920 2.194 -34.238 1.00 88.12 323 LEU A C 1
ATOM 2608 O O . LEU A 1 323 ? 16.176 1.719 -33.131 1.00 88.12 323 LEU A O 1
ATOM 2612 N N . LEU A 1 324 ? 16.724 3.074 -34.836 1.00 89.56 324 LEU A N 1
ATOM 2613 C CA . LEU A 1 324 ? 17.926 3.584 -34.186 1.00 89.56 324 LEU A CA 1
ATOM 2614 C C . LEU A 1 324 ? 17.543 4.405 -32.949 1.00 89.56 324 LEU A C 1
ATOM 2616 O O . LEU A 1 324 ? 18.127 4.205 -31.882 1.00 89.56 324 LEU A O 1
ATOM 2620 N N . VAL A 1 325 ? 16.516 5.256 -33.068 1.00 93.69 325 VAL A N 1
ATOM 2621 C CA . VAL A 1 325 ? 15.959 6.022 -31.942 1.00 93.69 325 VAL A CA 1
ATOM 2622 C C . VAL A 1 325 ? 15.480 5.084 -30.836 1.00 93.69 325 VAL A C 1
ATOM 2624 O O . VAL A 1 325 ? 15.896 5.246 -29.689 1.00 93.69 325 VAL A O 1
ATOM 2627 N N . PHE A 1 326 ? 14.676 4.067 -31.163 1.00 94.00 326 PHE A N 1
ATOM 2628 C CA . PHE A 1 326 ? 14.200 3.090 -30.181 1.00 94.00 326 PHE A CA 1
ATOM 2629 C C . PHE A 1 326 ? 15.341 2.327 -29.523 1.00 94.00 326 PHE A C 1
ATOM 2631 O O . PHE A 1 326 ? 15.349 2.160 -28.305 1.00 94.00 326 PHE A O 1
ATOM 2638 N N . THR A 1 327 ? 16.325 1.877 -30.297 1.00 93.06 327 THR A N 1
ATOM 2639 C CA . THR A 1 327 ? 17.415 1.068 -29.752 1.00 93.06 327 THR A CA 1
ATOM 2640 C C . THR A 1 327 ? 18.284 1.881 -28.797 1.00 93.06 327 THR A C 1
ATOM 2642 O O . THR A 1 327 ? 18.572 1.418 -27.694 1.00 93.06 327 THR A O 1
ATOM 2645 N N . ILE A 1 328 ? 18.654 3.110 -29.176 1.00 93.94 328 ILE A N 1
ATOM 2646 C CA . ILE A 1 328 ? 19.419 4.023 -28.315 1.00 93.94 328 ILE A CA 1
ATOM 2647 C C . ILE A 1 328 ? 18.590 4.412 -27.090 1.00 93.94 328 ILE A C 1
ATOM 2649 O O . ILE A 1 328 ? 19.090 4.358 -25.965 1.00 93.94 328 ILE A O 1
ATOM 2653 N N . GLY A 1 329 ? 17.320 4.762 -27.293 1.00 95.81 329 GLY A N 1
ATOM 2654 C CA . GLY A 1 329 ? 16.398 5.115 -26.224 1.00 95.81 329 GLY A CA 1
ATOM 2655 C C . GLY A 1 329 ? 16.283 3.995 -25.197 1.00 95.81 329 GLY A C 1
ATOM 2656 O O . GLY A 1 329 ? 16.606 4.192 -24.031 1.00 95.81 329 GLY A O 1
ATOM 2657 N N . TYR A 1 330 ? 15.928 2.782 -25.613 1.00 96.00 330 TYR A N 1
ATOM 2658 C CA . TYR A 1 330 ? 15.810 1.648 -24.698 1.00 96.00 330 TYR A CA 1
ATOM 2659 C C . TYR A 1 330 ? 17.137 1.187 -24.096 1.00 96.00 330 TYR A C 1
ATOM 2661 O O . TYR A 1 330 ? 17.151 0.738 -22.947 1.00 96.00 330 TYR A O 1
ATOM 2669 N N . PHE A 1 331 ? 18.255 1.341 -24.807 1.00 96.44 331 PHE A N 1
ATOM 2670 C CA . PHE A 1 331 ? 19.578 1.112 -24.234 1.00 96.44 331 PHE A CA 1
ATOM 2671 C C . PHE A 1 331 ? 19.839 2.070 -23.064 1.00 96.44 331 PHE A C 1
ATOM 2673 O O . PHE A 1 331 ? 20.180 1.628 -21.964 1.00 96.44 331 PHE A O 1
ATOM 2680 N N . LEU A 1 332 ? 19.610 3.374 -23.264 1.00 97.06 332 LEU A N 1
ATOM 2681 C CA . LEU A 1 332 ? 19.734 4.385 -22.210 1.00 97.06 332 LEU A CA 1
ATOM 2682 C C . LEU A 1 332 ? 18.748 4.126 -21.068 1.00 97.06 332 LEU A C 1
ATOM 2684 O O . LEU A 1 332 ? 19.121 4.233 -19.895 1.00 97.06 332 LEU A O 1
ATOM 2688 N N . TRP A 1 333 ? 17.515 3.724 -21.394 1.00 97.75 333 TRP A N 1
ATOM 2689 C CA . TRP A 1 333 ? 16.513 3.334 -20.407 1.00 97.75 333 TRP A CA 1
ATOM 2690 C C . TRP A 1 333 ? 17.044 2.225 -19.505 1.00 97.75 333 TRP A C 1
ATOM 2692 O O . TRP A 1 333 ? 17.053 2.371 -18.281 1.00 97.75 333 TRP A O 1
ATOM 2702 N N . ALA A 1 334 ? 17.498 1.124 -20.104 1.00 97.62 334 ALA A N 1
ATOM 2703 C CA . ALA A 1 334 ? 17.927 -0.070 -19.395 1.00 97.62 334 ALA A CA 1
ATOM 2704 C C . ALA A 1 334 ? 19.225 0.160 -18.609 1.00 97.62 334 ALA A C 1
ATOM 2706 O O . ALA A 1 334 ? 19.389 -0.407 -17.530 1.00 97.62 334 ALA A O 1
ATOM 2707 N N . LEU A 1 335 ? 20.113 1.028 -19.100 1.00 97.56 335 LEU A N 1
ATOM 2708 C CA . LEU A 1 335 ? 21.350 1.408 -18.418 1.00 97.56 335 LEU A CA 1
ATOM 2709 C C . LEU A 1 335 ? 21.087 2.195 -17.126 1.00 97.56 335 LEU A C 1
ATOM 2711 O O . LEU A 1 335 ? 21.708 1.933 -16.094 1.00 97.56 335 LEU A O 1
ATOM 2715 N N . ILE A 1 336 ? 20.159 3.153 -17.170 1.00 97.94 336 ILE A N 1
ATOM 2716 C CA . ILE A 1 336 ? 19.931 4.102 -16.072 1.00 97.94 336 ILE A CA 1
ATOM 2717 C C . ILE A 1 336 ? 18.875 3.594 -15.079 1.00 97.94 336 ILE A C 1
ATOM 2719 O O . ILE A 1 336 ? 18.994 3.848 -13.877 1.00 97.94 336 ILE A O 1
ATOM 2723 N N . THR A 1 337 ? 17.885 2.816 -15.527 1.00 97.62 337 THR A N 1
ATOM 2724 C CA . THR A 1 337 ? 16.788 2.310 -14.676 1.00 97.62 337 THR A CA 1
ATOM 2725 C C . THR A 1 337 ? 17.271 1.621 -13.390 1.00 97.62 337 THR A C 1
ATOM 2727 O O . THR A 1 337 ? 16.764 1.962 -12.318 1.00 97.62 337 THR A O 1
ATOM 2730 N N . PRO A 1 338 ? 18.278 0.724 -13.411 1.00 97.12 338 PRO A N 1
ATOM 2731 C CA . PRO A 1 338 ? 18.820 0.123 -12.194 1.00 97.12 338 PRO A CA 1
ATOM 2732 C C . PRO A 1 338 ? 19.344 1.128 -11.167 1.00 97.12 338 PRO A C 1
ATOM 2734 O O . PRO A 1 338 ? 19.220 0.902 -9.964 1.00 97.12 338 PRO A O 1
ATOM 2737 N N . ILE A 1 339 ? 19.936 2.231 -11.630 1.00 96.88 339 ILE A N 1
ATOM 2738 C CA . ILE A 1 339 ? 20.449 3.295 -10.764 1.00 96.88 339 ILE A CA 1
ATOM 2739 C C . ILE A 1 339 ? 19.266 4.026 -10.132 1.00 96.88 339 ILE A C 1
ATOM 2741 O O . ILE A 1 339 ? 19.236 4.188 -8.913 1.00 96.88 339 ILE A O 1
ATOM 2745 N N . VAL A 1 340 ? 18.273 4.393 -10.950 1.00 97.38 340 VAL A N 1
ATOM 2746 C CA . VAL A 1 340 ? 17.063 5.120 -10.537 1.00 97.38 340 VAL A CA 1
ATOM 2747 C C . VAL A 1 340 ? 16.287 4.364 -9.457 1.00 97.38 340 VAL A C 1
ATOM 2749 O O . VAL A 1 340 ? 15.924 4.950 -8.438 1.00 97.38 340 VAL A O 1
ATOM 2752 N N . VAL A 1 341 ? 16.095 3.051 -9.623 1.00 95.38 341 VAL A N 1
ATOM 2753 C CA . VAL A 1 341 ? 15.373 2.199 -8.654 1.00 95.38 341 VAL A CA 1
ATOM 2754 C C . VAL A 1 341 ? 16.071 2.166 -7.285 1.00 95.38 341 VAL A C 1
ATOM 2756 O O . VAL A 1 341 ? 15.423 2.002 -6.247 1.00 95.38 341 VAL A O 1
ATOM 2759 N N . GLU A 1 342 ? 17.396 2.323 -7.260 1.00 94.75 342 GLU A N 1
ATOM 2760 C CA . GLU A 1 342 ? 18.201 2.296 -6.036 1.00 94.75 342 GLU A CA 1
ATOM 2761 C C . GLU A 1 342 ? 18.384 3.664 -5.379 1.00 94.75 342 GLU A C 1
ATOM 2763 O O . GLU A 1 342 ? 18.801 3.711 -4.218 1.00 94.75 342 GLU A O 1
ATOM 2768 N N . LEU A 1 343 ? 18.066 4.763 -6.072 1.00 95.50 343 LEU A N 1
ATOM 2769 C CA . LEU A 1 343 ? 18.295 6.123 -5.574 1.00 95.50 343 LEU A CA 1
ATOM 2770 C C . LEU A 1 343 ? 17.713 6.364 -4.172 1.00 95.50 343 LEU A C 1
ATOM 2772 O O . LEU A 1 343 ? 18.482 6.805 -3.316 1.00 95.50 343 LEU A O 1
ATOM 2776 N N . PRO A 1 344 ? 16.448 6.009 -3.856 1.00 94.12 344 PRO A N 1
ATOM 2777 C CA . PRO A 1 344 ? 15.893 6.278 -2.526 1.00 94.12 344 PRO A CA 1
ATOM 2778 C C . PRO A 1 344 ? 16.671 5.592 -1.396 1.00 94.12 344 PRO A C 1
ATOM 2780 O O . PRO A 1 344 ? 16.872 6.162 -0.325 1.00 94.12 344 PRO A O 1
ATOM 2783 N N . VAL A 1 345 ? 17.157 4.372 -1.641 1.00 92.38 345 VAL A N 1
ATOM 2784 C CA . VAL A 1 345 ? 17.956 3.617 -0.665 1.00 92.38 345 VAL A CA 1
ATOM 2785 C C . VAL A 1 345 ? 19.366 4.198 -0.561 1.00 92.38 345 VAL A C 1
ATOM 2787 O O . VAL A 1 345 ? 19.900 4.324 0.540 1.00 92.38 345 VAL A O 1
ATOM 2790 N N . ARG A 1 346 ? 19.965 4.604 -1.686 1.00 92.19 346 ARG A N 1
ATOM 2791 C CA . ARG A 1 346 ? 21.290 5.240 -1.708 1.00 92.19 346 ARG A CA 1
ATOM 2792 C C . ARG A 1 346 ? 21.296 6.576 -0.967 1.00 92.19 346 ARG A C 1
ATOM 2794 O O . ARG A 1 346 ? 22.226 6.811 -0.200 1.00 92.19 346 ARG A O 1
ATOM 2801 N N . TRP A 1 347 ? 20.261 7.401 -1.132 1.00 94.75 347 TRP A N 1
ATOM 2802 C CA . TRP A 1 347 ? 20.099 8.656 -0.386 1.00 94.75 347 TRP A CA 1
ATOM 2803 C C . TRP A 1 347 ? 19.970 8.416 1.121 1.00 94.75 347 TRP A C 1
ATOM 2805 O O . TRP A 1 347 ? 20.552 9.141 1.922 1.00 94.75 347 TRP A O 1
ATOM 2815 N N . LEU A 1 348 ? 19.283 7.347 1.531 1.00 91.88 348 LEU A N 1
ATOM 2816 C CA . LEU A 1 348 ? 19.216 6.983 2.947 1.00 91.88 348 LEU A CA 1
ATOM 2817 C C . LEU A 1 348 ? 20.585 6.543 3.493 1.00 91.88 348 LEU A C 1
ATOM 2819 O O . LEU A 1 348 ? 20.943 6.855 4.625 1.00 91.88 348 LEU A O 1
ATOM 2823 N N . ILE A 1 349 ? 21.368 5.821 2.693 1.00 91.81 349 ILE A N 1
ATOM 2824 C CA . ILE A 1 349 ? 22.677 5.309 3.113 1.00 91.81 349 ILE A CA 1
ATOM 2825 C C . ILE A 1 349 ? 23.755 6.399 3.085 1.00 91.81 349 ILE A C 1
ATOM 2827 O O . ILE A 1 349 ? 24.737 6.293 3.822 1.00 91.81 349 ILE A O 1
ATOM 2831 N N . SER A 1 350 ? 23.586 7.472 2.301 1.00 92.62 350 SER A N 1
ATOM 2832 C CA . SER A 1 350 ? 24.572 8.560 2.251 1.00 92.62 350 SER A CA 1
ATOM 2833 C C . SER A 1 350 ? 24.783 9.269 3.591 1.00 92.62 350 SER A C 1
ATOM 2835 O O . SER A 1 350 ? 25.859 9.828 3.793 1.00 92.62 350 SER A O 1
ATOM 2837 N N . TYR A 1 351 ? 23.830 9.166 4.524 1.00 92.12 351 TYR A N 1
ATOM 2838 C CA . TYR A 1 351 ? 23.965 9.675 5.893 1.00 92.12 351 TYR A CA 1
ATOM 2839 C C . TYR A 1 351 ? 24.956 8.883 6.762 1.00 92.12 351 TYR A C 1
ATOM 2841 O O . TYR A 1 351 ? 25.392 9.388 7.792 1.00 92.12 351 TYR A O 1
ATOM 2849 N N . PHE A 1 352 ? 25.333 7.660 6.373 1.00 91.50 352 PHE A N 1
ATOM 2850 C CA . PHE A 1 352 ? 26.317 6.865 7.111 1.00 91.50 352 PHE A CA 1
ATOM 2851 C C . PHE A 1 352 ? 27.753 7.162 6.641 1.00 91.50 352 PHE A C 1
ATOM 2853 O O . PHE A 1 352 ? 27.966 7.391 5.439 1.00 91.50 352 PHE A O 1
ATOM 2860 N N . PRO A 1 353 ? 28.754 7.090 7.546 1.00 93.94 353 PRO A N 1
ATOM 2861 C CA . PRO A 1 353 ? 30.171 7.162 7.189 1.00 93.94 353 PRO A CA 1
ATOM 2862 C C . PRO A 1 353 ? 30.534 6.145 6.095 1.00 93.94 353 PRO A C 1
ATOM 2864 O O . PRO A 1 353 ? 30.001 5.029 6.107 1.00 93.94 353 PRO A O 1
ATOM 2867 N N . PRO A 1 354 ? 31.424 6.495 5.145 1.00 93.25 354 PRO A N 1
ATOM 2868 C CA . PRO A 1 354 ? 31.701 5.694 3.948 1.00 93.25 354 PRO A CA 1
ATOM 2869 C C . PRO A 1 354 ? 32.148 4.259 4.256 1.00 93.25 354 PRO A C 1
ATOM 2871 O O . PRO A 1 354 ? 31.746 3.336 3.547 1.00 93.25 354 PRO A O 1
ATOM 2874 N N . GLU A 1 355 ? 32.892 4.064 5.344 1.00 94.62 355 GLU A N 1
ATOM 2875 C CA . GLU A 1 355 ? 33.346 2.760 5.845 1.00 94.62 355 GLU A CA 1
ATOM 2876 C C . GLU A 1 355 ? 32.196 1.802 6.205 1.00 94.62 355 GLU A C 1
ATOM 2878 O O . GLU A 1 355 ? 32.270 0.605 5.935 1.00 94.62 355 GLU A O 1
ATOM 2883 N N . ASN A 1 356 ? 31.076 2.330 6.707 1.00 92.50 356 ASN A N 1
ATOM 2884 C CA . ASN A 1 356 ? 29.939 1.533 7.172 1.00 92.50 356 ASN A CA 1
ATOM 2885 C C . ASN A 1 356 ? 28.862 1.321 6.099 1.00 92.50 356 ASN A C 1
ATOM 2887 O O . ASN A 1 356 ? 28.003 0.447 6.249 1.00 92.50 356 ASN A O 1
ATOM 2891 N N . ARG A 1 357 ? 28.896 2.076 4.989 1.00 91.69 357 ARG A N 1
ATOM 2892 C CA . ARG A 1 357 ? 27.836 2.055 3.959 1.00 91.69 357 ARG A CA 1
ATOM 2893 C C . ARG A 1 357 ? 27.602 0.666 3.373 1.00 91.69 357 ARG A C 1
ATOM 2895 O O . ARG A 1 357 ? 26.454 0.268 3.200 1.00 91.69 357 ARG A O 1
ATOM 2902 N N . ARG A 1 358 ? 28.672 -0.089 3.094 1.00 88.06 358 ARG A N 1
ATOM 2903 C CA . ARG A 1 358 ? 28.571 -1.439 2.506 1.00 88.06 358 ARG A CA 1
ATOM 2904 C C . ARG A 1 358 ? 27.942 -2.441 3.474 1.00 88.06 358 ARG A C 1
ATOM 2906 O O . ARG A 1 358 ? 27.072 -3.206 3.071 1.00 88.06 358 ARG A O 1
ATOM 2913 N N . ALA A 1 359 ? 28.336 -2.399 4.747 1.00 90.12 359 ALA A N 1
ATOM 2914 C CA . ALA A 1 359 ? 27.794 -3.283 5.776 1.00 90.12 359 ALA A CA 1
ATOM 2915 C C . ALA A 1 359 ? 26.315 -2.982 6.070 1.00 90.12 359 ALA A C 1
ATOM 2917 O O . ALA A 1 359 ? 25.504 -3.900 6.201 1.00 90.12 359 ALA A O 1
ATOM 2918 N N . VAL A 1 360 ? 25.944 -1.698 6.127 1.00 87.38 360 VAL A N 1
ATOM 2919 C CA . VAL A 1 360 ? 24.548 -1.272 6.310 1.00 87.38 360 VAL A CA 1
ATOM 2920 C C . VAL A 1 360 ? 23.698 -1.658 5.102 1.00 87.38 360 VAL A C 1
ATOM 2922 O O . VAL A 1 360 ? 22.606 -2.196 5.285 1.00 87.38 360 VAL A O 1
ATOM 2925 N N . LEU A 1 361 ? 24.206 -1.459 3.879 1.00 84.00 361 LEU A N 1
ATOM 2926 C CA . LEU A 1 361 ? 23.518 -1.887 2.662 1.00 84.00 361 LEU A CA 1
ATOM 2927 C C . LEU A 1 361 ? 23.263 -3.396 2.691 1.00 84.00 361 LEU A C 1
ATOM 2929 O O . LEU A 1 361 ? 22.113 -3.791 2.552 1.00 84.00 361 LEU A O 1
ATOM 2933 N N . ALA A 1 362 ? 24.284 -4.212 2.981 1.00 83.62 362 ALA A N 1
ATOM 2934 C CA . ALA A 1 362 ? 24.170 -5.671 3.086 1.00 83.62 362 ALA A CA 1
ATOM 2935 C C . ALA A 1 362 ? 23.062 -6.115 4.060 1.00 83.62 362 ALA A C 1
ATOM 2937 O O . ALA A 1 362 ? 22.255 -6.990 3.739 1.00 83.62 362 ALA A O 1
ATOM 2938 N N . LYS A 1 363 ? 22.970 -5.474 5.232 1.00 86.12 363 LYS A N 1
ATOM 2939 C CA . LYS A 1 363 ? 21.926 -5.766 6.232 1.00 86.12 363 LYS A CA 1
ATOM 2940 C C . LYS A 1 363 ? 20.530 -5.326 5.778 1.00 86.12 363 LYS A C 1
ATOM 2942 O O . LYS A 1 363 ? 19.546 -6.032 6.013 1.00 86.12 363 LYS A O 1
ATOM 2947 N N . LEU A 1 364 ? 20.426 -4.179 5.104 1.00 81.50 364 LEU A N 1
ATOM 2948 C CA . LEU A 1 364 ? 19.171 -3.735 4.489 1.00 81.50 364 LEU A CA 1
ATOM 2949 C C . LEU A 1 364 ? 18.754 -4.658 3.329 1.00 81.50 364 LEU A C 1
ATOM 2951 O O . LEU A 1 364 ? 17.559 -4.870 3.130 1.00 81.50 364 LEU A O 1
ATOM 2955 N N . GLU A 1 365 ? 19.709 -5.248 2.600 1.00 74.12 365 GLU A N 1
ATOM 2956 C CA . GLU A 1 365 ? 19.423 -6.190 1.507 1.00 74.12 365 GLU A CA 1
ATOM 2957 C C . GLU A 1 365 ? 18.768 -7.474 1.995 1.00 74.12 365 GLU A C 1
ATOM 2959 O O . GLU A 1 365 ? 17.879 -8.012 1.333 1.00 74.12 365 GLU A O 1
ATOM 2964 N N . GLN A 1 366 ? 19.208 -7.971 3.148 1.00 77.25 366 GLN A N 1
ATOM 2965 C CA . GLN A 1 366 ? 18.709 -9.222 3.709 1.00 77.25 366 GLN A CA 1
ATOM 2966 C C . GLN A 1 366 ? 17.303 -9.078 4.300 1.00 77.25 366 GLN A C 1
ATOM 2968 O O . GLN A 1 366 ? 16.534 -10.036 4.288 1.00 77.25 366 GLN A O 1
ATOM 2973 N N . SER A 1 367 ? 16.956 -7.891 4.801 1.00 71.06 367 SER A N 1
ATOM 2974 C CA . SER A 1 367 ? 15.728 -7.683 5.576 1.00 71.06 367 SER A CA 1
ATOM 2975 C C . SER A 1 367 ? 14.536 -7.193 4.751 1.00 71.06 367 SER A C 1
ATOM 2977 O O . SER A 1 367 ? 13.395 -7.457 5.134 1.00 71.06 367 SER A O 1
ATOM 2979 N N . ASP A 1 368 ? 14.751 -6.519 3.614 1.00 75.62 368 ASP A N 1
ATOM 2980 C CA . ASP A 1 368 ? 13.665 -5.799 2.944 1.00 75.62 368 ASP A CA 1
ATOM 2981 C C . ASP A 1 368 ? 13.222 -6.409 1.601 1.00 75.62 368 ASP A C 1
ATOM 2983 O O . ASP A 1 368 ? 13.997 -6.680 0.680 1.00 75.62 368 ASP A O 1
ATOM 2987 N N . GLY A 1 369 ? 11.903 -6.552 1.438 1.00 77.62 369 GLY A N 1
ATOM 2988 C CA . GLY A 1 369 ? 11.284 -6.904 0.162 1.00 77.62 369 GLY A CA 1
ATOM 2989 C C . GLY A 1 369 ? 11.550 -5.881 -0.946 1.00 77.62 369 GLY A C 1
ATOM 2990 O O . GLY A 1 369 ? 11.452 -6.236 -2.118 1.00 77.62 369 GLY A O 1
ATOM 2991 N N . MET A 1 370 ? 11.897 -4.636 -0.606 1.00 81.06 370 MET A N 1
ATOM 2992 C CA . MET A 1 370 ? 12.290 -3.609 -1.582 1.00 81.06 370 MET A CA 1
ATOM 2993 C C . MET A 1 370 ? 13.511 -3.998 -2.422 1.00 81.06 370 MET A C 1
ATOM 2995 O O . MET A 1 370 ? 13.539 -3.778 -3.631 1.00 81.06 370 MET A O 1
ATOM 2999 N N . GLN A 1 371 ? 14.518 -4.607 -1.805 1.00 85.94 371 GLN A N 1
ATOM 3000 C CA . GLN A 1 371 ? 15.771 -4.904 -2.493 1.00 85.94 371 GLN A CA 1
ATOM 3001 C C . GLN A 1 371 ? 15.649 -6.069 -3.472 1.00 85.94 371 GLN A C 1
ATOM 3003 O O . GLN A 1 371 ? 16.275 -6.077 -4.531 1.00 85.94 371 GLN A O 1
ATOM 3008 N N . ARG A 1 372 ? 14.752 -7.017 -3.176 1.00 90.12 372 ARG A N 1
ATOM 3009 C CA . ARG A 1 372 ? 14.390 -8.081 -4.120 1.00 90.12 372 ARG A CA 1
ATOM 3010 C C . ARG A 1 372 ? 13.834 -7.518 -5.425 1.00 90.12 372 ARG A C 1
ATOM 3012 O O . ARG A 1 372 ? 14.115 -8.080 -6.479 1.00 90.12 372 ARG A O 1
ATOM 3019 N N . PHE A 1 373 ? 13.079 -6.421 -5.369 1.00 92.69 373 PHE A N 1
ATOM 3020 C CA . PHE A 1 373 ? 12.603 -5.745 -6.572 1.00 92.69 373 PHE A CA 1
ATOM 3021 C C . PHE A 1 373 ? 13.762 -5.113 -7.351 1.00 92.69 373 PHE A C 1
ATOM 3023 O O . PHE A 1 373 ? 13.933 -5.443 -8.520 1.00 92.69 373 PHE A O 1
ATOM 3030 N N . ALA A 1 374 ? 14.613 -4.314 -6.700 1.00 92.94 374 ALA A N 1
ATOM 3031 C CA . ALA A 1 374 ? 15.771 -3.689 -7.348 1.00 92.94 374 ALA A CA 1
ATOM 3032 C C . ALA A 1 374 ? 16.712 -4.717 -8.005 1.00 92.94 374 ALA A C 1
ATOM 3034 O O . ALA A 1 374 ? 17.136 -4.539 -9.146 1.00 92.94 374 ALA A O 1
ATOM 3035 N N . ARG A 1 375 ? 16.974 -5.842 -7.329 1.00 92.88 375 ARG A N 1
ATOM 3036 C CA . ARG A 1 375 ? 17.803 -6.935 -7.857 1.00 92.88 375 ARG A CA 1
ATOM 3037 C C . ARG A 1 375 ? 17.181 -7.604 -9.085 1.00 92.88 375 ARG A C 1
ATOM 3039 O O . ARG A 1 375 ? 17.892 -7.898 -10.041 1.00 92.88 375 ARG A O 1
ATOM 3046 N N . ARG A 1 376 ? 15.862 -7.826 -9.075 1.00 95.62 376 ARG A N 1
ATOM 3047 C CA . ARG A 1 376 ? 15.139 -8.359 -10.241 1.00 95.62 376 ARG A CA 1
ATOM 3048 C C . ARG A 1 376 ? 15.177 -7.379 -11.409 1.00 95.62 376 ARG A C 1
ATOM 3050 O O . ARG A 1 376 ? 15.468 -7.810 -12.515 1.00 95.62 376 ARG A O 1
ATOM 3057 N N . VAL A 1 377 ? 14.954 -6.086 -11.151 1.00 96.19 377 VAL A N 1
ATOM 3058 C CA . VAL A 1 377 ? 15.033 -5.030 -12.174 1.00 96.19 377 VAL A CA 1
ATOM 3059 C C . VAL A 1 377 ? 16.434 -4.969 -12.784 1.00 96.19 377 VAL A C 1
ATOM 3061 O O . VAL A 1 377 ? 16.560 -4.990 -13.999 1.00 96.19 377 VAL A O 1
ATOM 3064 N N . LYS A 1 378 ? 17.493 -5.009 -11.966 1.00 96.00 378 LYS A N 1
ATOM 3065 C CA . LYS A 1 378 ? 18.884 -5.109 -12.441 1.00 96.00 378 LYS A CA 1
ATOM 3066 C C . LYS A 1 378 ? 19.096 -6.265 -13.413 1.00 96.00 378 LYS A C 1
ATOM 3068 O O . LYS A 1 378 ? 19.641 -6.058 -14.489 1.00 96.00 378 LYS A O 1
ATOM 3073 N N . LEU A 1 379 ? 18.654 -7.466 -13.036 1.00 96.69 379 LEU A N 1
ATOM 3074 C CA . LEU A 1 379 ? 18.835 -8.667 -13.849 1.00 96.69 379 LEU A CA 1
ATOM 3075 C C . LEU A 1 379 ? 18.151 -8.529 -15.215 1.00 96.69 379 LEU A C 1
ATOM 3077 O O . LEU A 1 379 ? 18.787 -8.774 -16.237 1.00 96.69 379 LEU A O 1
ATOM 3081 N N . VAL A 1 380 ? 16.886 -8.095 -15.242 1.00 97.25 380 VAL A N 1
ATOM 3082 C CA . VAL A 1 380 ? 16.147 -7.936 -16.507 1.00 97.25 380 VAL A CA 1
ATOM 3083 C C . VAL A 1 380 ? 16.680 -6.768 -17.344 1.00 97.25 380 VAL A C 1
ATOM 3085 O O . VAL A 1 380 ? 16.767 -6.877 -18.563 1.00 97.25 380 VAL A O 1
ATOM 3088 N N . CYS A 1 381 ? 17.132 -5.681 -16.711 1.00 96.88 381 CYS A N 1
ATOM 3089 C CA . CYS A 1 381 ? 17.767 -4.564 -17.407 1.00 96.88 381 CYS A CA 1
ATOM 3090 C C . CYS A 1 381 ? 19.108 -4.963 -18.032 1.00 96.88 381 CYS A C 1
ATOM 3092 O O . CYS A 1 381 ? 19.382 -4.540 -19.146 1.00 96.88 381 CYS A O 1
ATOM 3094 N N . TYR A 1 382 ? 19.927 -5.807 -17.395 1.00 96.69 382 TYR A N 1
ATOM 3095 C CA . TYR A 1 382 ? 21.171 -6.282 -18.016 1.00 96.69 382 TYR A CA 1
ATOM 3096 C C . TYR A 1 382 ? 20.922 -7.138 -19.258 1.00 96.69 382 TYR A C 1
ATOM 3098 O O . TYR A 1 382 ? 21.609 -6.959 -20.263 1.00 96.69 382 TYR A O 1
ATOM 3106 N N . ALA A 1 383 ? 19.904 -8.004 -19.228 1.00 96.44 383 ALA A N 1
ATOM 3107 C CA . ALA A 1 383 ? 19.468 -8.721 -20.425 1.00 96.44 383 ALA A CA 1
ATOM 3108 C C . ALA A 1 383 ? 19.000 -7.744 -21.518 1.00 96.44 383 ALA A C 1
ATOM 3110 O O . ALA A 1 383 ? 19.361 -7.894 -22.683 1.00 96.44 383 ALA A O 1
ATOM 3111 N N . SER A 1 384 ? 18.269 -6.695 -21.131 1.00 95.81 384 SER A N 1
ATOM 3112 C CA . SER A 1 384 ? 17.816 -5.648 -22.047 1.00 95.81 384 SER A CA 1
ATOM 3113 C C . SER A 1 384 ? 18.966 -4.848 -22.661 1.00 95.81 384 SER A C 1
ATOM 3115 O O . SER A 1 384 ? 18.917 -4.565 -23.849 1.00 95.81 384 SER A O 1
ATOM 3117 N N . ILE A 1 385 ? 20.004 -4.503 -21.892 1.00 96.31 385 ILE A N 1
ATOM 3118 C CA . ILE A 1 385 ? 21.192 -3.797 -22.400 1.00 96.31 385 ILE A CA 1
ATOM 3119 C C . ILE A 1 385 ? 21.890 -4.646 -23.463 1.00 96.31 385 ILE A C 1
ATOM 3121 O O . ILE A 1 385 ? 22.240 -4.126 -24.520 1.00 96.31 385 ILE A O 1
ATOM 3125 N N . LEU A 1 386 ? 22.066 -5.947 -23.201 1.00 95.81 386 LEU A N 1
ATOM 3126 C CA . LEU A 1 386 ? 22.680 -6.871 -24.153 1.00 95.81 386 LEU A CA 1
ATOM 3127 C C . LEU A 1 386 ? 21.855 -6.970 -25.445 1.00 95.81 386 LEU A C 1
ATOM 3129 O O . LEU A 1 386 ? 22.412 -6.848 -26.532 1.00 95.81 386 LEU A O 1
ATOM 3133 N N . LEU A 1 387 ? 20.534 -7.141 -25.329 1.00 94.44 387 LEU A N 1
ATOM 3134 C CA . LEU A 1 387 ? 19.631 -7.220 -26.482 1.00 94.44 387 LEU A CA 1
ATOM 3135 C C . LEU A 1 387 ? 19.612 -5.920 -27.292 1.00 94.44 387 LEU A C 1
ATOM 3137 O O . LEU A 1 387 ? 19.737 -5.970 -28.513 1.00 94.44 387 LEU A O 1
ATOM 3141 N N . SER A 1 388 ? 19.534 -4.762 -26.631 1.00 92.81 388 SER A N 1
ATOM 3142 C CA . SER A 1 388 ? 19.619 -3.459 -27.295 1.00 92.81 388 SER A CA 1
ATOM 3143 C C . SER A 1 388 ? 20.975 -3.261 -27.981 1.00 92.81 388 SER A C 1
ATOM 3145 O O . SER A 1 388 ? 21.017 -2.769 -29.100 1.00 92.81 388 SER A O 1
ATOM 3147 N N . ALA A 1 389 ? 22.089 -3.679 -27.372 1.00 92.88 389 ALA A N 1
ATOM 3148 C CA . ALA A 1 389 ? 23.407 -3.574 -28.001 1.00 92.88 389 ALA A CA 1
ATOM 3149 C C . ALA A 1 389 ? 23.513 -4.437 -29.271 1.00 92.88 389 ALA A C 1
ATOM 3151 O O . ALA A 1 389 ? 24.009 -3.965 -30.294 1.00 92.88 389 ALA A O 1
ATOM 3152 N N . ILE A 1 390 ? 22.997 -5.671 -29.233 1.00 92.50 390 ILE A N 1
ATOM 3153 C CA . ILE A 1 390 ? 22.928 -6.549 -30.411 1.00 92.50 390 ILE A CA 1
ATOM 3154 C C . ILE A 1 390 ? 22.043 -5.917 -31.493 1.00 92.50 390 ILE A C 1
ATOM 3156 O O . ILE A 1 390 ? 22.427 -5.907 -32.660 1.00 92.50 390 ILE A O 1
ATOM 3160 N N . ALA A 1 391 ? 20.900 -5.339 -31.113 1.00 90.50 391 ALA A N 1
ATOM 3161 C CA . ALA A 1 391 ? 20.008 -4.639 -32.032 1.00 90.50 391 ALA A CA 1
ATOM 3162 C C . ALA A 1 391 ? 20.700 -3.460 -32.743 1.00 90.50 391 ALA A C 1
ATOM 3164 O O . ALA A 1 391 ? 20.553 -3.331 -33.955 1.00 90.50 391 ALA A O 1
ATOM 3165 N N . VAL A 1 392 ? 21.519 -2.658 -32.040 1.00 89.38 392 VAL A N 1
ATOM 3166 C CA . VAL A 1 392 ? 22.294 -1.569 -32.674 1.00 89.38 392 VAL A CA 1
ATOM 3167 C C . VAL A 1 392 ? 23.263 -2.133 -33.708 1.00 89.38 392 VAL A C 1
ATOM 3169 O O . VAL A 1 392 ? 23.327 -1.630 -34.826 1.00 89.38 392 VAL A O 1
ATOM 3172 N N . ILE A 1 393 ? 24.023 -3.171 -33.343 1.00 89.56 393 ILE A N 1
ATOM 3173 C CA . ILE A 1 393 ? 25.025 -3.772 -34.234 1.00 89.56 393 ILE A CA 1
ATOM 3174 C C . ILE A 1 393 ? 24.353 -4.317 -35.497 1.00 89.56 393 ILE A C 1
ATOM 3176 O O . ILE A 1 393 ? 24.851 -4.093 -36.599 1.00 89.56 393 ILE A O 1
ATOM 3180 N N . LEU A 1 394 ? 23.211 -4.991 -35.343 1.00 87.75 394 LEU A N 1
ATOM 3181 C CA . LEU A 1 394 ? 22.439 -5.526 -36.463 1.00 87.75 394 LEU A CA 1
ATOM 3182 C C . LEU A 1 394 ? 21.870 -4.421 -37.357 1.00 87.75 394 LEU A C 1
ATOM 3184 O O . LEU A 1 394 ? 21.982 -4.532 -38.573 1.00 87.75 394 LEU A O 1
ATOM 3188 N N . GLU A 1 395 ? 21.317 -3.349 -36.785 1.00 84.94 395 GLU A N 1
ATOM 3189 C CA . GLU A 1 395 ? 20.789 -2.210 -37.552 1.00 84.94 395 GLU A CA 1
ATOM 3190 C C . GLU A 1 395 ? 21.893 -1.514 -38.362 1.00 84.94 395 GLU A C 1
ATOM 3192 O O . GLU A 1 395 ? 21.712 -1.210 -39.541 1.00 84.94 395 GLU A O 1
ATOM 3197 N N . VAL A 1 396 ? 23.067 -1.295 -37.760 1.00 86.25 396 VAL A N 1
ATOM 3198 C CA . VAL A 1 396 ? 24.228 -0.713 -38.454 1.00 86.25 396 VAL A CA 1
ATOM 3199 C C . VAL A 1 396 ? 24.698 -1.644 -39.572 1.00 86.25 396 VAL A C 1
ATOM 3201 O O . VAL A 1 396 ? 24.930 -1.196 -40.694 1.00 86.25 396 VAL A O 1
ATOM 3204 N N . TRP A 1 397 ? 24.799 -2.945 -39.302 1.00 85.69 397 TRP A N 1
ATOM 3205 C CA . TRP A 1 397 ? 25.229 -3.920 -40.301 1.00 85.69 397 TRP A CA 1
ATOM 3206 C C . TRP A 1 397 ? 24.250 -4.028 -41.478 1.00 85.69 397 TRP A C 1
ATOM 3208 O O . TRP A 1 397 ? 24.689 -4.037 -42.623 1.00 85.69 397 TRP A O 1
ATOM 3218 N N . LEU A 1 398 ? 22.938 -4.024 -41.226 1.00 81.19 398 LEU A N 1
ATOM 3219 C CA . LEU A 1 398 ? 21.914 -4.043 -42.278 1.00 81.19 398 LEU A CA 1
ATOM 3220 C C . LEU A 1 398 ? 21.961 -2.803 -43.180 1.00 81.19 398 LEU A C 1
ATOM 3222 O O . LEU A 1 398 ? 21.596 -2.894 -44.348 1.00 81.19 398 LEU A O 1
ATOM 3226 N N . ARG A 1 399 ? 22.401 -1.653 -42.654 1.00 77.12 399 ARG A N 1
ATOM 3227 C CA . ARG A 1 399 ? 22.472 -0.393 -43.411 1.00 77.12 399 ARG A CA 1
ATOM 3228 C C . ARG A 1 399 ? 23.747 -0.210 -44.222 1.00 77.12 399 ARG A C 1
ATOM 3230 O O . ARG A 1 399 ? 23.693 0.455 -45.248 1.00 77.12 399 ARG A O 1
ATOM 3237 N N . PHE A 1 400 ? 24.878 -0.714 -43.733 1.00 82.00 400 PHE A N 1
ATOM 3238 C CA . PHE A 1 400 ? 26.190 -0.490 -44.356 1.00 82.00 400 PHE A CA 1
ATOM 3239 C C . PHE A 1 400 ? 26.806 -1.752 -44.978 1.00 82.00 400 PHE A C 1
ATOM 3241 O O . PHE A 1 400 ? 27.813 -1.649 -45.673 1.00 82.00 400 PHE A O 1
ATOM 3248 N N . GLY A 1 401 ? 26.269 -2.935 -44.672 1.00 70.25 401 GLY A N 1
ATOM 3249 C CA . GLY A 1 401 ? 26.798 -4.232 -45.104 1.00 70.25 401 GLY A CA 1
ATOM 3250 C C . GLY A 1 401 ? 26.104 -4.848 -46.322 1.00 70.25 401 GLY A C 1
ATOM 3251 O O . GLY A 1 401 ? 26.559 -5.889 -46.795 1.00 70.25 401 GLY A O 1
ATOM 3252 N N . VAL A 1 402 ? 25.029 -4.228 -46.813 1.00 54.38 402 VAL A N 1
ATOM 3253 C CA . VAL A 1 402 ? 24.368 -4.520 -48.098 1.00 54.38 402 VAL A CA 1
ATOM 3254 C C . VAL A 1 402 ? 24.686 -3.374 -49.041 1.00 54.38 402 VAL A C 1
ATOM 3256 O O . VAL A 1 402 ? 25.008 -3.670 -50.213 1.00 54.38 402 VAL A O 1
#

Foldseek 3Di:
DDDPDDDPPPPPDPDPDDDPVRVLVVLVVLVVVLVVLVVVLVVLLVCLVVVCQPVVLVCVCVPPLLVVLVVLLVCQVVVDDPVCCPPPVVVVVLLSVLLVLLSCLLVVLLVVLVVVLVVLSLVLQWDQDAPPADPVDGAIEGLDFDEADAPPPDPVVNLVVLLPCVQDCVLCVQQPPDVVSLVVLVVQQPPPPSRLFAPCLPPVNCCVSQQKDWPPPDPPVPADQQGWIWGHFDPDDPDRDGDGDIDGNVSSSSSRNSSSSSVHYHDHSVVVSVSSVVSSVVSVVSSVQSVLSSQLSSQSSVLSSVLSVVLVVVSPDPVHRSSLSSLVSSLVSLVCSLVSNCVSVVVVLVPDDPVCSVVVVVVCCVPDPSNVSSVVSNVSSVSSNVSSVVSNVSVVCSVPVD

pLDDT: mean 86.11, std 10.79, range [41.81, 97.94]

Sequence (402 aa):
MTHPDQLPLDTPPPAPRRTEEQERNAMRAFLQRSEVRLSTMHRVAVGFLSGAGLLFLLPVFFKDAILIIVRELIDYPATMPPEVTSRGAFMVVFLYSALLYPFVLSVGVPVIALVQLLRDIVRFYFTGHAPGFPETYFNPRFALTGIAFSPDESENIKSKVMIHQYGSDLINFIVPFDEVQAHYYDEVIDYPERNIVPRTRKLPLLVRGGILHVVPDKELKDLNDEDALMVSRETQGTTIIQDERQRSVKDVDRFNAALGLAGFVERPLHQEVAKTEVSLVRHALNLRRLVLRYFQALLIFLWTIFLSFGMLPFLNDNRIPNLLVFTIGYFLWALITPIVVELPVRWLISYFPPENRRAVLAKLEQSDGMQRFARRVKLVCYASILLSAIAVILEVWLRFGV